Protein AF-0000000072276820 (afdb_homodimer)

Secondary structure (DSSP, 8-state):
-PEEEEEEE--SSTT--EEEEEEEEE-TT-SSEEEEEE-TTSS--HHHHHHHHHHHHHHHHHHTT-B-SEEEEES---HHHHT-EETTEE--SEETTTTEETTS-PPP-HHHHHHTGGG--S-HHHHHHHHHHHHHHHHHH--PPSSHHHHHHHHHHHHHTT-SEEEEEEEESEE-EEEEE-GGGTTTTHHHHHHHT-SEEEE-S--SS--HHHHHHHHHHHHHHHHTSPPTT--EEEEEEEEETT---HHHHHHHHHHHHHHHHHTTSB-SPPPPPPP---EEEEGGGEEEEEPSSSEEEEESS-TT-EE-TT-EEEEEE-TT--GGGSEEEEE-SSSEEEEEE-SS--EE-TT-EEEEEE-SS--TT--S--S--/-PEEEEEEE--SSTT--EEEEEEEEE-TT-SSEEEEEE-TTSS--HHHHHHHHHHHHHHHHHHTT-B-SEEEEES---HHHHT-EETTEE--SEETTTTEETTS-PPP-HHHHHHTGGG--S-HHHHHHHHHHHHHHHHHH--PPSSHHHHHHHHHHHHHTT-SEEEEEEEESEE-EEEEE-GGGTTTTHHHHHHHT-SEEEE-S--SS--HHHHHHHHHHHHHHHHTSPPTT--EEEEEEEEETT---HHHHHHHHHHHHHHHHHTTSB-SPPPPPPP---EEEEGGGEEEEEPSSSEEEEESS-TT-EE-TT-EEEEEE-TT--GGGSEEEEE-SSSEEEEEE-SS--EE-TT-EEEEEE-SS--TT--S--S--

Foldseek 3Di:
DKDKDWAWFDAPDPPGTDTFIKIKADDPPFPQEEEEEECLLVLQQLQLLLVVLLVVVRVVLRVVVFFRGMYMYRSGLAPQQNPDDDPRHRGRQARPVPLGGLFFQADACLVQLVVCLVVADDDLVVNLVNSLVSSLVVLVVDDFDDDRSSRSSSVSCNVPQSHLEYEYEGAAAAFAKEKEWAPVCPPVCVLLCQQLQHQEYEHHQDQDRQGPQNSNQVNQVSSCVVVVHGRPSGRTGMYIHNGHSVPNDNVSSNSNSVSVVLVCCVSPRGPDDHDDGDDHDHDYFHLLFKDQFWAQAWAFWDAPDHFFDWDAFFDFGTWGADCPDDDPVRIDTGTDHHTATWGDAHDPPGGDGGGDRGTMGGHHDGDPVCDDNSDDD/DKDKDWAWFDAPDPPGTDTFIKIKADDPPFPQEEEEEECLLVLQQLQLLLVVLLVVVRVVLRVVVFFRGMYMYRSGLAPQQNPDDDPRHRGRQARPVPLGGLFFQADACLVQLVVCLVVADDDLVVRLVVSLVSSLVVLVPDDFDDDRSRRSSSVSCNVPQSHLEYEYEGAAAAFAKEKEWAPLCPPVCVLLCQQLQHQEYEHHQDQDRQGPQNSNQVSQVSSCVVVVHGRPSGRTGMYIHNGHSVPNDNVSSNSNSVSVVLVCCVSPRGPDDHDDGHDHDHDYFHLLFKDQFWAQAWAFWDAPDHFFDWDAFFDFGTWGADCVDDDPVRIDTGTDHHTATWGDAHDPPGGDGGGDRGTMGGHHDGDPVCDDNSDDD

Solvent-accessible surface area (backbone atoms only — not comparable to full-atom values): 38306 Å² total; per-residue (Å²): 124,76,40,79,44,75,44,77,47,68,49,91,48,92,94,44,82,45,55,47,46,34,38,35,38,50,50,90,85,36,64,48,27,36,28,37,36,7,12,53,38,29,60,24,46,33,24,30,53,17,44,49,44,31,49,54,54,47,51,52,33,50,76,69,67,28,45,56,6,20,39,38,39,22,48,51,61,21,64,68,26,63,69,32,66,57,95,86,35,73,41,18,52,44,46,92,85,76,68,39,44,61,64,39,70,41,68,82,49,32,68,41,28,49,72,45,55,84,75,49,75,87,48,48,69,60,34,35,50,50,39,33,50,34,40,51,51,49,53,73,69,54,78,61,60,88,56,50,61,43,43,49,49,48,52,54,45,69,74,37,58,68,24,38,33,34,44,41,26,35,42,41,56,30,31,44,30,30,38,38,31,38,54,82,38,59,72,80,46,45,65,57,36,29,54,62,55,27,53,35,37,33,25,41,77,65,44,54,61,38,25,61,38,47,37,48,28,37,21,48,51,52,36,14,64,73,69,73,46,78,60,60,68,49,41,45,27,28,39,37,25,59,13,21,33,56,54,42,43,67,71,61,17,43,53,49,17,52,30,50,52,48,49,36,26,67,65,50,31,27,68,67,83,70,73,85,77,59,86,71,89,46,44,78,17,46,50,39,10,43,33,70,35,50,33,88,52,57,29,39,53,34,67,72,58,61,64,64,40,76,46,46,59,66,37,68,42,25,33,33,37,29,83,86,48,63,74,71,63,18,54,40,77,39,56,35,82,41,43,28,34,25,44,34,34,60,48,46,75,34,66,43,46,58,64,40,72,53,35,33,30,48,12,72,59,67,40,90,84,54,61,72,61,69,58,81,130,122,76,40,79,43,74,44,78,48,69,48,91,48,92,95,44,81,46,56,48,46,33,38,35,38,52,50,90,86,35,63,47,26,37,27,37,34,7,12,53,38,29,60,22,48,33,24,31,52,17,45,48,44,32,49,54,54,48,52,53,34,50,76,70,66,29,46,56,6,21,40,38,40,21,47,51,60,22,64,68,26,62,70,32,66,57,97,87,34,74,39,17,51,43,45,92,83,74,67,39,44,62,62,39,71,41,68,81,47,33,67,40,28,49,71,46,55,83,74,49,74,88,48,47,69,61,34,35,49,52,39,33,50,35,41,52,51,49,53,73,68,53,76,63,60,89,56,51,61,43,43,48,49,50,52,56,44,70,72,39,60,69,25,39,33,34,42,40,26,34,42,42,56,31,29,43,30,29,37,39,31,38,53,83,39,60,71,79,47,45,66,56,36,30,56,64,55,28,52,35,36,32,25,41,75,65,43,54,62,38,25,63,38,46,36,49,28,37,20,48,52,52,37,14,65,74,68,73,45,79,58,60,70,49,41,44,27,27,38,36,25,60,14,20,32,54,55,42,42,68,70,62,18,44,55,48,18,53,30,50,52,48,50,37,24,66,66,50,30,27,68,66,85,68,73,84,79,57,84,70,88,48,44,79,18,45,49,40,11,42,31,69,34,51,33,89,53,58,30,38,53,34,67,71,58,60,63,63,40,76,46,44,58,65,38,68,43,25,34,34,37,28,84,86,49,64,76,71,63,19,56,40,76,40,56,33,84,41,42,29,34,25,43,32,32,61,48,46,76,33,65,43,47,58,64,40,72,52,34,34,29,48,12,71,58,68,41,90,85,53,60,74,61,70,57,80,131

Nearest PDB structures (foldseek):
  8eip-assembly1_D  TM=9.581E-01  e=1.219E-45  Acinetobacter baylyi ADP1
  8ein-assembly2_D  TM=9.606E-01  e=4.636E-45  Acinetobacter baylyi ADP1
  3fmc-assembly1_A  TM=8.713E-01  e=4.740E-29  Shewanella amazonensis SB2B
  3lwu-assembly1_A  TM=8.513E-01  e=7.745E-28  Shewanella frigidimarina NCIMB 400
  2qj8-assembly1_B  TM=7.017E-01  e=6.084E-16  Mesorhizobium japonicum MAFF 303099

Organism: Rhodospirillum rubrum (strain ATCC 11170 / ATH 1.1.1 / DSM 467 / LMG 4362 / NCIMB 8255 / S1) (NCBI:txid269796)

Structure (mmCIF, N/CA/C/O backbone):
data_AF-0000000072276820-model_v1
#
loop_
_entity.id
_entity.type
_entity.pdbx_description
1 polymer 'Succinylglutamate desuccinylase/aspartoacylase'
#
loop_
_atom_site.group_PDB
_atom_site.id
_atom_site.type_symbol
_atom_site.label_atom_id
_atom_site.label_alt_id
_atom_site.label_comp_id
_atom_site.label_asym_id
_atom_site.label_entity_id
_atom_site.label_seq_id
_atom_site.pdbx_PDB_ins_code
_atom_site.Cartn_x
_atom_site.Cartn_y
_atom_site.Cartn_z
_atom_site.occupancy
_atom_site.B_iso_or_equiv
_atom_site.auth_seq_id
_atom_site.auth_comp_id
_atom_site.auth_asym_id
_atom_site.auth_atom_id
_atom_site.pdbx_PDB_model_num
ATOM 1 N N . MET A 1 1 ? 24.672 -28.188 -15.203 1 79.62 1 MET A N 1
ATOM 2 C CA . MET A 1 1 ? 24.766 -26.734 -15.023 1 79.62 1 MET A CA 1
ATOM 3 C C . MET A 1 1 ? 23.422 -26.062 -15.266 1 79.62 1 MET A C 1
ATOM 5 O O . MET A 1 1 ? 22.641 -26.5 -16.109 1 79.62 1 MET A O 1
ATOM 9 N N . VAL A 1 2 ? 23.141 -25.078 -14.477 1 88.62 2 VAL A N 1
ATOM 10 C CA . VAL A 1 2 ? 21.891 -24.328 -14.594 1 88.62 2 VAL A CA 1
ATOM 11 C C . VAL A 1 2 ? 21.844 -23.625 -15.953 1 88.62 2 VAL A C 1
ATOM 13 O O . VAL A 1 2 ? 22.844 -23.078 -16.406 1 88.62 2 VAL A O 1
ATOM 16 N N . GLU A 1 3 ? 20.812 -23.828 -16.703 1 93.44 3 GLU A N 1
ATOM 17 C CA . GLU A 1 3 ? 20.594 -23.141 -17.969 1 93.44 3 GLU A CA 1
ATOM 18 C C . GLU A 1 3 ? 19.812 -21.859 -17.781 1 93.44 3 GLU A C 1
ATOM 20 O O . GLU A 1 3 ? 18.781 -21.844 -17.094 1 93.44 3 GLU A O 1
ATOM 25 N N . ARG A 1 4 ? 20.344 -20.844 -18.391 1 92.12 4 ARG A N 1
ATOM 26 C CA . ARG A 1 4 ? 19.609 -19.594 -18.391 1 92.12 4 ARG A CA 1
ATOM 27 C C . ARG A 1 4 ? 18.719 -19.469 -19.609 1 92.12 4 ARG A C 1
ATOM 29 O O . ARG A 1 4 ? 19.141 -19.75 -20.734 1 92.12 4 ARG A O 1
ATOM 36 N N . ILE A 1 5 ? 17.5 -19.062 -19.344 1 93.38 5 ILE A N 1
ATOM 37 C CA . ILE A 1 5 ? 16.484 -18.891 -20.375 1 93.38 5 ILE A CA 1
ATOM 38 C C . ILE A 1 5 ? 16.266 -17.406 -20.641 1 93.38 5 ILE A C 1
ATOM 40 O O . ILE A 1 5 ? 16.219 -16.594 -19.703 1 93.38 5 ILE A O 1
ATOM 44 N N . SER A 1 6 ? 16.203 -16.969 -21.844 1 95.19 6 SER A N 1
ATOM 45 C CA . SER A 1 6 ? 15.812 -15.633 -22.281 1 95.19 6 SER A CA 1
ATOM 46 C C . SER A 1 6 ? 14.938 -15.695 -23.516 1 95.19 6 SER A C 1
ATOM 48 O O . SER A 1 6 ? 15.414 -16.047 -24.609 1 95.19 6 SER A O 1
ATOM 50 N N . LEU A 1 7 ? 13.711 -15.438 -23.359 1 95.81 7 LEU A N 1
ATOM 51 C CA . LEU A 1 7 ? 12.75 -15.5 -24.469 1 95.81 7 LEU A CA 1
ATOM 52 C C . LEU A 1 7 ? 12.297 -14.094 -24.875 1 95.81 7 LEU A C 1
ATOM 54 O O . LEU A 1 7 ? 11.648 -13.398 -24.078 1 95.81 7 LEU A O 1
ATOM 58 N N . PRO A 1 8 ? 12.602 -13.672 -26.031 1 94.12 8 PRO A N 1
ATOM 59 C CA . PRO A 1 8 ? 12.203 -12.328 -26.469 1 94.12 8 PRO A CA 1
ATOM 60 C C . PRO A 1 8 ? 10.688 -12.172 -26.578 1 94.12 8 PRO A C 1
ATOM 62 O O . PRO A 1 8 ? 9.992 -13.102 -26.984 1 94.12 8 PRO A O 1
ATOM 65 N N . LEU A 1 9 ? 10.188 -11.07 -26.188 1 93.5 9 LEU A N 1
ATOM 66 C CA . LEU A 1 9 ? 8.812 -10.633 -26.391 1 93.5 9 LEU A CA 1
ATOM 67 C C . LEU A 1 9 ? 8.758 -9.5 -27.422 1 93.5 9 LEU A C 1
ATOM 69 O O . LEU A 1 9 ? 9.758 -8.82 -27.656 1 93.5 9 LEU A O 1
ATOM 73 N N . PRO A 1 10 ? 7.559 -9.328 -28.031 1 88.75 10 PRO A N 1
ATOM 74 C CA . PRO A 1 10 ? 7.473 -8.18 -28.938 1 88.75 10 PRO A CA 1
ATOM 75 C C . PRO A 1 10 ? 7.664 -6.848 -28.219 1 88.75 10 PRO A C 1
ATOM 77 O O . PRO A 1 10 ? 7.207 -6.68 -27.094 1 88.75 10 PRO A O 1
ATOM 80 N N . GLY A 1 11 ? 8.461 -5.977 -28.844 1 80.5 11 GLY A N 1
ATOM 81 C CA . GLY A 1 11 ? 8.68 -4.656 -28.266 1 80.5 11 GLY A CA 1
ATOM 82 C C . GLY A 1 11 ? 7.52 -3.709 -28.484 1 80.5 11 GLY A C 1
ATOM 83 O O . GLY A 1 11 ? 6.863 -3.752 -29.531 1 80.5 11 GLY A O 1
ATOM 84 N N . PRO A 1 12 ? 7.184 -2.982 -27.516 1 76 12 PRO A N 1
ATOM 85 C CA . PRO A 1 12 ? 6.031 -2.092 -27.656 1 76 12 PRO A CA 1
ATOM 86 C C . PRO A 1 12 ? 6.312 -0.921 -28.594 1 76 12 PRO A C 1
ATOM 88 O O . PRO A 1 12 ? 5.406 -0.451 -29.297 1 76 12 PRO A O 1
ATOM 91 N N . THR A 1 13 ? 7.605 -0.4 -28.609 1 75.62 13 THR A N 1
ATOM 92 C CA . THR A 1 13 ? 7.973 0.779 -29.391 1 75.62 13 THR A CA 1
ATOM 93 C C . THR A 1 13 ? 9.414 0.671 -29.891 1 75.62 13 THR A C 1
ATOM 95 O O . THR A 1 13 ? 10.211 -0.094 -29.344 1 75.62 13 THR A O 1
ATOM 98 N N . PRO A 1 14 ? 9.727 1.343 -30.953 1 77.19 14 PRO A N 1
ATOM 99 C CA . PRO A 1 14 ? 11.117 1.339 -31.422 1 77.19 14 PRO A CA 1
ATOM 100 C C . PRO A 1 14 ? 12.109 1.678 -30.312 1 77.19 14 PRO A C 1
ATOM 102 O O . PRO A 1 14 ? 11.859 2.584 -29.5 1 77.19 14 PRO A O 1
ATOM 105 N N . GLY A 1 15 ? 13.117 0.866 -30.25 1 83.81 15 GLY A N 1
ATOM 106 C CA . GLY A 1 15 ? 14.133 1.117 -29.234 1 83.81 15 GLY A CA 1
ATOM 107 C C . GLY A 1 15 ? 13.844 0.436 -27.906 1 83.81 15 GLY A C 1
ATOM 108 O O . GLY A 1 15 ? 14.648 0.519 -26.984 1 83.81 15 GLY A O 1
ATOM 109 N N . THR A 1 16 ? 12.727 -0.25 -27.75 1 84.94 16 THR A N 1
ATOM 110 C CA . THR A 1 16 ? 12.367 -0.943 -26.516 1 84.94 16 THR A CA 1
ATOM 111 C C . THR A 1 16 ? 12.305 -2.451 -26.75 1 84.94 16 THR A C 1
ATOM 113 O O . THR A 1 16 ? 11.641 -2.918 -27.672 1 84.94 16 THR A O 1
ATOM 116 N N . SER A 1 17 ? 13.07 -3.158 -25.969 1 89.81 17 SER A N 1
ATOM 117 C CA . SER A 1 17 ? 13.031 -4.617 -26.031 1 89.81 17 SER A CA 1
ATOM 118 C C . SER A 1 17 ? 12.703 -5.207 -24.656 1 89.81 17 SER A C 1
ATOM 120 O O . SER A 1 17 ? 12.969 -4.586 -23.625 1 89.81 17 SER A O 1
ATOM 122 N N . ARG A 1 18 ? 11.984 -6.305 -24.688 1 91.69 18 ARG A N 1
ATOM 123 C CA . ARG A 1 18 ? 11.664 -7.059 -23.484 1 91.69 18 ARG A CA 1
ATOM 124 C C . ARG A 1 18 ? 11.914 -8.547 -23.688 1 91.69 18 ARG A C 1
ATOM 126 O O . ARG A 1 18 ? 11.797 -9.055 -24.812 1 91.69 18 ARG A O 1
ATOM 133 N N . ALA A 1 19 ? 12.32 -9.141 -22.656 1 94.5 19 ALA A N 1
ATOM 134 C CA . ALA A 1 19 ? 12.484 -10.594 -22.672 1 94.5 19 ALA A CA 1
ATOM 135 C C . ALA A 1 19 ? 12.023 -11.219 -21.359 1 94.5 19 ALA A C 1
ATOM 137 O O . ALA A 1 19 ? 12.062 -10.562 -20.312 1 94.5 19 ALA A O 1
ATOM 138 N N . LEU A 1 20 ? 11.547 -12.398 -21.469 1 96.12 20 LEU A N 1
ATOM 139 C CA . LEU A 1 20 ? 11.242 -13.219 -20.297 1 96.12 20 LEU A CA 1
ATOM 140 C C . LEU A 1 20 ? 12.453 -14.047 -19.891 1 96.12 20 LEU A C 1
ATOM 142 O O . LEU A 1 20 ? 12.961 -14.844 -20.672 1 96.12 20 LEU A O 1
ATOM 146 N N . GLY A 1 21 ? 12.922 -13.805 -18.688 1 95.31 21 GLY A N 1
ATOM 147 C CA . GLY A 1 21 ? 14.078 -14.523 -18.188 1 95.31 21 GLY A CA 1
ATOM 148 C C . GLY A 1 21 ? 13.711 -15.625 -17.203 1 95.31 21 GLY A C 1
ATOM 149 O O . GLY A 1 21 ? 12.742 -15.492 -16.453 1 95.31 21 GLY A O 1
ATOM 150 N N . GLY A 1 22 ? 14.508 -16.75 -17.219 1 96.62 22 GLY A N 1
ATOM 151 C CA . GLY A 1 22 ? 14.297 -17.859 -16.297 1 96.62 22 GLY A CA 1
ATOM 152 C C . GLY A 1 22 ? 15.523 -18.734 -16.141 1 96.62 22 GLY A C 1
ATOM 153 O O . GLY A 1 22 ? 16.594 -18.422 -16.656 1 96.62 22 GLY A O 1
ATOM 154 N N . LEU A 1 23 ? 15.383 -19.719 -15.273 1 97.25 23 LEU A N 1
ATOM 155 C CA . LEU A 1 23 ? 16.406 -20.703 -15 1 97.25 23 LEU A CA 1
ATOM 156 C C . LEU A 1 23 ? 15.867 -22.125 -15.188 1 97.25 23 LEU A C 1
ATOM 158 O O . LEU A 1 23 ? 14.727 -22.406 -14.812 1 97.25 23 LEU A O 1
ATOM 162 N N . ARG A 1 24 ? 16.625 -22.938 -15.828 1 97.81 24 ARG A N 1
ATOM 163 C CA . ARG A 1 24 ? 16.281 -24.344 -15.945 1 97.81 24 ARG A CA 1
ATOM 164 C C . ARG A 1 24 ? 17.312 -25.219 -15.219 1 97.81 24 ARG A C 1
ATOM 166 O O . ARG A 1 24 ? 18.516 -25.031 -15.383 1 97.81 24 ARG A O 1
ATOM 173 N N . TYR A 1 25 ? 16.859 -26.062 -14.414 1 98.06 25 TYR A N 1
ATOM 174 C CA . TYR A 1 25 ? 17.672 -27.062 -13.711 1 98.06 25 TYR A CA 1
ATOM 175 C C . TYR A 1 25 ? 17.344 -28.469 -14.203 1 98.06 25 TYR A C 1
ATOM 177 O O . TYR A 1 25 ? 16.172 -28.766 -14.5 1 98.06 25 TYR A O 1
ATOM 185 N N . GLY A 1 26 ? 18.312 -29.344 -14.258 1 96.94 26 GLY A N 1
ATOM 186 C CA . GLY A 1 26 ? 18.125 -30.703 -14.734 1 96.94 26 GLY A CA 1
ATOM 187 C C . GLY A 1 26 ? 18.203 -30.812 -16.25 1 96.94 26 GLY A C 1
ATOM 188 O O . GLY A 1 26 ? 18.562 -29.859 -16.922 1 96.94 26 GLY A O 1
ATOM 189 N N . ARG A 1 27 ? 17.922 -32 -16.719 1 94.25 27 ARG A N 1
ATOM 190 C CA . ARG A 1 27 ? 17.984 -32.25 -18.156 1 94.25 27 ARG A CA 1
ATOM 191 C C . ARG A 1 27 ? 16.672 -31.906 -18.844 1 94.25 27 ARG A C 1
ATOM 193 O O . ARG A 1 27 ? 15.602 -32.281 -18.344 1 94.25 27 ARG A O 1
ATOM 200 N N . ARG A 1 28 ? 16.781 -31.219 -19.906 1 94.06 28 ARG A N 1
ATOM 201 C CA . ARG A 1 28 ? 15.586 -30.906 -20.688 1 94.06 28 ARG A CA 1
ATOM 202 C C . ARG A 1 28 ? 14.82 -32.156 -21.062 1 94.06 28 ARG A C 1
ATOM 204 O O . ARG A 1 28 ? 15.406 -33.156 -21.531 1 94.06 28 ARG A O 1
ATOM 211 N N . GLY A 1 29 ? 13.594 -32.188 -20.703 1 93.12 29 GLY A N 1
ATOM 212 C CA . GLY A 1 29 ? 12.75 -33.312 -21.062 1 93.12 29 GLY A CA 1
ATOM 213 C C . GLY A 1 29 ? 12.641 -34.344 -19.953 1 93.12 29 GLY A C 1
ATOM 214 O O . GLY A 1 29 ? 11.781 -35.219 -20 1 93.12 29 GLY A O 1
ATOM 215 N N . ALA A 1 30 ? 13.461 -34.25 -18.984 1 95.69 30 ALA A N 1
ATOM 216 C CA . ALA A 1 30 ? 13.367 -35.188 -17.859 1 95.69 30 ALA A CA 1
ATOM 217 C C . ALA A 1 30 ? 12.039 -35.031 -17.125 1 95.69 30 ALA A C 1
ATOM 219 O O . ALA A 1 30 ? 11.43 -33.938 -17.156 1 95.69 30 ALA A O 1
ATOM 220 N N . ARG A 1 31 ? 11.633 -36.125 -16.469 1 95.94 31 ARG A N 1
ATOM 221 C CA . ARG A 1 31 ? 10.391 -36.156 -15.703 1 95.94 31 ARG A CA 1
ATOM 222 C C . ARG A 1 31 ? 10.656 -36.562 -14.258 1 95.94 31 ARG A C 1
ATOM 224 O O . ARG A 1 31 ? 11.578 -37.344 -13.992 1 95.94 31 ARG A O 1
ATOM 231 N N . PRO A 1 32 ? 9.891 -36 -13.352 1 97.31 32 PRO A N 1
ATOM 232 C CA . PRO A 1 32 ? 8.805 -35.031 -13.531 1 97.31 32 PRO A CA 1
ATOM 233 C C . PRO A 1 32 ? 9.305 -33.625 -13.836 1 97.31 32 PRO A C 1
ATOM 235 O O . PRO A 1 32 ? 10.508 -33.344 -13.719 1 97.31 32 PRO A O 1
ATOM 238 N N . LYS A 1 33 ? 8.438 -32.75 -14.305 1 98.31 33 LYS A N 1
ATOM 239 C CA . LYS A 1 33 ? 8.734 -31.344 -14.586 1 98.31 33 LYS A CA 1
ATOM 240 C C . LYS A 1 33 ? 7.961 -30.422 -13.648 1 98.31 33 LYS A C 1
ATOM 242 O O . LYS A 1 33 ? 6.754 -30.594 -13.461 1 98.31 33 LYS A O 1
ATOM 247 N N . ALA A 1 34 ? 8.695 -29.531 -13.047 1 98.81 34 ALA A N 1
ATOM 248 C CA . ALA A 1 34 ? 8.062 -28.484 -12.242 1 98.81 34 ALA A CA 1
ATOM 249 C C . ALA A 1 34 ? 8.328 -27.109 -12.844 1 98.81 34 ALA A C 1
ATOM 251 O O . ALA A 1 34 ? 9.422 -26.844 -13.344 1 98.81 34 ALA A O 1
ATOM 252 N N . TYR A 1 35 ? 7.32 -26.297 -12.844 1 98.81 35 TYR A N 1
ATOM 253 C CA . TYR A 1 35 ? 7.387 -24.891 -13.273 1 98.81 35 TYR A CA 1
ATOM 254 C C . TYR A 1 35 ? 6.973 -23.953 -12.148 1 98.81 35 TYR A C 1
ATOM 256 O O . TYR A 1 35 ? 5.871 -24.078 -11.602 1 98.81 35 TYR A O 1
ATOM 264 N N . LEU A 1 36 ? 7.859 -23.078 -11.711 1 98.94 36 LEU A N 1
ATOM 265 C CA . LEU A 1 36 ? 7.543 -22.062 -10.711 1 98.94 36 LEU A CA 1
ATOM 266 C C . LEU A 1 36 ? 7.781 -20.656 -11.25 1 98.94 36 LEU A C 1
ATOM 268 O O . LEU A 1 36 ? 8.82 -20.391 -11.852 1 98.94 36 LEU A O 1
ATOM 272 N N . GLN A 1 37 ? 6.828 -19.781 -11.062 1 98.88 37 GLN A N 1
ATOM 273 C CA . GLN A 1 37 ? 7.008 -18.391 -11.453 1 98.88 37 GLN A CA 1
ATOM 274 C C . GLN A 1 37 ? 6.574 -17.453 -10.336 1 98.88 37 GLN A C 1
ATOM 276 O O . GLN A 1 37 ? 5.914 -17.859 -9.383 1 98.88 37 GLN A O 1
ATOM 281 N N . ALA A 1 38 ? 7.02 -16.203 -10.43 1 98.62 38 ALA A N 1
ATOM 282 C CA . ALA A 1 38 ? 6.617 -15.141 -9.508 1 98.62 38 ALA A CA 1
ATOM 283 C C . ALA A 1 38 ? 6.375 -13.828 -10.25 1 98.62 38 ALA A C 1
ATOM 285 O O . ALA A 1 38 ? 6.789 -13.68 -11.406 1 98.62 38 ALA A O 1
ATOM 286 N N . ALA A 1 39 ? 5.637 -12.922 -9.609 1 97.88 39 ALA A N 1
ATOM 287 C CA . ALA A 1 39 ? 5.434 -11.547 -10.047 1 97.88 39 ALA A CA 1
ATOM 288 C C . ALA A 1 39 ? 4.656 -11.5 -11.367 1 97.88 39 ALA A C 1
ATOM 290 O O . ALA A 1 39 ? 4.945 -10.672 -12.234 1 97.88 39 ALA A O 1
ATOM 291 N N . LEU A 1 40 ? 3.707 -12.438 -11.492 1 98.5 40 LEU A N 1
ATOM 292 C CA . LEU A 1 40 ? 2.824 -12.344 -12.648 1 98.5 40 LEU A CA 1
ATOM 293 C C . LEU A 1 40 ? 2.057 -11.023 -12.641 1 98.5 40 LEU A C 1
ATOM 295 O O . LEU A 1 40 ? 1.813 -10.438 -13.695 1 98.5 40 LEU A O 1
ATOM 299 N N . HIS A 1 41 ? 1.697 -10.547 -11.492 1 97.12 41 HIS A N 1
ATOM 300 C CA . HIS A 1 41 ? 1.107 -9.219 -11.344 1 97.12 41 HIS A CA 1
ATOM 301 C C . HIS A 1 41 ? 2.182 -8.156 -11.125 1 97.12 41 HIS A C 1
ATOM 303 O O . HIS A 1 41 ? 1.878 -7.039 -10.711 1 97.12 41 HIS A O 1
ATOM 309 N N . ALA A 1 42 ? 3.4 -8.414 -11.352 1 94.38 42 ALA A N 1
ATOM 310 C CA . ALA A 1 42 ? 4.574 -7.551 -11.438 1 94.38 42 ALA A CA 1
ATOM 311 C C . ALA A 1 42 ? 4.984 -7.031 -10.062 1 94.38 42 ALA A C 1
ATOM 313 O O . ALA A 1 42 ? 6.117 -7.238 -9.625 1 94.38 42 ALA A O 1
ATOM 314 N N . ASP A 1 43 ? 4.066 -6.406 -9.336 1 93.12 43 ASP A N 1
ATOM 315 C CA . ASP A 1 43 ? 4.453 -5.754 -8.086 1 93.12 43 ASP A CA 1
ATOM 316 C C . ASP A 1 43 ? 4.051 -6.602 -6.879 1 93.12 43 ASP A C 1
ATOM 318 O O . ASP A 1 43 ? 3.877 -6.078 -5.777 1 93.12 43 ASP A O 1
ATOM 322 N N . GLU A 1 44 ? 3.9 -7.898 -6.992 1 95.75 44 GLU A N 1
ATOM 323 C CA . GLU A 1 44 ? 3.777 -8.883 -5.922 1 95.75 44 GLU A CA 1
ATOM 324 C C . GLU A 1 44 ? 5.098 -9.617 -5.695 1 95.75 44 GLU A C 1
ATOM 326 O O . GLU A 1 44 ? 5.355 -10.648 -6.316 1 95.75 44 GLU A O 1
ATOM 331 N N . LEU A 1 45 ? 5.863 -9.117 -4.734 1 97.19 45 LEU A N 1
ATOM 332 C CA . LEU A 1 45 ? 7.301 -9.336 -4.844 1 97.19 45 LEU A CA 1
ATOM 333 C C . LEU A 1 45 ? 7.766 -10.375 -3.826 1 97.19 45 LEU A C 1
ATOM 335 O O . LEU A 1 45 ? 8.906 -10.844 -3.891 1 97.19 45 LEU A O 1
ATOM 339 N N . PRO A 1 46 ? 6.938 -10.812 -2.811 1 98.19 46 PRO A N 1
ATOM 340 C CA . PRO A 1 46 ? 7.418 -11.875 -1.922 1 98.19 46 PRO A CA 1
ATOM 341 C C . PRO A 1 46 ? 7.875 -13.117 -2.682 1 98.19 46 PRO A C 1
ATOM 343 O O . PRO A 1 46 ? 8.906 -13.703 -2.344 1 98.19 46 PRO A O 1
ATOM 346 N N . GLY A 1 47 ? 7.168 -13.453 -3.703 1 98.69 47 GLY A N 1
ATOM 347 C CA . GLY A 1 47 ? 7.512 -14.633 -4.48 1 98.69 47 GLY A CA 1
ATOM 348 C C . GLY A 1 47 ? 8.852 -14.516 -5.18 1 98.69 47 GLY A C 1
ATOM 349 O O . GLY A 1 47 ? 9.547 -15.523 -5.371 1 98.69 47 GLY A O 1
ATOM 350 N N . VAL A 1 48 ? 9.242 -13.312 -5.57 1 98.38 48 VAL A N 1
ATOM 351 C CA . VAL A 1 48 ? 10.516 -13.078 -6.238 1 98.38 48 VAL A CA 1
ATOM 352 C C . VAL A 1 48 ? 11.664 -13.414 -5.289 1 98.38 48 VAL A C 1
ATOM 354 O O . VAL A 1 48 ? 12.633 -14.078 -5.68 1 98.38 48 VAL A O 1
ATOM 357 N N . VAL A 1 49 ? 11.531 -12.984 -4.016 1 98.5 49 VAL A N 1
ATOM 358 C CA . VAL A 1 49 ? 12.57 -13.242 -3.023 1 98.5 49 VAL A CA 1
ATOM 359 C C . VAL A 1 49 ? 12.609 -14.734 -2.693 1 98.5 49 VAL A C 1
ATOM 361 O O . VAL A 1 49 ? 13.68 -15.312 -2.506 1 98.5 49 VAL A O 1
ATOM 364 N N . VAL A 1 50 ? 11.461 -15.383 -2.674 1 98.81 50 VAL A N 1
ATOM 365 C CA . VAL A 1 50 ? 11.383 -16.812 -2.422 1 98.81 50 VAL A CA 1
ATOM 366 C C . VAL A 1 50 ? 12.109 -17.578 -3.527 1 98.81 50 VAL A C 1
ATOM 368 O O . VAL A 1 50 ? 12.914 -18.469 -3.248 1 98.81 50 VAL A O 1
ATOM 371 N N . LEU A 1 51 ? 11.859 -17.25 -4.785 1 98.69 51 LEU A N 1
ATOM 372 C CA . LEU A 1 51 ? 12.477 -17.969 -5.898 1 98.69 51 LEU A CA 1
ATOM 373 C C . LEU A 1 51 ? 13.977 -17.703 -5.941 1 98.69 51 LEU A C 1
ATOM 375 O O . LEU A 1 51 ? 14.742 -18.562 -6.395 1 98.69 51 LEU A O 1
ATOM 379 N N . ASP A 1 52 ? 14.414 -16.5 -5.5 1 97.69 52 ASP A N 1
ATOM 380 C CA . ASP A 1 52 ? 15.844 -16.266 -5.379 1 97.69 52 ASP A CA 1
ATOM 381 C C . ASP A 1 52 ? 16.5 -17.25 -4.406 1 97.69 52 ASP A C 1
ATOM 383 O O . ASP A 1 52 ? 17.547 -17.812 -4.699 1 97.69 52 ASP A O 1
ATOM 387 N N . HIS A 1 53 ? 15.867 -17.391 -3.221 1 98.38 53 HIS A N 1
ATOM 388 C CA . HIS A 1 53 ? 16.359 -18.344 -2.234 1 98.38 53 HIS A CA 1
ATOM 389 C C . HIS A 1 53 ? 16.281 -19.766 -2.758 1 98.38 53 HIS A C 1
ATOM 391 O O . HIS A 1 53 ? 17.172 -20.578 -2.52 1 98.38 53 HIS A O 1
ATOM 397 N N . LEU A 1 54 ? 15.188 -20.109 -3.441 1 98.62 54 LEU A N 1
ATOM 398 C CA . LEU A 1 54 ? 15.039 -21.453 -3.996 1 98.62 54 LEU A CA 1
ATOM 399 C C . LEU A 1 54 ? 16.125 -21.734 -5.035 1 98.62 54 LEU A C 1
ATOM 401 O O . LEU A 1 54 ? 16.672 -22.828 -5.086 1 98.62 54 LEU A O 1
ATOM 405 N N . ALA A 1 55 ? 16.422 -20.75 -5.895 1 97.69 55 ALA A N 1
ATOM 406 C CA . ALA A 1 55 ? 17.469 -20.906 -6.898 1 97.69 55 ALA A CA 1
ATOM 407 C C . ALA A 1 55 ? 18.797 -21.297 -6.254 1 97.69 55 ALA A C 1
ATOM 409 O O . ALA A 1 55 ? 19.531 -22.141 -6.777 1 97.69 55 ALA A O 1
ATOM 410 N N . ARG A 1 56 ? 19.141 -20.719 -5.129 1 95.88 56 ARG A N 1
ATOM 411 C CA . ARG A 1 56 ? 20.375 -21.047 -4.426 1 95.88 56 ARG A CA 1
ATOM 412 C C . ARG A 1 56 ? 20.375 -22.5 -3.955 1 95.88 56 ARG A C 1
ATOM 414 O O . ARG A 1 56 ? 21.391 -23.188 -4.035 1 95.88 56 ARG A O 1
ATOM 421 N N . LEU A 1 57 ? 19.219 -22.891 -3.455 1 98 57 LEU A N 1
ATOM 422 C CA . LEU A 1 57 ? 19.094 -24.281 -3.021 1 98 57 LEU A CA 1
ATOM 423 C C . LEU A 1 57 ? 19.219 -25.234 -4.203 1 98 57 LEU A C 1
ATOM 425 O O . LEU A 1 57 ? 19.875 -26.281 -4.098 1 98 57 LEU A O 1
ATOM 429 N N . LEU A 1 58 ? 18.641 -24.875 -5.293 1 98.25 58 LEU A N 1
ATOM 430 C CA . LEU A 1 58 ? 18.688 -25.719 -6.488 1 98.25 58 LEU A CA 1
ATOM 431 C C . LEU A 1 58 ? 20.094 -25.719 -7.09 1 98.25 58 LEU A C 1
ATOM 433 O O . LEU A 1 58 ? 20.531 -26.734 -7.641 1 98.25 58 LEU A O 1
ATOM 437 N N . ASP A 1 59 ? 20.781 -24.531 -7.039 1 96.88 59 ASP A N 1
ATOM 438 C CA . ASP A 1 59 ? 22.172 -24.484 -7.473 1 96.88 59 ASP A CA 1
ATOM 439 C C . ASP A 1 59 ? 23.016 -25.516 -6.73 1 96.88 59 ASP A C 1
ATOM 441 O O . ASP A 1 59 ? 23.812 -26.234 -7.34 1 96.88 59 ASP A O 1
ATOM 445 N N . ARG A 1 60 ? 22.828 -25.594 -5.457 1 97 60 ARG A N 1
ATOM 446 C CA . ARG A 1 60 ? 23.547 -26.562 -4.637 1 97 60 ARG A CA 1
ATOM 447 C C . ARG A 1 60 ? 23.172 -27.984 -5.004 1 97 60 ARG A C 1
ATOM 449 O O . ARG A 1 60 ? 24.047 -28.859 -5.141 1 97 60 ARG A O 1
ATOM 456 N N . ALA A 1 61 ? 21.906 -28.266 -5.156 1 97.5 61 ALA A N 1
ATOM 457 C CA . ALA A 1 61 ? 21.438 -29.609 -5.527 1 97.5 61 ALA A CA 1
ATOM 458 C C . ALA A 1 61 ? 22 -30.016 -6.891 1 97.5 61 ALA A C 1
ATOM 460 O O . ALA A 1 61 ? 22.359 -31.188 -7.086 1 97.5 61 ALA A O 1
ATOM 461 N N . GLU A 1 62 ? 21.938 -29.078 -7.797 1 96.62 62 GLU A N 1
ATOM 462 C CA . GLU A 1 62 ? 22.484 -29.328 -9.133 1 96.62 62 GLU A CA 1
ATOM 463 C C . GLU A 1 62 ? 23.969 -29.672 -9.062 1 96.62 62 GLU A C 1
ATOM 465 O O . GLU A 1 62 ? 24.422 -30.625 -9.711 1 96.62 62 GLU A O 1
ATOM 470 N N . ALA A 1 63 ? 24.75 -28.922 -8.281 1 96.12 63 ALA A N 1
ATOM 471 C CA . ALA A 1 63 ? 26.172 -29.156 -8.109 1 96.12 63 ALA A CA 1
ATOM 472 C C . ALA A 1 63 ? 26.438 -30.531 -7.504 1 96.12 63 ALA A C 1
ATOM 474 O O . ALA A 1 63 ? 27.453 -31.156 -7.805 1 96.12 63 ALA A O 1
ATOM 475 N N . GLU A 1 64 ? 25.516 -31.047 -6.77 1 96.81 64 GLU A N 1
ATOM 476 C CA . GLU A 1 64 ? 25.641 -32.344 -6.098 1 96.81 64 GLU A CA 1
ATOM 477 C C . GLU A 1 64 ? 25.047 -33.469 -6.945 1 96.81 64 GLU A C 1
ATOM 479 O O . GLU A 1 64 ? 25.047 -34.625 -6.527 1 96.81 64 GLU A O 1
ATOM 484 N N . GLY A 1 65 ? 24.484 -33.094 -8.047 1 96.06 65 GLY A N 1
ATOM 485 C CA . GLY A 1 65 ? 23.906 -34.094 -8.93 1 96.06 65 GLY A CA 1
ATOM 486 C C . GLY A 1 65 ? 22.578 -34.625 -8.43 1 96.06 65 GLY A C 1
ATOM 487 O O . GLY A 1 65 ? 22.219 -35.781 -8.727 1 96.06 65 GLY A O 1
ATOM 488 N N . ARG A 1 66 ? 21.844 -33.812 -7.691 1 97.56 66 ARG A N 1
ATOM 489 C CA . ARG A 1 66 ? 20.672 -34.344 -7.016 1 97.56 66 ARG A CA 1
ATOM 490 C C . ARG A 1 66 ? 19.391 -34 -7.777 1 97.56 66 ARG A C 1
ATOM 492 O O . ARG A 1 66 ? 18.297 -34.438 -7.426 1 97.56 66 ARG A O 1
ATOM 499 N N . ILE A 1 67 ? 19.484 -33.156 -8.82 1 98.25 67 ILE A N 1
ATOM 500 C CA . ILE A 1 67 ? 18.297 -32.844 -9.609 1 98.25 67 ILE A CA 1
ATOM 501 C C . ILE A 1 67 ? 17.969 -34.031 -10.523 1 98.25 67 ILE A C 1
ATOM 503 O O . ILE A 1 67 ? 18.766 -34.406 -11.383 1 98.25 67 ILE A O 1
ATOM 507 N N . THR A 1 68 ? 16.781 -34.562 -10.422 1 97.19 68 THR A N 1
ATOM 508 C CA . THR A 1 68 ? 16.422 -35.781 -11.141 1 97.19 68 THR A CA 1
ATOM 509 C C . THR A 1 68 ? 15.359 -35.5 -12.188 1 97.19 68 THR A C 1
ATOM 511 O O . THR A 1 68 ? 15.117 -36.312 -13.086 1 97.19 68 THR A O 1
ATOM 514 N N . GLY A 1 69 ? 14.695 -34.406 -12.109 1 97.5 69 GLY A N 1
ATOM 515 C CA . GLY A 1 69 ? 13.703 -33.969 -13.078 1 97.5 69 GLY A CA 1
ATOM 516 C C . GLY A 1 69 ? 14.086 -32.688 -13.789 1 97.5 69 GLY A C 1
ATOM 517 O O . GLY A 1 69 ? 15.266 -32.406 -13.977 1 97.5 69 GLY A O 1
ATOM 518 N N . GLU A 1 70 ? 13.094 -32 -14.336 1 98.19 70 GLU A N 1
ATOM 519 C CA . GLU A 1 70 ? 13.266 -30.688 -14.945 1 98.19 70 GLU A CA 1
ATOM 520 C C . GLU A 1 70 ? 12.531 -29.609 -14.156 1 98.19 70 GLU A C 1
ATOM 522 O O . GLU A 1 70 ? 11.336 -29.734 -13.891 1 98.19 70 GLU A O 1
ATOM 527 N N . ILE A 1 71 ? 13.281 -28.641 -13.703 1 98.75 71 ILE A N 1
ATOM 528 C CA . ILE A 1 71 ? 12.703 -27.547 -12.922 1 98.75 71 ILE A CA 1
ATOM 529 C C . ILE A 1 71 ? 12.938 -26.219 -13.641 1 98.75 71 ILE A C 1
ATOM 531 O O . ILE A 1 71 ? 14.078 -25.859 -13.953 1 98.75 71 ILE A O 1
ATOM 535 N N . ILE A 1 72 ? 11.891 -25.453 -13.945 1 98.75 72 ILE A N 1
ATOM 536 C CA . ILE A 1 72 ? 11.984 -24.125 -14.547 1 98.75 72 ILE A CA 1
ATOM 537 C C . ILE A 1 72 ? 11.539 -23.078 -13.539 1 98.75 72 ILE A C 1
ATOM 539 O O . ILE A 1 72 ? 10.445 -23.172 -12.969 1 98.75 72 ILE A O 1
ATOM 543 N N . LEU A 1 73 ? 12.406 -22.109 -13.273 1 98.62 73 LEU A N 1
ATOM 544 C CA . LEU A 1 73 ? 12.086 -20.953 -12.461 1 98.62 73 LEU A CA 1
ATOM 545 C C . LEU A 1 73 ? 11.984 -19.688 -13.328 1 98.62 73 LEU A C 1
ATOM 547 O O . LEU A 1 73 ? 12.883 -19.406 -14.109 1 98.62 73 LEU A O 1
ATOM 551 N N . VAL A 1 74 ? 10.898 -18.984 -13.234 1 98.62 74 VAL A N 1
ATOM 552 C CA . VAL A 1 74 ? 10.727 -17.672 -13.844 1 98.62 74 VAL A CA 1
ATOM 553 C C . VAL A 1 74 ? 10.453 -16.641 -12.758 1 98.62 74 VAL A C 1
ATOM 555 O O . VAL A 1 74 ? 9.297 -16.375 -12.422 1 98.62 74 VAL A O 1
ATOM 558 N N . PRO A 1 75 ? 11.539 -16.016 -12.25 1 97.81 75 PRO A N 1
ATOM 559 C CA . PRO A 1 75 ? 11.391 -15.195 -11.047 1 97.81 75 PRO A CA 1
ATOM 560 C C . PRO A 1 75 ? 10.664 -13.875 -11.328 1 97.81 75 PRO A C 1
ATOM 562 O O . PRO A 1 75 ? 10.148 -13.242 -10.398 1 97.81 75 PRO A O 1
ATOM 565 N N . LEU A 1 76 ? 10.68 -13.352 -12.539 1 97.5 76 LEU A N 1
ATOM 566 C CA . LEU A 1 76 ? 9.953 -12.172 -13 1 97.5 76 LEU A CA 1
ATOM 567 C C . LEU A 1 76 ? 9.117 -12.5 -14.234 1 97.5 76 LEU A C 1
ATOM 569 O O . LEU A 1 76 ? 9.57 -12.297 -15.367 1 97.5 76 LEU A O 1
ATOM 573 N N . ALA A 1 77 ? 7.879 -12.836 -14.023 1 98.5 77 ALA A N 1
ATOM 574 C CA . ALA A 1 77 ? 7.074 -13.438 -15.078 1 98.5 77 ALA A CA 1
ATOM 575 C C . ALA A 1 77 ? 6.395 -12.359 -15.93 1 98.5 77 ALA A C 1
ATOM 577 O O . ALA A 1 77 ? 5.75 -12.672 -16.938 1 98.5 77 ALA A O 1
ATOM 578 N N . ASN A 1 78 ? 6.523 -11.07 -15.586 1 97.81 78 ASN A N 1
ATOM 579 C CA . ASN A 1 78 ? 5.77 -10.023 -16.25 1 97.81 78 ASN A CA 1
ATOM 580 C C . ASN A 1 78 ? 6.629 -8.781 -16.484 1 97.81 78 ASN A C 1
ATOM 582 O O . ASN A 1 78 ? 6.418 -7.746 -15.852 1 97.81 78 ASN A O 1
ATOM 586 N N . PRO A 1 79 ? 7.5 -8.844 -17.469 1 95.06 79 PRO A N 1
ATOM 587 C CA . PRO A 1 79 ? 8.344 -7.684 -17.766 1 95.06 79 PRO A CA 1
ATOM 588 C C . PRO A 1 79 ? 7.539 -6.465 -18.219 1 95.06 79 PRO A C 1
ATOM 590 O O . PRO A 1 79 ? 8.016 -5.332 -18.109 1 95.06 79 PRO A O 1
ATOM 593 N N . ILE A 1 80 ? 6.332 -6.633 -18.75 1 94.69 80 ILE A N 1
ATOM 594 C CA . ILE A 1 80 ? 5.484 -5.523 -19.172 1 94.69 80 ILE A CA 1
ATOM 595 C C . ILE A 1 80 ? 5.023 -4.738 -17.953 1 94.69 80 ILE A C 1
ATOM 597 O O . ILE A 1 80 ? 5.238 -3.527 -17.859 1 94.69 80 ILE A O 1
ATOM 601 N N . GLY A 1 81 ? 4.422 -5.496 -17.016 1 95.25 81 GLY A N 1
ATOM 602 C CA . GLY A 1 81 ? 3.936 -4.863 -15.805 1 95.25 81 GLY A CA 1
ATOM 603 C C . GLY A 1 81 ? 5.039 -4.223 -14.984 1 95.25 81 GLY A C 1
ATOM 604 O O . GLY A 1 81 ? 4.82 -3.203 -14.328 1 95.25 81 GLY A O 1
ATOM 605 N N . LEU A 1 82 ? 6.25 -4.816 -15.031 1 93.44 82 LEU A N 1
ATOM 606 C CA . LEU A 1 82 ? 7.391 -4.297 -14.289 1 93.44 82 LEU A CA 1
ATOM 607 C C . LEU A 1 82 ? 7.766 -2.9 -14.773 1 93.44 82 LEU A C 1
ATOM 609 O O . LEU A 1 82 ? 8.352 -2.113 -14.031 1 93.44 82 LEU A O 1
ATOM 613 N N . GLY A 1 83 ? 7.387 -2.627 -15.953 1 91.5 83 GLY A N 1
ATOM 614 C CA . GLY A 1 83 ? 7.734 -1.346 -16.547 1 91.5 83 GLY A CA 1
ATOM 615 C C . GLY A 1 83 ? 6.668 -0.287 -16.359 1 91.5 83 GLY A C 1
ATOM 616 O O . GLY A 1 83 ? 6.855 0.871 -16.734 1 91.5 83 GLY A O 1
ATOM 617 N N . GLN A 1 84 ? 5.566 -0.643 -15.75 1 91.38 84 GLN A N 1
ATOM 618 C CA . GLN A 1 84 ? 4.441 0.276 -15.625 1 91.38 84 GLN A CA 1
ATOM 619 C C . GLN A 1 84 ? 4.492 1.031 -14.297 1 91.38 84 GLN A C 1
ATOM 621 O O . GLN A 1 84 ? 4.691 0.428 -13.242 1 91.38 84 GLN A O 1
ATOM 626 N N . ARG A 1 85 ? 4.348 2.396 -14.398 1 89.56 85 ARG A N 1
ATOM 627 C CA . ARG A 1 85 ? 4.277 3.256 -13.219 1 89.56 85 ARG A CA 1
ATOM 628 C C . ARG A 1 85 ? 3.199 4.32 -13.383 1 89.56 85 ARG A C 1
ATOM 630 O O . ARG A 1 85 ? 2.992 4.84 -14.477 1 89.56 85 ARG A O 1
ATOM 637 N N . ILE A 1 86 ? 2.5 4.598 -12.32 1 83.94 86 ILE A N 1
ATOM 638 C CA . ILE A 1 86 ? 1.554 5.707 -12.234 1 83.94 86 ILE A CA 1
ATOM 639 C C . ILE A 1 86 ? 1.86 6.551 -11 1 83.94 86 ILE A C 1
ATOM 641 O O . ILE A 1 86 ? 1.866 6.043 -9.875 1 83.94 86 ILE A O 1
ATOM 645 N N . GLY A 1 87 ? 2.117 7.832 -11.172 1 77.75 87 GLY A N 1
ATOM 646 C CA . GLY A 1 87 ? 2.42 8.719 -10.062 1 77.75 87 GLY A CA 1
ATOM 647 C C . GLY A 1 87 ? 3.645 8.289 -9.273 1 77.75 87 GLY A C 1
ATOM 648 O O . GLY A 1 87 ? 3.67 8.398 -8.047 1 77.75 87 GLY A O 1
ATOM 649 N N . GLY A 1 88 ? 4.539 7.582 -9.891 1 78.88 88 GLY A N 1
ATOM 650 C CA . GLY A 1 88 ? 5.762 7.156 -9.234 1 78.88 88 GLY A CA 1
ATOM 651 C C . GLY A 1 88 ? 5.645 5.789 -8.586 1 78.88 88 GLY A C 1
ATOM 652 O O . GLY A 1 88 ? 6.617 5.273 -8.031 1 78.88 88 GLY A O 1
ATOM 653 N N . MET A 1 89 ? 4.465 5.223 -8.672 1 85 89 MET A N 1
ATOM 654 C CA . MET A 1 89 ? 4.242 3.932 -8.031 1 85 89 MET A CA 1
ATOM 655 C C . MET A 1 89 ? 4.141 2.818 -9.07 1 85 89 MET A C 1
ATOM 657 O O . MET A 1 89 ? 3.553 3.01 -10.133 1 85 89 MET A O 1
ATOM 661 N N . ALA A 1 90 ? 4.719 1.661 -8.727 1 90.69 90 ALA A N 1
ATOM 662 C CA . ALA A 1 90 ? 4.582 0.497 -9.594 1 90.69 90 ALA A CA 1
ATOM 663 C C . ALA A 1 90 ? 3.119 0.093 -9.75 1 90.69 90 ALA A C 1
ATOM 665 O O . ALA A 1 90 ? 2.352 0.141 -8.789 1 90.69 90 ALA A O 1
ATOM 666 N N . PHE A 1 91 ? 2.717 -0.236 -10.938 1 91.19 91 PHE A N 1
ATOM 667 C CA . PHE A 1 91 ? 1.377 -0.698 -11.289 1 91.19 91 PHE A CA 1
ATOM 668 C C . PHE A 1 91 ? 1.443 -1.975 -12.117 1 91.19 91 PHE A C 1
ATOM 670 O O . PHE A 1 91 ? 1.771 -1.934 -13.305 1 91.19 91 PHE A O 1
ATOM 677 N N . GLY A 1 92 ? 1.099 -3.17 -11.445 1 92.56 92 GLY A N 1
ATOM 678 C CA . GLY A 1 92 ? 1.463 -4.402 -12.125 1 92.56 92 GLY A CA 1
ATOM 679 C C . GLY A 1 92 ? 0.275 -5.305 -12.398 1 92.56 92 GLY A C 1
ATOM 680 O O . GLY A 1 92 ? 0.354 -6.207 -13.234 1 92.56 92 GLY A O 1
ATOM 681 N N . ARG A 1 93 ? -0.937 -5.141 -11.836 1 92.44 93 ARG A N 1
ATOM 682 C CA . ARG A 1 93 ? -2.043 -6.09 -11.938 1 92.44 93 ARG A CA 1
ATOM 683 C C . ARG A 1 93 ? -2.662 -6.066 -13.328 1 92.44 93 ARG A C 1
ATOM 685 O O . ARG A 1 93 ? -3.016 -7.113 -13.875 1 92.44 93 ARG A O 1
ATOM 692 N N . PHE A 1 94 ? -2.74 -4.852 -13.898 1 93.31 94 PHE A N 1
ATOM 693 C CA . PHE A 1 94 ? -3.385 -4.668 -15.188 1 93.31 94 PHE A CA 1
ATOM 694 C C . PHE A 1 94 ? -2.424 -4.031 -16.188 1 93.31 94 PHE A C 1
ATOM 696 O O . PHE A 1 94 ? -1.608 -3.184 -15.82 1 93.31 94 PHE A O 1
ATOM 703 N N . ASP A 1 95 ? -2.6 -4.398 -17.406 1 93.12 95 ASP A N 1
ATOM 704 C CA . ASP A 1 95 ? -1.95 -3.67 -18.484 1 93.12 95 ASP A CA 1
ATOM 705 C C . ASP A 1 95 ? -2.572 -2.287 -18.672 1 93.12 95 ASP A C 1
ATOM 707 O O . ASP A 1 95 ? -3.795 -2.158 -18.75 1 93.12 95 ASP A O 1
ATOM 711 N N . LEU A 1 96 ? -1.733 -1.307 -18.672 1 89.56 96 LEU A N 1
ATOM 712 C CA . LEU A 1 96 ? -2.225 0.061 -18.797 1 89.56 96 LEU A CA 1
ATOM 713 C C . LEU A 1 96 ? -2.674 0.345 -20.234 1 89.56 96 LEU A C 1
ATOM 715 O O . LEU A 1 96 ? -3.346 1.346 -20.484 1 89.56 96 LEU A O 1
ATOM 719 N N . ASP A 1 97 ? -2.416 -0.578 -21.172 1 85.19 97 ASP A N 1
ATOM 720 C CA . ASP A 1 97 ? -2.725 -0.371 -22.578 1 85.19 97 ASP A CA 1
ATOM 721 C C . ASP A 1 97 ? -3.842 -1.305 -23.031 1 85.19 97 ASP A C 1
ATOM 723 O O . ASP A 1 97 ? -3.818 -1.799 -24.172 1 85.19 97 ASP A O 1
ATOM 727 N N . GLY A 1 98 ? -4.727 -1.724 -22.078 1 82.06 98 GLY A N 1
ATOM 728 C CA . GLY A 1 98 ? -5.973 -2.371 -22.469 1 82.06 98 GLY A CA 1
ATOM 729 C C . GLY A 1 98 ? -5.867 -3.885 -22.5 1 82.06 98 GLY A C 1
ATOM 730 O O . GLY A 1 98 ? -6.812 -4.566 -22.906 1 82.06 98 GLY A O 1
ATOM 731 N N . GLY A 1 99 ? -4.77 -4.488 -22.125 1 86.5 99 GLY A N 1
ATOM 732 C CA . GLY A 1 99 ? -4.598 -5.93 -22.172 1 86.5 99 GLY A CA 1
ATOM 733 C C . GLY A 1 99 ? -5.266 -6.648 -21.016 1 86.5 99 GLY A C 1
ATOM 734 O O . GLY A 1 99 ? -5.336 -7.879 -21 1 86.5 99 GLY A O 1
ATOM 735 N N . GLY A 1 100 ? -5.734 -5.836 -20.031 1 90.81 100 GLY A N 1
ATOM 736 C CA . GLY A 1 100 ? -6.465 -6.414 -18.922 1 90.81 100 GLY A CA 1
ATOM 737 C C . GLY A 1 100 ? -5.559 -6.953 -17.828 1 90.81 100 GLY A C 1
ATOM 738 O O . GLY A 1 100 ? -4.395 -6.559 -17.734 1 90.81 100 GLY A O 1
ATOM 739 N N . ASN A 1 101 ? -6.16 -7.797 -16.969 1 94.69 101 ASN A N 1
ATOM 740 C CA . ASN A 1 101 ? -5.453 -8.43 -15.852 1 94.69 101 ASN A CA 1
ATOM 741 C C . ASN A 1 101 ? -4.441 -9.461 -16.344 1 94.69 101 ASN A C 1
ATOM 743 O O . ASN A 1 101 ? -4.781 -10.344 -17.125 1 94.69 101 ASN A O 1
ATOM 747 N N . PHE A 1 102 ? -3.223 -9.453 -15.875 1 97.56 102 PHE A N 1
ATOM 748 C CA . PHE A 1 102 ? -2.146 -10.289 -16.391 1 97.56 102 PHE A CA 1
ATOM 749 C C . PHE A 1 102 ? -2.359 -11.742 -16.016 1 97.56 102 PHE A C 1
ATOM 751 O O . PHE A 1 102 ? -1.736 -12.641 -16.578 1 97.56 102 PHE A O 1
ATOM 758 N N . ASN A 1 103 ? -3.234 -12.008 -15.008 1 97.94 103 ASN A N 1
ATOM 759 C CA . ASN A 1 103 ? -3.529 -13.375 -14.609 1 97.94 103 ASN A CA 1
ATOM 760 C C . ASN A 1 103 ? -4.906 -13.82 -15.094 1 97.94 103 ASN A C 1
ATOM 762 O O . ASN A 1 103 ? -5.633 -14.508 -14.375 1 97.94 103 ASN A O 1
ATOM 766 N N . ARG A 1 104 ? -5.289 -13.352 -16.297 1 96.62 104 ARG A N 1
ATOM 767 C CA . ARG A 1 104 ? -6.547 -13.75 -16.922 1 96.62 104 ARG A CA 1
ATOM 768 C C . ARG A 1 104 ? -6.363 -13.992 -18.422 1 96.62 104 ARG A C 1
ATOM 770 O O . ARG A 1 104 ? -5.344 -13.602 -19 1 96.62 104 ARG A O 1
ATOM 777 N N . HIS A 1 105 ? -7.332 -14.734 -19 1 94.38 105 HIS A N 1
ATOM 778 C CA . HIS A 1 105 ? -7.531 -14.867 -20.438 1 94.38 105 HIS A CA 1
ATOM 779 C C . HIS A 1 105 ? -6.402 -15.664 -21.078 1 94.38 105 HIS A C 1
ATOM 781 O O . HIS A 1 105 ? -5.941 -15.328 -22.172 1 94.38 105 HIS A O 1
ATOM 787 N N . TYR A 1 106 ? -5.926 -16.594 -20.359 1 97.25 106 TYR A N 1
ATOM 788 C CA . TYR A 1 106 ? -4.969 -17.531 -20.953 1 97.25 106 TYR A CA 1
ATOM 789 C C . TYR A 1 106 ? -5.66 -18.469 -21.938 1 97.25 106 TYR A C 1
ATOM 791 O O . TYR A 1 106 ? -6.883 -18.609 -21.906 1 97.25 106 TYR A O 1
ATOM 799 N N . GLY A 1 107 ? -4.895 -19.062 -22.766 1 95.94 107 GLY A N 1
ATOM 800 C CA . GLY A 1 107 ? -5.418 -19.953 -23.797 1 95.94 107 GLY A CA 1
ATOM 801 C C . GLY A 1 107 ? -6.074 -21.188 -23.219 1 95.94 107 GLY A C 1
ATOM 802 O O . GLY A 1 107 ? -5.609 -21.734 -22.203 1 95.94 107 GLY A O 1
ATOM 803 N N . ASP A 1 108 ? -7.09 -21.625 -23.891 1 96.44 108 ASP A N 1
ATOM 804 C CA . ASP A 1 108 ? -7.785 -22.844 -23.516 1 96.44 108 ASP A CA 1
ATOM 805 C C . ASP A 1 108 ? -7.316 -24.031 -24.375 1 96.44 108 ASP A C 1
ATOM 807 O O . ASP A 1 108 ? -7.555 -24.062 -25.578 1 96.44 108 ASP A O 1
ATOM 811 N N . TYR A 1 109 ? -6.777 -25 -23.734 1 97.62 109 TYR A N 1
ATOM 812 C CA . TYR A 1 109 ? -6.258 -26.141 -24.484 1 97.62 109 TYR A CA 1
ATOM 813 C C . TYR A 1 109 ? -7.004 -27.422 -24.125 1 97.62 109 TYR A C 1
ATOM 815 O O . TYR A 1 109 ? -6.539 -28.516 -24.422 1 97.62 109 TYR A O 1
ATOM 823 N N . ALA A 1 110 ? -8.141 -27.266 -23.469 1 97.19 110 ALA A N 1
ATOM 824 C CA . ALA A 1 110 ? -8.984 -28.406 -23.156 1 97.19 110 ALA A CA 1
ATOM 825 C C . ALA A 1 110 ? -9.344 -29.203 -24.406 1 97.19 110 ALA A C 1
ATOM 827 O O . ALA A 1 110 ? -9.32 -30.438 -24.391 1 97.19 110 ALA A O 1
ATOM 828 N N . PRO A 1 111 ? -9.641 -28.531 -25.547 1 97.06 111 PRO A N 1
ATOM 829 C CA . PRO A 1 111 ? -9.961 -29.297 -26.75 1 97.06 111 PRO A CA 1
ATOM 830 C C . PRO A 1 111 ? -8.82 -30.219 -27.188 1 97.06 111 PRO A C 1
ATOM 832 O O . PRO A 1 111 ? -9.078 -31.312 -27.688 1 97.06 111 PRO A O 1
ATOM 835 N N . ALA A 1 112 ? -7.59 -29.812 -26.984 1 97.75 112 ALA A N 1
ATOM 836 C CA . ALA A 1 112 ? -6.449 -30.641 -27.359 1 97.75 112 ALA A CA 1
ATOM 837 C C . ALA A 1 112 ? -6.371 -31.906 -26.5 1 97.75 112 ALA A C 1
ATOM 839 O O . ALA A 1 112 ? -6.059 -33 -27 1 97.75 112 ALA A O 1
ATOM 840 N N . ALA A 1 113 ? -6.594 -31.781 -25.25 1 97.5 113 ALA A N 1
ATOM 841 C CA . ALA A 1 113 ? -6.617 -32.938 -24.359 1 97.5 113 ALA A CA 1
ATOM 842 C C . ALA A 1 113 ? -7.75 -33.875 -24.719 1 97.5 113 ALA A C 1
ATOM 844 O O . ALA A 1 113 ? -7.562 -35.094 -24.734 1 97.5 113 ALA A O 1
ATOM 845 N N . LEU A 1 114 ? -8.93 -33.344 -25.016 1 97.5 114 LEU A N 1
ATOM 846 C CA . LEU A 1 114 ? -10.109 -34.125 -25.328 1 97.5 114 LEU A CA 1
ATOM 847 C C . LEU A 1 114 ? -9.922 -34.875 -26.641 1 97.5 114 LEU A C 1
ATOM 849 O O . LEU A 1 114 ? -10.461 -35.969 -26.828 1 97.5 114 LEU A O 1
ATOM 853 N N . ALA A 1 115 ? -9.148 -34.344 -27.516 1 97 115 ALA A N 1
ATOM 854 C CA . ALA A 1 115 ? -8.93 -34.938 -28.828 1 97 115 ALA A CA 1
ATOM 855 C C . ALA A 1 115 ? -8.203 -36.25 -28.719 1 97 115 ALA A C 1
ATOM 857 O O . ALA A 1 115 ? -8.297 -37.094 -29.625 1 97 115 ALA A O 1
ATOM 858 N N . VAL A 1 116 ? -7.512 -36.5 -27.625 1 96.81 116 VAL A N 1
ATOM 859 C CA . VAL A 1 116 ? -6.746 -37.75 -27.516 1 96.81 116 VAL A CA 1
ATOM 860 C C . VAL A 1 116 ? -7.391 -38.656 -26.469 1 96.81 116 VAL A C 1
ATOM 862 O O . VAL A 1 116 ? -6.789 -39.656 -26.047 1 96.81 116 VAL A O 1
ATOM 865 N N . ALA A 1 117 ? -8.539 -38.344 -26.031 1 95.44 117 ALA A N 1
ATOM 866 C CA . ALA A 1 117 ? -9.203 -39.094 -24.953 1 95.44 117 ALA A CA 1
ATOM 867 C C . ALA A 1 117 ? -9.367 -40.562 -25.328 1 95.44 117 ALA A C 1
ATOM 869 O O . ALA A 1 117 ? -9.195 -41.438 -24.469 1 95.44 117 ALA A O 1
ATOM 870 N N . GLU A 1 118 ? -9.602 -40.844 -26.578 1 93.06 118 GLU A N 1
ATOM 871 C CA . GLU A 1 118 ? -9.883 -42.219 -27.031 1 93.06 118 GLU A CA 1
ATOM 872 C C . GLU A 1 118 ? -8.594 -43 -27.203 1 93.06 118 GLU A C 1
ATOM 874 O O . GLU A 1 118 ? -8.617 -44.219 -27.266 1 93.06 118 GLU A O 1
ATOM 879 N N . ASP A 1 119 ? -7.52 -42.25 -27.297 1 92.25 119 ASP A N 1
ATOM 880 C CA . ASP A 1 119 ? -6.227 -42.906 -27.5 1 92.25 119 ASP A CA 1
ATOM 881 C C . ASP A 1 119 ? -5.648 -43.375 -26.156 1 92.25 119 ASP A C 1
ATOM 883 O O . ASP A 1 119 ? -4.656 -44.125 -26.141 1 92.25 119 ASP A O 1
ATOM 887 N N . LEU A 1 120 ? -6.285 -43 -25.062 1 93.19 120 LEU A N 1
ATOM 888 C CA . LEU A 1 120 ? -5.711 -43.281 -23.75 1 93.19 120 LEU A CA 1
ATOM 889 C C . LEU A 1 120 ? -6.008 -44.719 -23.344 1 93.19 120 LEU A C 1
ATOM 891 O O . LEU A 1 120 ? -7.098 -45.25 -23.594 1 93.19 120 LEU A O 1
ATOM 895 N N . GLY A 1 121 ? -5.008 -45.281 -22.844 1 90 121 GLY A N 1
ATOM 896 C CA . GLY A 1 121 ? -5.102 -46.719 -22.5 1 90 121 GLY A CA 1
ATOM 897 C C . GLY A 1 121 ? -5.113 -46.938 -21 1 90 121 GLY A C 1
ATOM 898 O O . GLY A 1 121 ? -5.879 -46.312 -20.266 1 90 121 GLY A O 1
ATOM 899 N N . ALA A 1 122 ? -4.23 -48 -20.578 1 89.19 122 ALA A N 1
ATOM 900 C CA . ALA A 1 122 ? -4.262 -48.406 -19.172 1 89.19 122 ALA A CA 1
ATOM 901 C C . ALA A 1 122 ? -2.988 -48 -18.438 1 89.19 122 ALA A C 1
ATOM 903 O O . ALA A 1 122 ? -2.904 -48.094 -17.219 1 89.19 122 ALA A O 1
ATOM 904 N N . ASP A 1 123 ? -2.041 -47.438 -19.172 1 93 123 ASP A N 1
ATOM 905 C CA . ASP A 1 123 ? -0.787 -47 -18.547 1 93 123 ASP A CA 1
ATOM 906 C C . ASP A 1 123 ? -0.814 -45.531 -18.203 1 93 123 ASP A C 1
ATOM 908 O O . ASP A 1 123 ? -0.679 -44.656 -19.078 1 93 123 ASP A O 1
ATOM 912 N N . PRO A 1 124 ? -0.88 -45.281 -16.938 1 89.69 124 PRO A N 1
ATOM 913 C CA . PRO A 1 124 ? -1.021 -43.875 -16.531 1 89.69 124 PRO A CA 1
ATOM 914 C C . PRO A 1 124 ? 0.124 -43 -17.031 1 89.69 124 PRO A C 1
ATOM 916 O O . PRO A 1 124 ? -0.103 -41.844 -17.438 1 89.69 124 PRO A O 1
ATOM 919 N N . GLY A 1 125 ? 1.282 -43.469 -16.922 1 91.25 125 GLY A N 1
ATOM 920 C CA . GLY A 1 125 ? 2.43 -42.719 -17.391 1 91.25 125 GLY A CA 1
ATOM 921 C C . GLY A 1 125 ? 2.373 -42.406 -18.875 1 91.25 125 GLY A C 1
ATOM 922 O O . GLY A 1 125 ? 2.613 -41.25 -19.281 1 91.25 125 GLY A O 1
ATOM 923 N N . ALA A 1 126 ? 2.072 -43.438 -19.672 1 94.38 126 ALA A N 1
ATOM 924 C CA . ALA A 1 126 ? 1.974 -43.25 -21.125 1 94.38 126 ALA A CA 1
ATOM 925 C C . ALA A 1 126 ? 0.805 -42.344 -21.484 1 94.38 126 ALA A C 1
ATOM 927 O O . ALA A 1 126 ? 0.9 -41.531 -22.422 1 94.38 126 ALA A O 1
ATOM 928 N N . ASP A 1 127 ? -0.241 -42.5 -20.781 1 96 127 ASP A N 1
ATOM 929 C CA . ASP A 1 127 ? -1.428 -41.688 -21.031 1 96 127 ASP A CA 1
ATOM 930 C C . ASP A 1 127 ? -1.159 -40.219 -20.75 1 96 127 ASP A C 1
ATOM 932 O O . ASP A 1 127 ? -1.493 -39.375 -21.562 1 96 127 ASP A O 1
ATOM 936 N N . ALA A 1 128 ? -0.543 -39.969 -19.641 1 96.12 128 ALA A N 1
ATOM 937 C CA . ALA A 1 128 ? -0.201 -38.594 -19.297 1 96.12 128 ALA A CA 1
ATOM 938 C C . ALA A 1 128 ? 0.751 -38 -20.328 1 96.12 128 ALA A C 1
ATOM 940 O O . ALA A 1 128 ? 0.608 -36.844 -20.719 1 96.12 128 ALA A O 1
ATOM 941 N N . ALA A 1 129 ? 1.68 -38.781 -20.766 1 96.38 129 ALA A N 1
ATOM 942 C CA . ALA A 1 129 ? 2.635 -38.344 -21.781 1 96.38 129 ALA A CA 1
ATOM 943 C C . ALA A 1 129 ? 1.93 -37.969 -23.078 1 96.38 129 ALA A C 1
ATOM 945 O O . ALA A 1 129 ? 2.275 -37 -23.734 1 96.38 129 ALA A O 1
ATOM 946 N N . ARG A 1 130 ? 0.982 -38.812 -23.422 1 97.12 130 ARG A N 1
ATOM 947 C CA . ARG A 1 130 ? 0.22 -38.562 -24.641 1 97.12 130 ARG A CA 1
ATOM 948 C C . ARG A 1 130 ? -0.562 -37.281 -24.562 1 97.12 130 ARG A C 1
ATOM 950 O O . ARG A 1 130 ? -0.617 -36.5 -25.531 1 97.12 130 ARG A O 1
ATOM 957 N N . VAL A 1 131 ? -1.181 -36.969 -23.438 1 97.88 131 VAL A N 1
ATOM 958 C CA . VAL A 1 131 ? -1.925 -35.75 -23.234 1 97.88 131 VAL A CA 1
ATOM 959 C C . VAL A 1 131 ? -0.978 -34.562 -23.312 1 97.88 131 VAL A C 1
ATOM 961 O O . VAL A 1 131 ? -1.265 -33.562 -24.016 1 97.88 131 VAL A O 1
ATOM 964 N N . ARG A 1 132 ? 0.173 -34.625 -22.703 1 98 132 ARG A N 1
ATOM 965 C CA . ARG A 1 132 ? 1.143 -33.531 -22.703 1 98 132 ARG A CA 1
ATOM 966 C C . ARG A 1 132 ? 1.654 -33.25 -24.109 1 98 132 ARG A C 1
ATOM 968 O O . ARG A 1 132 ? 1.879 -32.094 -24.469 1 98 132 ARG A O 1
ATOM 975 N N . GLU A 1 133 ? 1.838 -34.312 -24.844 1 97.25 133 GLU A N 1
ATOM 976 C CA . GLU A 1 133 ? 2.242 -34.156 -26.234 1 97.25 133 GLU A CA 1
ATOM 977 C C . GLU A 1 133 ? 1.176 -33.406 -27.031 1 97.25 133 GLU A C 1
ATOM 979 O O . GLU A 1 133 ? 1.495 -32.531 -27.844 1 97.25 133 GLU A O 1
ATOM 984 N N . ALA A 1 134 ? -0.044 -33.75 -26.797 1 98 134 ALA A N 1
ATOM 985 C CA . ALA A 1 134 ? -1.151 -33.094 -27.484 1 98 134 ALA A CA 1
ATOM 986 C C . ALA A 1 134 ? -1.229 -31.625 -27.109 1 98 134 ALA A C 1
ATOM 988 O O . ALA A 1 134 ? -1.453 -30.766 -27.969 1 98 134 ALA A O 1
ATOM 989 N N . LEU A 1 135 ? -1.047 -31.344 -25.828 1 98.38 135 LEU A N 1
ATOM 990 C CA . LEU A 1 135 ? -1.078 -29.969 -25.359 1 98.38 135 LEU A CA 1
ATOM 991 C C . LEU A 1 135 ? 0.058 -29.156 -25.969 1 98.38 135 LEU A C 1
ATOM 993 O O . LEU A 1 135 ? -0.161 -28.047 -26.469 1 98.38 135 LEU A O 1
ATOM 997 N N . SER A 1 136 ? 1.229 -29.719 -25.969 1 97.69 136 SER A N 1
ATOM 998 C CA . SER A 1 136 ? 2.4 -29.047 -26.516 1 97.69 136 SER A CA 1
ATOM 999 C C . SER A 1 136 ? 2.242 -28.797 -28.016 1 97.69 136 SER A C 1
ATOM 1001 O O . SER A 1 136 ? 2.609 -27.719 -28.5 1 97.69 136 SER A O 1
ATOM 1003 N N . ALA A 1 137 ? 1.715 -29.75 -28.688 1 97.5 137 ALA A N 1
ATOM 1004 C CA . ALA A 1 137 ? 1.499 -29.594 -30.125 1 97.5 137 ALA A CA 1
ATOM 1005 C C . ALA A 1 137 ? 0.478 -28.5 -30.422 1 97.5 137 ALA A C 1
ATOM 1007 O O . ALA A 1 137 ? 0.667 -27.703 -31.328 1 97.5 137 ALA A O 1
ATOM 1008 N N . ALA A 1 138 ? -0.581 -28.531 -29.672 1 98 138 ALA A N 1
ATOM 1009 C CA . ALA A 1 138 ? -1.604 -27.516 -29.859 1 98 138 ALA A CA 1
ATOM 1010 C C . ALA A 1 138 ? -1.037 -26.125 -29.578 1 98 138 ALA A C 1
ATOM 1012 O O . ALA A 1 138 ? -1.328 -25.172 -30.312 1 98 138 ALA A O 1
ATOM 1013 N N . TRP A 1 139 ? -0.306 -25.984 -28.531 1 97.88 139 TRP A N 1
ATOM 1014 C CA . TRP A 1 139 ? 0.334 -24.719 -28.188 1 97.88 139 TRP A CA 1
ATOM 1015 C C . TRP A 1 139 ? 1.256 -24.25 -29.312 1 97.88 139 TRP A C 1
ATOM 1017 O O . TRP A 1 139 ? 1.208 -23.094 -29.719 1 97.88 139 TRP A O 1
ATOM 1027 N N . ALA A 1 140 ? 2.084 -25.156 -29.797 1 97.31 140 ALA A N 1
ATOM 1028 C CA . ALA A 1 140 ? 3.037 -24.828 -30.859 1 97.31 140 ALA A CA 1
ATOM 1029 C C . ALA A 1 140 ? 2.32 -24.375 -32.125 1 97.31 140 ALA A C 1
ATOM 1031 O O . ALA A 1 140 ? 2.838 -23.531 -32.875 1 97.31 140 ALA A O 1
ATOM 1032 N N . GLY A 1 141 ? 1.163 -24.844 -32.219 1 96.88 141 GLY A N 1
ATOM 1033 C CA . GLY A 1 141 ? 0.394 -24.5 -33.406 1 96.88 141 GLY A CA 1
ATOM 1034 C C . GLY A 1 141 ? -0.442 -23.234 -33.25 1 96.88 141 GLY A C 1
ATOM 1035 O O . GLY A 1 141 ? -1.003 -22.719 -34.219 1 96.88 141 GLY A O 1
ATOM 1036 N N . THR A 1 142 ? -0.493 -22.75 -32.062 1 95.62 142 THR A N 1
ATOM 1037 C CA . THR A 1 142 ? -1.313 -21.578 -31.781 1 95.62 142 THR A CA 1
ATOM 1038 C C . THR A 1 142 ? -0.512 -20.297 -31.969 1 95.62 142 THR A C 1
ATOM 1040 O O . THR A 1 142 ? 0.581 -20.141 -31.422 1 95.62 142 THR A O 1
ATOM 1043 N N . LYS A 1 143 ? -1.001 -19.297 -32.875 1 88.56 143 LYS A N 1
ATOM 1044 C CA . LYS A 1 143 ? -0.456 -17.953 -32.969 1 88.56 143 LYS A CA 1
ATOM 1045 C C . LYS A 1 143 ? -1.215 -16.984 -32.062 1 88.56 143 LYS A C 1
ATOM 1047 O O . LYS A 1 143 ? -2.402 -16.734 -32.281 1 88.56 143 LYS A O 1
ATOM 1052 N N . PRO A 1 144 ? -0.554 -16.594 -31.047 1 89.88 144 PRO A N 1
ATOM 1053 C CA . PRO A 1 144 ? -1.289 -15.648 -30.203 1 89.88 144 PRO A CA 1
ATOM 1054 C C . PRO A 1 144 ? -1.695 -14.383 -30.953 1 89.88 144 PRO A C 1
ATOM 1056 O O . PRO A 1 144 ? -1.054 -14.016 -31.938 1 89.88 144 PRO A O 1
ATOM 1059 N N . PRO A 1 145 ? -2.785 -13.727 -30.484 1 86.81 145 PRO A N 1
ATOM 1060 C CA . PRO A 1 145 ? -3.1 -12.414 -31.062 1 86.81 145 PRO A CA 1
ATOM 1061 C C . PRO A 1 145 ? -1.941 -11.422 -30.938 1 86.81 145 PRO A C 1
ATOM 1063 O O . PRO A 1 145 ? -1.058 -11.602 -30.094 1 86.81 145 PRO A O 1
ATOM 1066 N N . PRO A 1 146 ? -1.953 -10.43 -31.859 1 86.44 146 PRO A N 1
ATOM 1067 C CA . PRO A 1 146 ? -0.876 -9.438 -31.75 1 86.44 146 PRO A CA 1
ATOM 1068 C C . PRO A 1 146 ? -0.887 -8.688 -30.422 1 86.44 146 PRO A C 1
ATOM 1070 O O . PRO A 1 146 ? -1.949 -8.492 -29.828 1 86.44 146 PRO A O 1
ATOM 1073 N N . GLY A 1 147 ? 0.327 -8.32 -30 1 89.06 147 GLY A N 1
ATOM 1074 C CA . GLY A 1 147 ? 0.462 -7.531 -28.781 1 89.06 147 GLY A CA 1
ATOM 1075 C C . GLY A 1 147 ? 1.37 -8.172 -27.75 1 89.06 147 GLY A C 1
ATOM 1076 O O . GLY A 1 147 ? 1.542 -9.391 -27.734 1 89.06 147 GLY A O 1
ATOM 1077 N N . GLU A 1 148 ? 1.817 -7.359 -26.859 1 92 148 GLU A N 1
ATOM 1078 C CA . GLU A 1 148 ? 2.801 -7.812 -25.875 1 92 148 GLU A CA 1
ATOM 1079 C C . GLU A 1 148 ? 2.16 -8.719 -24.828 1 92 148 GLU A C 1
ATOM 1081 O O . GLU A 1 148 ? 2.738 -9.742 -24.453 1 92 148 GLU A O 1
ATOM 1086 N N . VAL A 1 149 ? 0.942 -8.398 -24.422 1 94.81 149 VAL A N 1
ATOM 1087 C CA . VAL A 1 149 ? 0.304 -9.141 -23.344 1 94.81 149 VAL A CA 1
ATOM 1088 C C . VAL A 1 149 ? -0.055 -10.547 -23.828 1 94.81 149 VAL A C 1
ATOM 1090 O O . VAL A 1 149 ? 0.199 -11.531 -23.125 1 94.81 149 VAL A O 1
ATOM 1093 N N . ALA A 1 150 ? -0.616 -10.625 -25.016 1 94.75 150 ALA A N 1
ATOM 1094 C CA . ALA A 1 150 ? -0.954 -11.922 -25.578 1 94.75 150 ALA A CA 1
ATOM 1095 C C . ALA A 1 150 ? 0.296 -12.781 -25.781 1 94.75 150 ALA A C 1
ATOM 1097 O O . ALA A 1 150 ? 0.276 -13.984 -25.516 1 94.75 150 ALA A O 1
ATOM 1098 N N . ALA A 1 151 ? 1.344 -12.141 -26.25 1 96 151 ALA A N 1
ATOM 1099 C CA . ALA A 1 151 ? 2.604 -12.852 -26.438 1 96 151 ALA A CA 1
ATOM 1100 C C . ALA A 1 151 ? 3.158 -13.359 -25.109 1 96 151 ALA A C 1
ATOM 1102 O O . ALA A 1 151 ? 3.666 -14.484 -25.031 1 96 151 ALA A O 1
ATOM 1103 N N . LEU A 1 152 ? 3.092 -12.539 -24.125 1 97.31 152 LEU A N 1
ATOM 1104 C CA . LEU A 1 152 ? 3.555 -12.93 -22.797 1 97.31 152 LEU A CA 1
ATOM 1105 C C . LEU A 1 152 ? 2.771 -14.141 -22.281 1 97.31 152 LEU A C 1
ATOM 1107 O O . LEU A 1 152 ? 3.363 -15.125 -21.828 1 97.31 152 LEU A O 1
ATOM 1111 N N . ARG A 1 153 ? 1.438 -14.125 -22.375 1 98.12 153 ARG A N 1
ATOM 1112 C CA . ARG A 1 153 ? 0.585 -15.219 -21.938 1 98.12 153 ARG A CA 1
ATOM 1113 C C . ARG A 1 153 ? 0.946 -16.516 -22.656 1 98.12 153 ARG A C 1
ATOM 1115 O O . ARG A 1 153 ? 1.078 -17.562 -22.016 1 98.12 153 ARG A O 1
ATOM 1122 N N . HIS A 1 154 ? 1.101 -16.344 -23.922 1 97.81 154 HIS A N 1
ATOM 1123 C CA . HIS A 1 154 ? 1.439 -17.5 -24.734 1 97.81 154 HIS A CA 1
ATOM 1124 C C . HIS A 1 154 ? 2.787 -18.078 -24.328 1 97.81 154 HIS A C 1
ATOM 1126 O O . HIS A 1 154 ? 2.928 -19.297 -24.203 1 97.81 154 HIS A O 1
ATOM 1132 N N . THR A 1 155 ? 3.715 -17.219 -24.125 1 97.94 155 THR A N 1
ATOM 1133 C CA . THR A 1 155 ? 5.066 -17.656 -23.781 1 97.94 155 THR A CA 1
ATOM 1134 C C . THR A 1 155 ? 5.086 -18.344 -22.422 1 97.94 155 THR A C 1
ATOM 1136 O O . THR A 1 155 ? 5.691 -19.406 -22.266 1 97.94 155 THR A O 1
ATOM 1139 N N . LEU A 1 156 ? 4.426 -17.797 -21.453 1 98.56 156 LEU A N 1
ATOM 1140 C CA . LEU A 1 156 ? 4.367 -18.391 -20.125 1 98.56 156 LEU A CA 1
ATOM 1141 C C . LEU A 1 156 ? 3.713 -19.766 -20.172 1 98.56 156 LEU A C 1
ATOM 1143 O O . LEU A 1 156 ? 4.227 -20.719 -19.578 1 98.56 156 LEU A O 1
ATOM 1147 N N . GLN A 1 157 ? 2.641 -19.922 -20.891 1 97.88 157 GLN A N 1
ATOM 1148 C CA . GLN A 1 157 ? 1.966 -21.219 -21.016 1 97.88 157 GLN A CA 1
ATOM 1149 C C . GLN A 1 157 ? 2.869 -22.234 -21.688 1 97.88 157 GLN A C 1
ATOM 1151 O O . GLN A 1 157 ? 2.869 -23.422 -21.312 1 97.88 157 GLN A O 1
ATOM 1156 N N . GLY A 1 158 ? 3.58 -21.781 -22.656 1 97.19 158 GLY A N 1
ATOM 1157 C CA . GLY A 1 158 ? 4.48 -22.688 -23.359 1 97.19 158 GLY A CA 1
ATOM 1158 C C . GLY A 1 158 ? 5.508 -23.328 -22.438 1 97.19 158 GLY A C 1
ATOM 1159 O O . GLY A 1 158 ? 5.902 -24.469 -22.656 1 97.19 158 GLY A O 1
ATOM 1160 N N . LEU A 1 159 ? 5.906 -22.562 -21.438 1 97.75 159 LEU A N 1
ATOM 1161 C CA . LEU A 1 159 ? 6.902 -23.062 -20.5 1 97.75 159 LEU A CA 1
ATOM 1162 C C . LEU A 1 159 ? 6.277 -24.031 -19.5 1 97.75 159 LEU A C 1
ATOM 1164 O O . LEU A 1 159 ? 6.973 -24.875 -18.938 1 97.75 159 LEU A O 1
ATOM 1168 N N . ALA A 1 160 ? 4.93 -24 -19.359 1 98.5 160 ALA A N 1
ATOM 1169 C CA . ALA A 1 160 ? 4.363 -24.641 -18.172 1 98.5 160 ALA A CA 1
ATOM 1170 C C . ALA A 1 160 ? 3.357 -25.719 -18.562 1 98.5 160 ALA A C 1
ATOM 1172 O O . ALA A 1 160 ? 3.002 -26.562 -17.734 1 98.5 160 ALA A O 1
ATOM 1173 N N . LEU A 1 161 ? 2.859 -25.781 -19.75 1 97.62 161 LEU A N 1
ATOM 1174 C CA . LEU A 1 161 ? 1.72 -26.594 -20.156 1 97.62 161 LEU A CA 1
ATOM 1175 C C . LEU A 1 161 ? 2.014 -28.078 -19.953 1 97.62 161 LEU A C 1
ATOM 1177 O O . LEU A 1 161 ? 1.102 -28.859 -19.703 1 97.62 161 LEU A O 1
ATOM 1181 N N . ASP A 1 162 ? 3.205 -28.469 -20.094 1 97.56 162 ASP A N 1
ATOM 1182 C CA . ASP A 1 162 ? 3.557 -29.891 -19.984 1 97.56 162 ASP A CA 1
ATOM 1183 C C . ASP A 1 162 ? 4.059 -30.219 -18.578 1 97.56 162 ASP A C 1
ATOM 1185 O O . ASP A 1 162 ? 4.598 -31.312 -18.359 1 97.56 162 ASP A O 1
ATOM 1189 N N . ALA A 1 163 ? 3.971 -29.297 -17.641 1 98.38 163 ALA A N 1
ATOM 1190 C CA . ALA A 1 163 ? 4.496 -29.5 -16.297 1 98.38 163 ALA A CA 1
ATOM 1191 C C . ALA A 1 163 ? 3.631 -30.484 -15.5 1 98.38 163 ALA A C 1
ATOM 1193 O O . ALA A 1 163 ? 2.426 -30.578 -15.742 1 98.38 163 ALA A O 1
ATOM 1194 N N . ASP A 1 164 ? 4.258 -31.219 -14.586 1 98 164 ASP A N 1
ATOM 1195 C CA . ASP A 1 164 ? 3.553 -32.031 -13.602 1 98 164 ASP A CA 1
ATOM 1196 C C . ASP A 1 164 ? 3.086 -31.188 -12.422 1 98 164 ASP A C 1
ATOM 1198 O O . ASP A 1 164 ? 2.023 -31.438 -11.852 1 98 164 ASP A O 1
ATOM 1202 N N . LEU A 1 165 ? 3.883 -30.203 -12.055 1 98.5 165 LEU A N 1
ATOM 1203 C CA . LEU A 1 165 ? 3.629 -29.266 -10.969 1 98.5 165 LEU A CA 1
ATOM 1204 C C . LEU A 1 165 ? 3.879 -27.828 -11.43 1 98.5 165 LEU A C 1
ATOM 1206 O O . LEU A 1 165 ? 4.926 -27.531 -12.008 1 98.5 165 LEU A O 1
ATOM 1210 N N . ALA A 1 166 ? 2.928 -27 -11.305 1 98.81 166 ALA A N 1
ATOM 1211 C CA . ALA A 1 166 ? 3.074 -25.578 -11.602 1 98.81 166 ALA A CA 1
ATOM 1212 C C . ALA A 1 166 ? 2.629 -24.719 -10.422 1 98.81 166 ALA A C 1
ATOM 1214 O O . ALA A 1 166 ? 1.489 -24.828 -9.961 1 98.81 166 ALA A O 1
ATOM 1215 N N . LEU A 1 167 ? 3.523 -23.938 -9.875 1 98.88 167 LEU A N 1
ATOM 1216 C CA . LEU A 1 167 ? 3.223 -23.031 -8.773 1 98.88 167 LEU A CA 1
ATOM 1217 C C . LEU A 1 167 ? 3.414 -21.578 -9.195 1 98.88 167 LEU A C 1
ATOM 1219 O O . LEU A 1 167 ? 4.516 -21.172 -9.586 1 98.88 167 LEU A O 1
ATOM 1223 N N . ASP A 1 168 ? 2.383 -20.828 -9.234 1 98.88 168 ASP A N 1
ATOM 1224 C CA . ASP A 1 168 ? 2.4 -19.391 -9.484 1 98.88 168 ASP A CA 1
ATOM 1225 C C . ASP A 1 168 ? 2.385 -18.609 -8.18 1 98.88 168 ASP A C 1
ATOM 1227 O O . ASP A 1 168 ? 1.353 -18.531 -7.508 1 98.88 168 ASP A O 1
ATOM 1231 N N . LEU A 1 169 ? 3.527 -18.016 -7.832 1 98.88 169 LEU A N 1
ATOM 1232 C CA . LEU A 1 169 ? 3.682 -17.359 -6.539 1 98.88 169 LEU A CA 1
ATOM 1233 C C . LEU A 1 169 ? 3.18 -15.922 -6.594 1 98.88 169 LEU A C 1
ATOM 1235 O O . LEU A 1 169 ? 3.721 -15.102 -7.34 1 98.88 169 LEU A O 1
ATOM 1239 N N . HIS A 1 170 ? 2.143 -15.68 -5.852 1 98.44 170 HIS A N 1
ATOM 1240 C CA . HIS A 1 170 ? 1.492 -14.383 -5.684 1 98.44 170 HIS A CA 1
ATOM 1241 C C . HIS A 1 170 ? 1.574 -13.914 -4.238 1 98.44 170 HIS A C 1
ATOM 1243 O O . HIS A 1 170 ? 2.324 -14.477 -3.438 1 98.44 170 HIS A O 1
ATOM 1249 N N . CYS A 1 171 ? 1.033 -12.82 -4.004 1 97.44 171 CYS A N 1
ATOM 1250 C CA . CYS A 1 171 ? 0.651 -12.344 -2.682 1 97.44 171 CYS A CA 1
ATOM 1251 C C . CYS A 1 171 ? -0.662 -11.57 -2.736 1 97.44 171 CYS A C 1
ATOM 1253 O O . CYS A 1 171 ? -1.176 -11.289 -3.82 1 97.44 171 CYS A O 1
ATOM 1255 N N . ASP A 1 172 ? -1.274 -11.414 -1.595 1 96.69 172 ASP A N 1
ATOM 1256 C CA . ASP A 1 172 ? -2.441 -10.555 -1.433 1 96.69 172 ASP A CA 1
ATOM 1257 C C . ASP A 1 172 ? -2.068 -9.25 -0.73 1 96.69 172 ASP A C 1
ATOM 1259 O O . ASP A 1 172 ? -0.888 -8.906 -0.629 1 96.69 172 ASP A O 1
ATOM 1263 N N . LEU A 1 173 ? -3.023 -8.391 -0.375 1 95.31 173 LEU A N 1
ATOM 1264 C CA . LEU A 1 173 ? -2.75 -7.098 0.254 1 95.31 173 LEU A CA 1
ATOM 1265 C C . LEU A 1 173 ? -2.332 -7.281 1.71 1 95.31 173 LEU A C 1
ATOM 1267 O O . LEU A 1 173 ? -1.169 -7.066 2.059 1 95.31 173 LEU A O 1
ATOM 1271 N N . ASP A 1 174 ? -3.129 -7.59 2.613 1 96.88 174 ASP A N 1
ATOM 1272 C CA . ASP A 1 174 ? -2.949 -8.094 3.969 1 96.88 174 ASP A CA 1
ATOM 1273 C C . ASP A 1 174 ? -3.613 -9.461 4.137 1 96.88 174 ASP A C 1
ATOM 1275 O O . ASP A 1 174 ? -4.84 -9.578 4.062 1 96.88 174 ASP A O 1
ATOM 1279 N N . ALA A 1 175 ? -2.717 -10.57 4.359 1 98.44 175 ALA A N 1
ATOM 1280 C CA . ALA A 1 175 ? -3.303 -11.906 4.273 1 98.44 175 ALA A CA 1
ATOM 1281 C C . ALA A 1 175 ? -2.42 -12.938 4.969 1 98.44 175 ALA A C 1
ATOM 1283 O O . ALA A 1 175 ? -1.239 -12.688 5.219 1 98.44 175 ALA A O 1
ATOM 1284 N N . VAL A 1 176 ? -3.031 -14.031 5.273 1 98.25 176 VAL A N 1
ATOM 1285 C CA . VAL A 1 176 ? -2.305 -15.242 5.641 1 98.25 176 VAL A CA 1
ATOM 1286 C C . VAL A 1 176 ? -1.939 -16.031 4.383 1 98.25 176 VAL A C 1
ATOM 1288 O O . VAL A 1 176 ? -2.453 -15.75 3.299 1 98.25 176 VAL A O 1
ATOM 1291 N N . VAL A 1 177 ? -1.037 -16.984 4.523 1 98.62 177 VAL A N 1
ATOM 1292 C CA . VAL A 1 177 ? -0.752 -17.859 3.391 1 98.62 177 VAL A CA 1
ATOM 1293 C C . VAL A 1 177 ? -2.02 -18.609 2.986 1 98.62 177 VAL A C 1
ATOM 1295 O O . VAL A 1 177 ? -2.723 -19.156 3.838 1 98.62 177 VAL A O 1
ATOM 1298 N N . HIS A 1 178 ? -2.377 -18.609 1.692 1 98.56 178 HIS A N 1
ATOM 1299 C CA . HIS A 1 178 ? -3.502 -19.391 1.182 1 98.56 178 HIS A CA 1
ATOM 1300 C C . HIS A 1 178 ? -3.266 -19.812 -0.263 1 98.56 178 HIS A C 1
ATOM 1302 O O . HIS A 1 178 ? -2.387 -19.281 -0.938 1 98.56 178 HIS A O 1
ATOM 1308 N N . LEU A 1 179 ? -4.008 -20.828 -0.692 1 98.5 179 LEU A N 1
ATOM 1309 C CA . LEU A 1 179 ? -3.818 -21.438 -2.004 1 98.5 179 LEU A CA 1
ATOM 1310 C C . LEU A 1 179 ? -5.121 -21.438 -2.799 1 98.5 179 LEU A C 1
ATOM 1312 O O . LEU A 1 179 ? -6.203 -21.578 -2.225 1 98.5 179 LEU A O 1
ATOM 1316 N N . TYR A 1 180 ? -4.965 -21.25 -4.098 1 97.81 180 TYR A N 1
ATOM 1317 C CA . TYR A 1 180 ? -6.031 -21.562 -5.051 1 97.81 180 TYR A CA 1
ATOM 1318 C C . TYR A 1 180 ? -5.672 -22.766 -5.898 1 97.81 180 TYR A C 1
ATOM 1320 O O . TYR A 1 180 ? -4.527 -22.922 -6.332 1 97.81 180 TYR A O 1
ATOM 1328 N N . GLY A 1 181 ? -6.613 -23.641 -6.148 1 96.5 181 GLY A N 1
ATOM 1329 C CA . GLY A 1 181 ? -6.395 -24.812 -6.996 1 96.5 181 GLY A CA 1
ATOM 1330 C C . GLY A 1 181 ? -7.688 -25.438 -7.477 1 96.5 181 GLY A C 1
ATOM 1331 O O . GLY A 1 181 ? -8.773 -24.984 -7.125 1 96.5 181 GLY A O 1
ATOM 1332 N N . ALA A 1 182 ? -7.512 -26.453 -8.266 1 94.75 182 ALA A N 1
ATOM 1333 C CA . ALA A 1 182 ? -8.648 -27.219 -8.742 1 94.75 182 ALA A CA 1
ATOM 1334 C C . ALA A 1 182 ? -9.18 -28.156 -7.66 1 94.75 182 ALA A C 1
ATOM 1336 O O . ALA A 1 182 ? -8.414 -28.609 -6.801 1 94.75 182 ALA A O 1
ATOM 1337 N N . THR A 1 183 ? -10.422 -28.375 -7.68 1 92.75 183 THR A N 1
ATOM 1338 C CA . THR A 1 183 ? -11.031 -29.297 -6.738 1 92.75 183 THR A CA 1
ATOM 1339 C C . THR A 1 183 ? -10.352 -30.656 -6.805 1 92.75 183 THR A C 1
ATOM 1341 O O . THR A 1 183 ? -10.133 -31.312 -5.773 1 92.75 183 THR A O 1
ATOM 1344 N N . ALA A 1 184 ? -9.969 -31.047 -7.969 1 90.12 184 ALA A N 1
ATOM 1345 C CA . ALA A 1 184 ? -9.359 -32.344 -8.195 1 90.12 184 ALA A CA 1
ATOM 1346 C C . ALA A 1 184 ? -7.953 -32.406 -7.605 1 90.12 184 ALA A C 1
ATOM 1348 O O . ALA A 1 184 ? -7.391 -33.5 -7.445 1 90.12 184 ALA A O 1
ATOM 1349 N N . ASP A 1 185 ? -7.422 -31.281 -7.305 1 90.38 185 ASP A N 1
ATOM 1350 C CA . ASP A 1 185 ? -6.059 -31.234 -6.789 1 90.38 185 ASP A CA 1
ATOM 1351 C C . ASP A 1 185 ? -6.023 -31.562 -5.297 1 90.38 185 ASP A C 1
ATOM 1353 O O . ASP A 1 185 ? -4.949 -31.688 -4.707 1 90.38 185 ASP A O 1
ATOM 1357 N N . TRP A 1 186 ? -7.105 -31.703 -4.723 1 92.38 186 TRP A N 1
ATOM 1358 C CA . TRP A 1 186 ? -7.137 -32.062 -3.309 1 92.38 186 TRP A CA 1
ATOM 1359 C C . TRP A 1 186 ? -7.562 -33.5 -3.119 1 92.38 186 TRP A C 1
ATOM 1361 O O . TRP A 1 186 ? -8.562 -33.938 -3.699 1 92.38 186 TRP A O 1
ATOM 1371 N N . PRO A 1 187 ? -6.77 -34.281 -2.297 1 94.88 187 PRO A N 1
ATOM 1372 C CA . PRO A 1 187 ? -5.773 -33.906 -1.302 1 94.88 187 PRO A CA 1
ATOM 1373 C C . PRO A 1 187 ? -4.344 -33.938 -1.841 1 94.88 187 PRO A C 1
ATOM 1375 O O . PRO A 1 187 ? -3.387 -33.906 -1.064 1 94.88 187 PRO A O 1
ATOM 1378 N N . ALA A 1 188 ? -4.219 -34.094 -3.162 1 94.31 188 ALA A N 1
ATOM 1379 C CA . ALA A 1 188 ? -2.893 -34.219 -3.758 1 94.31 188 ALA A CA 1
ATOM 1380 C C . ALA A 1 188 ? -2.023 -33 -3.422 1 94.31 188 ALA A C 1
ATOM 1382 O O . ALA A 1 188 ? -0.793 -33.094 -3.432 1 94.31 188 ALA A O 1
ATOM 1383 N N . ALA A 1 189 ? -2.637 -31.875 -3.076 1 96.75 189 ALA A N 1
ATOM 1384 C CA . ALA A 1 189 ? -1.895 -30.641 -2.787 1 96.75 189 ALA A CA 1
ATOM 1385 C C . ALA A 1 189 ? -1.737 -30.438 -1.284 1 96.75 189 ALA A C 1
ATOM 1387 O O . ALA A 1 189 ? -1.217 -29.422 -0.841 1 96.75 189 ALA A O 1
ATOM 1388 N N . GLU A 1 190 ? -2.139 -31.359 -0.456 1 97.25 190 GLU A N 1
ATOM 1389 C CA . GLU A 1 190 ? -2.154 -31.172 0.992 1 97.25 190 GLU A CA 1
ATOM 1390 C C . GLU A 1 190 ? -0.742 -30.969 1.537 1 97.25 190 GLU A C 1
ATOM 1392 O O . GLU A 1 190 ? -0.533 -30.188 2.465 1 97.25 190 GLU A O 1
ATOM 1397 N N . ASP A 1 191 ? 0.196 -31.688 1.042 1 97.44 191 ASP A N 1
ATOM 1398 C CA . ASP A 1 191 ? 1.568 -31.547 1.516 1 97.44 191 ASP A CA 1
ATOM 1399 C C . ASP A 1 191 ? 2.082 -30.125 1.279 1 97.44 191 ASP A C 1
ATOM 1401 O O . ASP A 1 191 ? 2.801 -29.578 2.113 1 97.44 191 ASP A O 1
ATOM 1405 N N . ILE A 1 192 ? 1.712 -29.516 0.137 1 98.31 192 ILE A N 1
ATOM 1406 C CA . ILE A 1 192 ? 2.113 -28.141 -0.17 1 98.31 192 ILE A CA 1
ATOM 1407 C C . ILE A 1 192 ? 1.497 -27.188 0.845 1 98.31 192 ILE A C 1
ATOM 1409 O O . ILE A 1 192 ? 2.186 -26.312 1.384 1 98.31 192 ILE A O 1
ATOM 1413 N N . ALA A 1 193 ? 0.22 -27.391 1.171 1 98.31 193 ALA A N 1
ATOM 1414 C CA . ALA A 1 193 ? -0.469 -26.562 2.162 1 98.31 193 ALA A CA 1
ATOM 1415 C C . ALA A 1 193 ? 0.193 -26.688 3.531 1 98.31 193 ALA A C 1
ATOM 1417 O O . ALA A 1 193 ? 0.414 -25.688 4.215 1 98.31 193 ALA A O 1
ATOM 1418 N N . ARG A 1 194 ? 0.534 -27.891 3.893 1 98.12 194 ARG A N 1
ATOM 1419 C CA . ARG A 1 194 ? 1.157 -28.156 5.184 1 98.12 194 ARG A CA 1
ATOM 1420 C C . ARG A 1 194 ? 2.545 -27.531 5.266 1 98.12 194 ARG A C 1
ATOM 1422 O O . ARG A 1 194 ? 2.873 -26.859 6.25 1 98.12 194 ARG A O 1
ATOM 1429 N N . LEU A 1 195 ? 3.316 -27.688 4.266 1 98.38 195 LEU A N 1
ATOM 1430 C CA . LEU A 1 195 ? 4.703 -27.219 4.27 1 98.38 195 LEU A CA 1
ATOM 1431 C C . LEU A 1 195 ? 4.77 -25.703 4.242 1 98.38 195 LEU A C 1
ATOM 1433 O O . LEU A 1 195 ? 5.613 -25.094 4.914 1 98.38 195 LEU A O 1
ATOM 1437 N N . LEU A 1 196 ? 3.855 -25.062 3.492 1 98.25 196 LEU A N 1
ATOM 1438 C CA . LEU A 1 196 ? 3.854 -23.609 3.391 1 98.25 196 LEU A CA 1
ATOM 1439 C C . LEU A 1 196 ? 3.08 -22.984 4.547 1 98.25 196 LEU A C 1
ATOM 1441 O O . LEU A 1 196 ? 3.148 -21.781 4.762 1 98.25 196 LEU A O 1
ATOM 1445 N N . GLY A 1 197 ? 2.344 -23.812 5.289 1 97.69 197 GLY A N 1
ATOM 1446 C CA . GLY A 1 197 ? 1.539 -23.312 6.383 1 97.69 197 GLY A CA 1
ATOM 1447 C C . GLY A 1 197 ? 0.32 -22.531 5.918 1 97.69 197 GLY A C 1
ATOM 1448 O O . GLY A 1 197 ? -0.017 -21.5 6.492 1 97.69 197 GLY A O 1
ATOM 1449 N N . ALA A 1 198 ? -0.304 -23.031 4.852 1 98.12 198 ALA A N 1
ATOM 1450 C CA . ALA A 1 198 ? -1.495 -22.359 4.336 1 98.12 198 ALA A CA 1
ATOM 1451 C C . ALA A 1 198 ? -2.648 -22.453 5.332 1 98.12 198 ALA A C 1
ATOM 1453 O O . ALA A 1 198 ? -2.932 -23.516 5.867 1 98.12 198 ALA A O 1
ATOM 1454 N N . GLU A 1 199 ? -3.312 -21.344 5.559 1 97.5 199 GLU A N 1
ATOM 1455 C CA . GLU A 1 199 ? -4.43 -21.328 6.496 1 97.5 199 GLU A CA 1
ATOM 1456 C C . GLU A 1 199 ? -5.758 -21.531 5.777 1 97.5 199 GLU A C 1
ATOM 1458 O O . GLU A 1 199 ? -6.766 -21.875 6.402 1 97.5 199 GLU A O 1
ATOM 1463 N N . ALA A 1 200 ? -5.754 -21.344 4.5 1 97.69 200 ALA A N 1
ATOM 1464 C CA . ALA A 1 200 ? -6.93 -21.594 3.676 1 97.69 200 ALA A CA 1
ATOM 1465 C C . ALA A 1 200 ? -6.539 -22.156 2.314 1 97.69 200 ALA A C 1
ATOM 1467 O O . ALA A 1 200 ? -5.555 -21.719 1.713 1 97.69 200 ALA A O 1
ATOM 1468 N N . VAL A 1 201 ? -7.227 -23.141 1.863 1 98.06 201 VAL A N 1
ATOM 1469 C CA . VAL A 1 201 ? -7.125 -23.719 0.522 1 98.06 201 VAL A CA 1
ATOM 1470 C C . VAL A 1 201 ? -8.461 -23.562 -0.207 1 98.06 201 VAL A C 1
ATOM 1472 O O . VAL A 1 201 ? -9.469 -24.141 0.198 1 98.06 201 VAL A O 1
ATOM 1475 N N . LEU A 1 202 ? -8.414 -22.781 -1.245 1 97.88 202 LEU A N 1
ATOM 1476 C CA . LEU A 1 202 ? -9.625 -22.422 -1.977 1 97.88 202 LEU A CA 1
ATOM 1477 C C . LEU A 1 202 ? -9.719 -23.188 -3.291 1 97.88 202 LEU A C 1
ATOM 1479 O O . LEU A 1 202 ? -8.859 -23.031 -4.164 1 97.88 202 LEU A O 1
ATOM 1483 N N . LEU A 1 203 ? -10.75 -23.953 -3.471 1 96.31 203 LEU A N 1
ATOM 1484 C CA . LEU A 1 203 ? -10.805 -24.906 -4.582 1 96.31 203 LEU A CA 1
ATOM 1485 C C . LEU A 1 203 ? -11.945 -24.562 -5.531 1 96.31 203 LEU A C 1
ATOM 1487 O O . LEU A 1 203 ? -13.055 -24.25 -5.086 1 96.31 203 LEU A O 1
ATOM 1491 N N . ALA A 1 204 ? -11.617 -24.484 -6.762 1 94.44 204 ALA A N 1
ATOM 1492 C CA . ALA A 1 204 ? -12.609 -24.344 -7.828 1 94.44 204 ALA A CA 1
ATOM 1493 C C . ALA A 1 204 ? -12.062 -24.859 -9.156 1 94.44 204 ALA A C 1
ATOM 1495 O O . ALA A 1 204 ? -10.883 -24.656 -9.469 1 94.44 204 ALA A O 1
ATOM 1496 N N . ASP A 1 205 ? -12.906 -25.453 -9.93 1 89.69 205 ASP A N 1
ATOM 1497 C CA . ASP A 1 205 ? -12.5 -25.891 -11.258 1 89.69 205 ASP A CA 1
ATOM 1498 C C . ASP A 1 205 ? -12.641 -24.766 -12.281 1 89.69 205 ASP A C 1
ATOM 1500 O O . ASP A 1 205 ? -11.898 -24.719 -13.266 1 89.69 205 ASP A O 1
ATOM 1504 N N . HIS A 1 206 ? -13.57 -23.953 -12.016 1 88.31 206 HIS A N 1
ATOM 1505 C CA . HIS A 1 206 ? -13.82 -22.781 -12.852 1 88.31 206 HIS A CA 1
ATOM 1506 C C . HIS A 1 206 ? -14.055 -21.547 -12 1 88.31 206 HIS A C 1
ATOM 1508 O O . HIS A 1 206 ? -15.141 -21.359 -11.445 1 88.31 206 HIS A O 1
ATOM 1514 N N . SER A 1 207 ? -13.055 -20.703 -12.016 1 89.94 207 SER A N 1
ATOM 1515 C CA . SER A 1 207 ? -13.156 -19.547 -11.148 1 89.94 207 SER A CA 1
ATOM 1516 C C . SER A 1 207 ? -13.508 -18.281 -11.93 1 89.94 207 SER A C 1
ATOM 1518 O O . SER A 1 207 ? -13.898 -17.266 -11.352 1 89.94 207 SER A O 1
ATOM 1520 N N . GLY A 1 208 ? -13.32 -18.375 -13.281 1 88.12 208 GLY A N 1
ATOM 1521 C CA . GLY A 1 208 ? -13.641 -17.25 -14.133 1 88.12 208 GLY A CA 1
ATOM 1522 C C . GLY A 1 208 ? -12.43 -16.656 -14.828 1 88.12 208 GLY A C 1
ATOM 1523 O O . GLY A 1 208 ? -11.344 -16.594 -14.25 1 88.12 208 GLY A O 1
ATOM 1524 N N . ASP A 1 209 ? -12.492 -16.438 -16.062 1 90.75 209 ASP A N 1
ATOM 1525 C CA . ASP A 1 209 ? -11.578 -15.688 -16.922 1 90.75 209 ASP A CA 1
ATOM 1526 C C . ASP A 1 209 ? -10.266 -16.453 -17.125 1 90.75 209 ASP A C 1
ATOM 1528 O O . ASP A 1 209 ? -9.219 -15.844 -17.359 1 90.75 209 ASP A O 1
ATOM 1532 N N . GLN A 1 210 ? -10.203 -17.625 -16.859 1 93.94 210 GLN A N 1
ATOM 1533 C CA . GLN A 1 210 ? -9.141 -18.562 -17.203 1 93.94 210 GLN A CA 1
ATOM 1534 C C . GLN A 1 210 ? -7.793 -18.078 -16.656 1 93.94 210 GLN A C 1
ATOM 1536 O O . GLN A 1 210 ? -6.871 -17.828 -17.438 1 93.94 210 GLN A O 1
ATOM 1541 N N . PRO A 1 211 ? -7.645 -18 -15.391 1 97.19 211 PRO A N 1
ATOM 1542 C CA . PRO A 1 211 ? -6.336 -17.641 -14.828 1 97.19 211 PRO A CA 1
ATOM 1543 C C . PRO A 1 211 ? -5.254 -18.672 -15.164 1 97.19 211 PRO A C 1
ATOM 1545 O O . PRO A 1 211 ? -5.559 -19.75 -15.664 1 97.19 211 PRO A O 1
ATOM 1548 N N . PHE A 1 212 ? -3.998 -18.297 -14.938 1 98.44 212 PHE A N 1
ATOM 1549 C CA . PHE A 1 212 ? -2.838 -19.062 -15.359 1 98.44 212 PHE A CA 1
ATOM 1550 C C . PHE A 1 212 ? -2.918 -20.5 -14.836 1 98.44 212 PHE A C 1
ATOM 1552 O O . PHE A 1 212 ? -2.797 -21.453 -15.602 1 98.44 212 PHE A O 1
ATOM 1559 N N . ASP A 1 213 ? -3.164 -20.703 -13.516 1 97.69 213 ASP A N 1
ATOM 1560 C CA . ASP A 1 213 ? -3.201 -22.031 -12.93 1 97.69 213 ASP A CA 1
ATOM 1561 C C . ASP A 1 213 ? -4.324 -22.875 -13.539 1 97.69 213 ASP A C 1
ATOM 1563 O O . ASP A 1 213 ? -4.113 -24.031 -13.906 1 97.69 213 ASP A O 1
ATOM 1567 N N . GLU A 1 214 ? -5.48 -22.281 -13.75 1 96.25 214 GLU A N 1
ATOM 1568 C CA . GLU A 1 214 ? -6.621 -23.016 -14.305 1 96.25 214 GLU A CA 1
ATOM 1569 C C . GLU A 1 214 ? -6.395 -23.359 -15.773 1 96.25 214 GLU A C 1
ATOM 1571 O O . GLU A 1 214 ? -6.875 -24.375 -16.25 1 96.25 214 GLU A O 1
ATOM 1576 N N . SER A 1 215 ? -5.633 -22.484 -16.422 1 97.38 215 SER A N 1
ATOM 1577 C CA . SER A 1 215 ? -5.324 -22.781 -17.812 1 97.38 215 SER A CA 1
ATOM 1578 C C . SER A 1 215 ? -4.449 -24.016 -17.953 1 97.38 215 SER A C 1
ATOM 1580 O O . SER A 1 215 ? -4.438 -24.672 -18.984 1 97.38 215 SER A O 1
ATOM 1582 N N . LEU A 1 216 ? -3.695 -24.312 -16.922 1 98.12 216 LEU A N 1
ATOM 1583 C CA . LEU A 1 216 ? -2.824 -25.484 -16.938 1 98.12 216 LEU A CA 1
ATOM 1584 C C . LEU A 1 216 ? -3.582 -26.719 -16.469 1 98.12 216 LEU A C 1
ATOM 1586 O O . LEU A 1 216 ? -3.389 -27.812 -17.016 1 98.12 216 LEU A O 1
ATOM 1590 N N . SER A 1 217 ? -4.465 -26.609 -15.477 1 97 217 SER A N 1
ATOM 1591 C CA . SER A 1 217 ? -5.207 -27.75 -14.953 1 97 217 SER A CA 1
ATOM 1592 C C . SER A 1 217 ? -6.461 -28.031 -15.773 1 97 217 SER A C 1
ATOM 1594 O O . SER A 1 217 ? -6.98 -29.141 -15.773 1 97 217 SER A O 1
ATOM 1596 N N . GLY A 1 218 ? -6.945 -27.078 -16.484 1 96.44 218 GLY A N 1
ATOM 1597 C CA . GLY A 1 218 ? -8.211 -27.109 -17.203 1 96.44 218 GLY A CA 1
ATOM 1598 C C . GLY A 1 218 ? -8.32 -28.297 -18.156 1 96.44 218 GLY A C 1
ATOM 1599 O O . GLY A 1 218 ? -9.297 -29.031 -18.125 1 96.44 218 GLY A O 1
ATOM 1600 N N . PRO A 1 219 ? -7.328 -28.469 -19.016 1 97.44 219 PRO A N 1
ATOM 1601 C CA . PRO A 1 219 ? -7.375 -29.594 -19.953 1 97.44 219 PRO A CA 1
ATOM 1602 C C . PRO A 1 219 ? -7.543 -30.938 -19.25 1 97.44 219 PRO A C 1
ATOM 1604 O O . PRO A 1 219 ? -8.281 -31.797 -19.734 1 97.44 219 PRO A O 1
ATOM 1607 N N . TRP A 1 220 ? -6.918 -31.062 -18.141 1 96.94 220 TRP A N 1
ATOM 1608 C CA . TRP A 1 220 ? -6.98 -32.312 -17.391 1 96.94 220 TRP A CA 1
ATOM 1609 C C . TRP A 1 220 ? -8.344 -32.5 -16.734 1 96.94 220 TRP A C 1
ATOM 1611 O O . TRP A 1 220 ? -8.859 -33.594 -16.641 1 96.94 220 TRP A O 1
ATOM 1621 N N . THR A 1 221 ? -8.875 -31.375 -16.266 1 95.31 221 THR A N 1
ATOM 1622 C CA . THR A 1 221 ? -10.219 -31.391 -15.688 1 95.31 221 THR A CA 1
ATOM 1623 C C . THR A 1 221 ? -11.25 -31.797 -16.734 1 95.31 221 THR A C 1
ATOM 1625 O O . THR A 1 221 ? -12.141 -32.594 -16.453 1 95.31 221 THR A O 1
ATOM 1628 N N . ALA A 1 222 ? -11.117 -31.25 -17.891 1 96 222 ALA A N 1
ATOM 1629 C CA . ALA A 1 222 ? -12.016 -31.594 -18.984 1 96 222 ALA A CA 1
ATOM 1630 C C . ALA A 1 222 ? -11.906 -33.062 -19.344 1 96 222 ALA A C 1
ATOM 1632 O O . ALA A 1 222 ? -12.914 -33.75 -19.562 1 96 222 ALA A O 1
ATOM 1633 N N . LEU A 1 223 ? -10.711 -33.562 -19.391 1 95.56 223 LEU A N 1
ATOM 1634 C CA . LEU A 1 223 ? -10.469 -34.969 -19.703 1 95.56 223 LEU A CA 1
ATOM 1635 C C . LEU A 1 223 ? -11.078 -35.875 -18.625 1 95.56 223 LEU A C 1
ATOM 1637 O O . LEU A 1 223 ? -11.664 -36.906 -18.953 1 95.56 223 LEU A O 1
ATOM 1641 N N . ALA A 1 224 ? -10.906 -35.5 -17.406 1 93.88 224 ALA A N 1
ATOM 1642 C CA . ALA A 1 224 ? -11.469 -36.25 -16.297 1 93.88 224 ALA A CA 1
ATOM 1643 C C . ALA A 1 224 ? -12.992 -36.344 -16.406 1 93.88 224 ALA A C 1
ATOM 1645 O O . ALA A 1 224 ? -13.586 -37.406 -16.141 1 93.88 224 ALA A O 1
ATOM 1646 N N . ALA A 1 225 ? -13.578 -35.25 -16.734 1 93.38 225 ALA A N 1
ATOM 1647 C CA . ALA A 1 225 ? -15.023 -35.219 -16.906 1 93.38 225 ALA A CA 1
ATOM 1648 C C . ALA A 1 225 ? -15.461 -36.188 -18 1 93.38 225 ALA A C 1
ATOM 1650 O O . ALA A 1 225 ? -16.453 -36.906 -17.859 1 93.38 225 ALA A O 1
ATOM 1651 N N . ARG A 1 226 ? -14.742 -36.219 -19.047 1 94.12 226 ARG A N 1
ATOM 1652 C CA . ARG A 1 226 ? -15.047 -37.094 -20.172 1 94.12 226 ARG A CA 1
ATOM 1653 C C . ARG A 1 226 ? -14.844 -38.562 -19.828 1 94.12 226 ARG A C 1
ATOM 1655 O O . ARG A 1 226 ? -15.648 -39.406 -20.203 1 94.12 226 ARG A O 1
ATOM 1662 N N . ARG A 1 227 ? -13.836 -38.812 -19.078 1 91.88 227 ARG A N 1
ATOM 1663 C CA . ARG A 1 227 ? -13.461 -40.188 -18.75 1 91.88 227 ARG A CA 1
ATOM 1664 C C . ARG A 1 227 ? -14.219 -40.688 -17.531 1 91.88 227 ARG A C 1
ATOM 1666 O O . ARG A 1 227 ? -14.297 -41.906 -17.297 1 91.88 227 ARG A O 1
ATOM 1673 N N . GLY A 1 228 ? -14.703 -39.781 -16.703 1 89.88 228 GLY A N 1
ATOM 1674 C CA . GLY A 1 228 ? -15.391 -40.094 -15.469 1 89.88 228 GLY A CA 1
ATOM 1675 C C . GLY A 1 228 ? -14.461 -40.281 -14.289 1 89.88 228 GLY A C 1
ATOM 1676 O O . GLY A 1 228 ? -14.891 -40.625 -13.188 1 89.88 228 GLY A O 1
ATOM 1677 N N . ALA A 1 229 ? -13.164 -40.062 -14.562 1 88.5 229 ALA A N 1
ATOM 1678 C CA . ALA A 1 229 ? -12.18 -40.156 -13.484 1 88.5 229 ALA A CA 1
ATOM 1679 C C . ALA A 1 229 ? -10.93 -39.344 -13.812 1 88.5 229 ALA A C 1
ATOM 1681 O O . ALA A 1 229 ? -10.57 -39.188 -14.977 1 88.5 229 ALA A O 1
ATOM 1682 N N . PRO A 1 230 ? -10.289 -38.875 -12.812 1 89.12 230 PRO A N 1
ATOM 1683 C CA . PRO A 1 230 ? -9.039 -38.125 -13.055 1 89.12 230 PRO A CA 1
ATOM 1684 C C . PRO A 1 230 ? -7.949 -39.031 -13.641 1 89.12 230 PRO A C 1
ATOM 1686 O O . PRO A 1 230 ? -7.871 -40.219 -13.312 1 89.12 230 PRO A O 1
ATOM 1689 N N . LEU A 1 231 ? -7.164 -38.5 -14.5 1 91.81 231 LEU A N 1
ATOM 1690 C CA . LEU A 1 231 ? -6 -39.188 -15.031 1 91.81 231 LEU A CA 1
ATOM 1691 C C . LEU A 1 231 ? -4.789 -39 -14.125 1 91.81 231 LEU A C 1
ATOM 1693 O O . LEU A 1 231 ? -4.391 -37.875 -13.844 1 91.81 231 LEU A O 1
ATOM 1697 N N . PRO A 1 232 ? -4.254 -40.125 -13.648 1 91.81 232 PRO A N 1
ATOM 1698 C CA . PRO A 1 232 ? -2.992 -39.969 -12.914 1 91.81 232 PRO A CA 1
ATOM 1699 C C . PRO A 1 232 ? -1.929 -39.25 -13.734 1 91.81 232 PRO A C 1
ATOM 1701 O O . PRO A 1 232 ? -1.824 -39.469 -14.945 1 91.81 232 PRO A O 1
ATOM 1704 N N . GLY A 1 233 ? -1.213 -38.344 -13.109 1 92.44 233 GLY A N 1
ATOM 1705 C CA . GLY A 1 233 ? -0.182 -37.594 -13.797 1 92.44 233 GLY A CA 1
ATOM 1706 C C . GLY A 1 233 ? -0.649 -36.219 -14.242 1 92.44 233 GLY A C 1
ATOM 1707 O O . GLY A 1 233 ? 0.102 -35.469 -14.883 1 92.44 233 GLY A O 1
ATOM 1708 N N . ARG A 1 234 ? -1.835 -35.844 -13.922 1 95.06 234 ARG A N 1
ATOM 1709 C CA . ARG A 1 234 ? -2.352 -34.531 -14.258 1 95.06 234 ARG A CA 1
ATOM 1710 C C . ARG A 1 234 ? -1.458 -33.438 -13.688 1 95.06 234 ARG A C 1
ATOM 1712 O O . ARG A 1 234 ? -0.734 -33.656 -12.719 1 95.06 234 ARG A O 1
ATOM 1719 N N . CYS A 1 235 ? -1.51 -32.312 -14.305 1 97.25 235 CYS A N 1
ATOM 1720 C CA . CYS A 1 235 ? -0.786 -31.156 -13.797 1 97.25 235 CYS A CA 1
ATOM 1721 C C . CYS A 1 235 ? -1.428 -30.625 -12.516 1 97.25 235 CYS A C 1
ATOM 1723 O O . CYS A 1 235 ? -2.619 -30.312 -12.5 1 97.25 235 CYS A O 1
ATOM 1725 N N . LEU A 1 236 ? -0.709 -30.625 -11.469 1 97.5 236 LEU A N 1
ATOM 1726 C CA . LEU A 1 236 ? -1.114 -29.922 -10.266 1 97.5 236 LEU A CA 1
ATOM 1727 C C . LEU A 1 236 ? -0.696 -28.453 -10.328 1 97.5 236 LEU A C 1
ATOM 1729 O O . LEU A 1 236 ? 0.49 -28.141 -10.211 1 97.5 236 LEU A O 1
ATOM 1733 N N . ALA A 1 237 ? -1.649 -27.578 -10.602 1 98.31 237 ALA A N 1
ATOM 1734 C CA . ALA A 1 237 ? -1.388 -26.156 -10.758 1 98.31 237 ALA A CA 1
ATOM 1735 C C . ALA A 1 237 ? -2.031 -25.344 -9.633 1 98.31 237 ALA A C 1
ATOM 1737 O O . ALA A 1 237 ? -3.238 -25.438 -9.406 1 98.31 237 ALA A O 1
ATOM 1738 N N . LEU A 1 238 ? -1.211 -24.562 -8.914 1 98.56 238 LEU A N 1
ATOM 1739 C CA . LEU A 1 238 ? -1.71 -23.766 -7.793 1 98.56 238 LEU A CA 1
ATOM 1740 C C . LEU A 1 238 ? -1.285 -22.312 -7.926 1 98.56 238 LEU A C 1
ATOM 1742 O O . LEU A 1 238 ? -0.203 -22.016 -8.438 1 98.56 238 LEU A O 1
ATOM 1746 N N . THR A 1 239 ? -2.141 -21.438 -7.543 1 98.56 239 THR A N 1
ATOM 1747 C CA . THR A 1 239 ? -1.737 -20.094 -7.16 1 98.56 239 THR A CA 1
ATOM 1748 C C . THR A 1 239 ? -1.434 -20.016 -5.664 1 98.56 239 THR A C 1
ATOM 1750 O O . THR A 1 239 ? -2.283 -20.359 -4.84 1 98.56 239 THR A O 1
ATOM 1753 N N . VAL A 1 240 ? -0.234 -19.672 -5.348 1 98.75 240 VAL A N 1
ATOM 1754 C CA . VAL A 1 240 ? 0.207 -19.578 -3.957 1 98.75 240 VAL A CA 1
ATOM 1755 C C . VAL A 1 240 ? 0.243 -18.109 -3.523 1 98.75 240 VAL A C 1
ATOM 1757 O O . VAL A 1 240 ? 0.987 -17.312 -4.09 1 98.75 240 VAL A O 1
ATOM 1760 N N . GLU A 1 241 ? -0.487 -17.781 -2.521 1 98.69 241 GLU A N 1
ATOM 1761 C CA . GLU A 1 241 ? -0.474 -16.438 -1.949 1 98.69 241 GLU A CA 1
ATOM 1762 C C . GLU A 1 241 ? 0.394 -16.375 -0.695 1 98.69 241 GLU A C 1
ATOM 1764 O O . GLU A 1 241 ? 0.013 -16.906 0.355 1 98.69 241 GLU A O 1
ATOM 1769 N N . LEU A 1 242 ? 1.51 -15.766 -0.846 1 98.44 242 LEU A N 1
ATOM 1770 C CA . LEU A 1 242 ? 2.525 -15.734 0.2 1 98.44 242 LEU A CA 1
ATOM 1771 C C . LEU A 1 242 ? 2.301 -14.555 1.143 1 98.44 242 LEU A C 1
ATOM 1773 O O . LEU A 1 242 ? 3.207 -13.75 1.365 1 98.44 242 LEU A O 1
ATOM 1777 N N . ARG A 1 243 ? 1.025 -14.477 1.68 1 98 243 ARG A N 1
ATOM 1778 C CA . ARG A 1 243 ? 0.629 -13.492 2.688 1 98 243 ARG A CA 1
ATOM 1779 C C . ARG A 1 243 ? 0.386 -12.125 2.059 1 98 243 ARG A C 1
ATOM 1781 O O . ARG A 1 243 ? -0.364 -12.008 1.086 1 98 243 ARG A O 1
ATOM 1788 N N . GLY A 1 244 ? 0.874 -11.086 2.703 1 96.25 244 GLY A N 1
ATOM 1789 C CA . GLY A 1 244 ? 0.647 -9.719 2.258 1 96.25 244 GLY A CA 1
ATOM 1790 C C . GLY A 1 244 ? 1.771 -9.18 1.393 1 96.25 244 GLY A C 1
ATOM 1791 O O . GLY A 1 244 ? 2.9 -9.664 1.459 1 96.25 244 GLY A O 1
ATOM 1792 N N . ALA A 1 245 ? 1.495 -8.109 0.675 1 94.25 245 ALA A N 1
ATOM 1793 C CA . ALA A 1 245 ? 2.426 -7.504 -0.276 1 94.25 245 ALA A CA 1
ATOM 1794 C C . ALA A 1 245 ? 3.615 -6.875 0.443 1 94.25 245 ALA A C 1
ATOM 1796 O O . ALA A 1 245 ? 4.695 -6.738 -0.134 1 94.25 245 ALA A O 1
ATOM 1797 N N . ALA A 1 246 ? 3.473 -6.48 1.683 1 93.25 246 ALA A N 1
ATOM 1798 C CA . ALA A 1 246 ? 4.551 -5.824 2.422 1 93.25 246 ALA A CA 1
ATOM 1799 C C . ALA A 1 246 ? 5.539 -6.848 2.973 1 93.25 246 ALA A C 1
ATOM 1801 O O . ALA A 1 246 ? 6.625 -6.484 3.432 1 93.25 246 ALA A O 1
ATOM 1802 N N . GLU A 1 247 ? 5.203 -8.148 2.855 1 95.38 247 GLU A N 1
ATOM 1803 C CA . GLU A 1 247 ? 6.027 -9.188 3.469 1 95.38 247 GLU A CA 1
ATOM 1804 C C . GLU A 1 247 ? 7.18 -9.586 2.555 1 95.38 247 GLU A C 1
ATOM 1806 O O . GLU A 1 247 ? 7.398 -10.773 2.307 1 95.38 247 GLU A O 1
ATOM 1811 N N . VAL A 1 248 ? 7.93 -8.648 2.062 1 96.94 248 VAL A N 1
ATOM 1812 C CA . VAL A 1 248 ? 9.18 -8.844 1.334 1 96.94 248 VAL A CA 1
ATOM 1813 C C . VAL A 1 248 ? 10.344 -8.938 2.32 1 96.94 248 VAL A C 1
ATOM 1815 O O . VAL A 1 248 ? 10.992 -7.938 2.617 1 96.94 248 VAL A O 1
ATOM 1818 N N . ASP A 1 249 ? 10.594 -10.148 2.738 1 96.44 249 ASP A N 1
ATOM 1819 C CA . ASP A 1 249 ? 11.492 -10.406 3.855 1 96.44 249 ASP A CA 1
ATOM 1820 C C . ASP A 1 249 ? 12.367 -11.633 3.588 1 96.44 249 ASP A C 1
ATOM 1822 O O . ASP A 1 249 ? 11.867 -12.68 3.16 1 96.44 249 ASP A O 1
ATOM 1826 N N . ASP A 1 250 ? 13.656 -11.555 3.92 1 96.44 250 ASP A N 1
ATOM 1827 C CA . ASP A 1 250 ? 14.602 -12.617 3.594 1 96.44 250 ASP A CA 1
ATOM 1828 C C . ASP A 1 250 ? 14.352 -13.867 4.441 1 96.44 250 ASP A C 1
ATOM 1830 O O . ASP A 1 250 ? 14.406 -14.984 3.939 1 96.44 250 ASP A O 1
ATOM 1834 N N . ALA A 1 251 ? 14.117 -13.594 5.688 1 96.94 251 ALA A N 1
ATOM 1835 C CA . ALA A 1 251 ? 13.93 -14.734 6.574 1 96.94 251 ALA A CA 1
ATOM 1836 C C . ALA A 1 251 ? 12.664 -15.508 6.219 1 96.94 251 ALA A C 1
ATOM 1838 O O . ALA A 1 251 ? 12.68 -16.75 6.156 1 96.94 251 ALA A O 1
ATOM 1839 N N . LEU A 1 252 ? 11.594 -14.812 5.965 1 97 252 LEU A N 1
ATOM 1840 C CA . LEU A 1 252 ? 10.336 -15.43 5.562 1 97 252 LEU A CA 1
ATOM 1841 C C . LEU A 1 252 ? 10.5 -16.156 4.23 1 97 252 LEU A C 1
ATOM 1843 O O . LEU A 1 252 ? 10.039 -17.297 4.082 1 97 252 LEU A O 1
ATOM 1847 N N . ALA A 1 253 ? 11.188 -15.531 3.301 1 98.44 253 ALA A N 1
ATOM 1848 C CA . ALA A 1 253 ? 11.391 -16.109 1.97 1 98.44 253 ALA A CA 1
ATOM 1849 C C . ALA A 1 253 ? 12.242 -17.359 2.031 1 98.44 253 ALA A C 1
ATOM 1851 O O . ALA A 1 253 ? 11.977 -18.328 1.316 1 98.44 253 ALA A O 1
ATOM 1852 N N . ALA A 1 254 ? 13.25 -17.312 2.871 1 98.56 254 ALA A N 1
ATOM 1853 C CA . ALA A 1 254 ? 14.109 -18.484 3.029 1 98.56 254 ALA A CA 1
ATOM 1854 C C . ALA A 1 254 ? 13.312 -19.672 3.561 1 98.56 254 ALA A C 1
ATOM 1856 O O . ALA A 1 254 ? 13.492 -20.812 3.102 1 98.56 254 ALA A O 1
ATOM 1857 N N . LYS A 1 255 ? 12.484 -19.406 4.539 1 98.44 255 LYS A N 1
ATOM 1858 C CA . LYS A 1 255 ? 11.633 -20.453 5.094 1 98.44 255 LYS A CA 1
ATOM 1859 C C . LYS A 1 255 ? 10.711 -21.031 4.027 1 98.44 255 LYS A C 1
ATOM 1861 O O . LYS A 1 255 ? 10.602 -22.25 3.902 1 98.44 255 LYS A O 1
ATOM 1866 N N . ASP A 1 256 ? 10.078 -20.219 3.258 1 98.69 256 ASP A N 1
ATOM 1867 C CA . ASP A 1 256 ? 9.172 -20.656 2.205 1 98.69 256 ASP A CA 1
ATOM 1868 C C . ASP A 1 256 ? 9.93 -21.406 1.11 1 98.69 256 ASP A C 1
ATOM 1870 O O . ASP A 1 256 ? 9.422 -22.375 0.549 1 98.69 256 ASP A O 1
ATOM 1874 N N . ALA A 1 257 ? 11.141 -20.953 0.76 1 98.81 257 ALA A N 1
ATOM 1875 C CA . ALA A 1 257 ? 11.961 -21.625 -0.24 1 98.81 257 ALA A CA 1
ATOM 1876 C C . ALA A 1 257 ? 12.312 -23.047 0.198 1 98.81 257 ALA A C 1
ATOM 1878 O O . ALA A 1 257 ? 12.312 -23.969 -0.615 1 98.81 257 ALA A O 1
ATOM 1879 N N . ARG A 1 258 ? 12.609 -23.219 1.476 1 98.31 258 ARG A N 1
ATOM 1880 C CA . ARG A 1 258 ? 12.898 -24.547 1.99 1 98.31 258 ARG A CA 1
ATOM 1881 C C . ARG A 1 258 ? 11.672 -25.453 1.881 1 98.31 258 ARG A C 1
ATOM 1883 O O . ARG A 1 258 ? 11.797 -26.641 1.565 1 98.31 258 ARG A O 1
ATOM 1890 N N . ALA A 1 259 ? 10.547 -24.859 2.182 1 98.56 259 ALA A N 1
ATOM 1891 C CA . ALA A 1 259 ? 9.305 -25.625 2.031 1 98.56 259 ALA A CA 1
ATOM 1892 C C . ALA A 1 259 ? 9.109 -26.062 0.585 1 98.56 259 ALA A C 1
ATOM 1894 O O . ALA A 1 259 ? 8.758 -27.219 0.33 1 98.56 259 ALA A O 1
ATOM 1895 N N . LEU A 1 260 ? 9.359 -25.188 -0.354 1 98.69 260 LEU A N 1
ATOM 1896 C CA . LEU A 1 260 ? 9.195 -25.516 -1.766 1 98.69 260 LEU A CA 1
ATOM 1897 C C . LEU A 1 260 ? 10.227 -26.547 -2.209 1 98.69 260 LEU A C 1
ATOM 1899 O O . LEU A 1 260 ? 9.922 -27.422 -3.027 1 98.69 260 LEU A O 1
ATOM 1903 N N . ALA A 1 261 ? 11.438 -26.438 -1.706 1 98.56 261 ALA A N 1
ATOM 1904 C CA . ALA A 1 261 ? 12.438 -27.469 -1.993 1 98.56 261 ALA A CA 1
ATOM 1905 C C . ALA A 1 261 ? 11.977 -28.828 -1.508 1 98.56 261 ALA A C 1
ATOM 1907 O O . ALA A 1 261 ? 12.188 -29.844 -2.186 1 98.56 261 ALA A O 1
ATOM 1908 N N . GLU A 1 262 ? 11.367 -28.828 -0.35 1 98.44 262 GLU A N 1
ATOM 1909 C CA . GLU A 1 262 ? 10.828 -30.078 0.179 1 98.44 262 GLU A CA 1
ATOM 1910 C C . GLU A 1 262 ? 9.711 -30.609 -0.706 1 98.44 262 GLU A C 1
ATOM 1912 O O . GLU A 1 262 ? 9.609 -31.828 -0.925 1 98.44 262 GLU A O 1
ATOM 1917 N N . VAL A 1 263 ? 8.867 -29.734 -1.182 1 98.5 263 VAL A N 1
ATOM 1918 C CA . VAL A 1 263 ? 7.816 -30.125 -2.117 1 98.5 263 VAL A CA 1
ATOM 1919 C C . VAL A 1 263 ? 8.445 -30.797 -3.34 1 98.5 263 VAL A C 1
ATOM 1921 O O . VAL A 1 263 ? 7.988 -31.859 -3.781 1 98.5 263 VAL A O 1
ATOM 1924 N N . LEU A 1 264 ? 9.5 -30.203 -3.885 1 98.5 264 LEU A N 1
ATOM 1925 C CA . LEU A 1 264 ? 10.172 -30.734 -5.066 1 98.5 264 LEU A CA 1
ATOM 1926 C C . LEU A 1 264 ? 10.805 -32.094 -4.77 1 98.5 264 LEU A C 1
ATOM 1928 O O . LEU A 1 264 ? 10.805 -32.969 -5.625 1 98.5 264 LEU A O 1
ATOM 1932 N N . THR A 1 265 ? 11.289 -32.219 -3.588 1 98.31 265 THR A N 1
ATOM 1933 C CA . THR A 1 265 ? 11.836 -33.5 -3.166 1 98.31 265 THR A CA 1
ATOM 1934 C C . THR A 1 265 ? 10.742 -34.562 -3.1 1 98.31 265 THR A C 1
ATOM 1936 O O . THR A 1 265 ? 10.906 -35.688 -3.629 1 98.31 265 THR A O 1
ATOM 1939 N N . ARG A 1 266 ? 9.664 -34.219 -2.5 1 97.31 266 ARG A N 1
ATOM 1940 C CA . ARG A 1 266 ? 8.547 -35.156 -2.334 1 97.31 266 ARG A CA 1
ATOM 1941 C C . ARG A 1 266 ? 7.965 -35.562 -3.684 1 97.31 266 ARG A C 1
ATOM 1943 O O . ARG A 1 266 ? 7.441 -36.656 -3.834 1 97.31 266 ARG A O 1
ATOM 1950 N N . ARG A 1 267 ? 8.102 -34.688 -4.656 1 96.31 267 ARG A N 1
ATOM 1951 C CA . ARG A 1 267 ? 7.559 -34.969 -5.984 1 96.31 267 ARG A CA 1
ATOM 1952 C C . ARG A 1 267 ? 8.586 -35.656 -6.867 1 96.31 267 ARG A C 1
ATOM 1954 O O . ARG A 1 267 ? 8.336 -35.906 -8.047 1 96.31 267 ARG A O 1
ATOM 1961 N N . GLY A 1 268 ? 9.805 -35.844 -6.371 1 96.5 268 GLY A N 1
ATOM 1962 C CA . GLY A 1 268 ? 10.812 -36.656 -7.074 1 96.5 268 GLY A CA 1
ATOM 1963 C C . GLY A 1 268 ? 11.695 -35.812 -7.98 1 96.5 268 GLY A C 1
ATOM 1964 O O . GLY A 1 268 ? 12.406 -36.344 -8.828 1 96.5 268 GLY A O 1
ATOM 1965 N N . LEU A 1 269 ? 11.656 -34.531 -7.852 1 98 269 LEU A N 1
ATOM 1966 C CA . LEU A 1 269 ? 12.461 -33.656 -8.695 1 98 269 LEU A CA 1
ATOM 1967 C C . LEU A 1 269 ? 13.867 -33.469 -8.117 1 98 269 LEU A C 1
ATOM 1969 O O . LEU A 1 269 ? 14.805 -33.156 -8.844 1 98 269 LEU A O 1
ATOM 1973 N N . ILE A 1 270 ? 14.008 -33.594 -6.832 1 97.94 270 ILE A N 1
ATOM 1974 C CA . ILE A 1 270 ? 15.281 -33.562 -6.121 1 97.94 270 ILE A CA 1
ATOM 1975 C C . ILE A 1 270 ? 15.469 -34.844 -5.352 1 97.94 270 ILE A C 1
ATOM 1977 O O . ILE A 1 270 ? 14.578 -35.281 -4.621 1 97.94 270 ILE A O 1
ATOM 1981 N N . SER A 1 271 ? 16.594 -35.5 -5.543 1 97.25 271 SER A N 1
ATOM 1982 C CA . SER A 1 271 ? 16.844 -36.75 -4.82 1 97.25 271 SER A CA 1
ATOM 1983 C C . SER A 1 271 ? 17.016 -36.469 -3.328 1 97.25 271 SER A C 1
ATOM 1985 O O . SER A 1 271 ? 17.578 -35.469 -2.926 1 97.25 271 SER A O 1
ATOM 1987 N N . GLY A 1 272 ? 16.438 -37.344 -2.52 1 93.31 272 GLY A N 1
ATOM 1988 C CA . GLY A 1 272 ? 16.547 -37.25 -1.073 1 93.31 272 GLY A CA 1
ATOM 1989 C C . GLY A 1 272 ? 15.336 -37.781 -0.347 1 93.31 272 GLY A C 1
ATOM 1990 O O . GLY A 1 272 ? 14.305 -38.062 -0.964 1 93.31 272 GLY A O 1
ATOM 1991 N N . ALA A 1 273 ? 15.508 -37.969 0.923 1 92.69 273 ALA A N 1
ATOM 1992 C CA . ALA A 1 273 ? 14.414 -38.469 1.756 1 92.69 273 ALA A CA 1
ATOM 1993 C C . ALA A 1 273 ? 13.477 -37.344 2.152 1 92.69 273 ALA A C 1
ATOM 1995 O O . ALA A 1 273 ? 13.922 -36.25 2.527 1 92.69 273 ALA A O 1
ATOM 1996 N N . ALA A 1 274 ? 12.242 -37.625 2.012 1 91.06 274 ALA A N 1
ATOM 1997 C CA . ALA A 1 274 ? 11.25 -36.625 2.369 1 91.06 274 ALA A CA 1
ATOM 1998 C C . ALA A 1 274 ? 11.141 -36.469 3.885 1 91.06 274 ALA A C 1
ATOM 2000 O O . ALA A 1 274 ? 11.117 -37.469 4.609 1 91.06 274 ALA A O 1
ATOM 2001 N N . ALA A 1 275 ? 11.078 -35.25 4.328 1 91.38 275 ALA A N 1
ATOM 2002 C CA . ALA A 1 275 ? 10.867 -34.969 5.746 1 91.38 275 ALA A CA 1
ATOM 2003 C C . ALA A 1 275 ? 9.414 -35.188 6.141 1 91.38 275 ALA A C 1
ATOM 2005 O O . ALA A 1 275 ? 8.523 -35.156 5.289 1 91.38 275 ALA A O 1
ATOM 2006 N N . PRO A 1 276 ? 9.227 -35.531 7.441 1 94.12 276 PRO A N 1
ATOM 2007 C CA . PRO A 1 276 ? 7.84 -35.625 7.895 1 94.12 276 PRO A CA 1
ATOM 2008 C C . PRO A 1 276 ? 7.082 -34.312 7.703 1 94.12 276 PRO A C 1
ATOM 2010 O O . PRO A 1 276 ? 7.668 -33.219 7.82 1 94.12 276 PRO A O 1
ATOM 2013 N N . LEU A 1 277 ? 5.848 -34.469 7.391 1 96.44 277 LEU A N 1
ATOM 2014 C CA . LEU A 1 277 ? 5.012 -33.312 7.168 1 96.44 277 LEU A CA 1
ATOM 2015 C C . LEU A 1 277 ? 4.566 -32.688 8.492 1 96.44 277 LEU A C 1
ATOM 2017 O O . LEU A 1 277 ? 4.254 -33.406 9.438 1 96.44 277 LEU A O 1
ATOM 2021 N N . PRO A 1 278 ? 4.555 -31.391 8.625 1 96.38 278 PRO A N 1
ATOM 2022 C CA . PRO A 1 278 ? 4.027 -30.75 9.828 1 96.38 278 PRO A CA 1
ATOM 2023 C C . PRO A 1 278 ? 2.52 -30.953 9.984 1 96.38 278 PRO A C 1
ATOM 2025 O O . PRO A 1 278 ? 1.83 -31.266 9.016 1 96.38 278 PRO A O 1
ATOM 2028 N N . GLU A 1 279 ? 2.078 -30.812 11.227 1 95.12 279 GLU A N 1
ATOM 2029 C CA . GLU A 1 279 ? 0.636 -30.766 11.453 1 95.12 279 GLU A CA 1
ATOM 2030 C C . GLU A 1 279 ? -0.001 -29.578 10.734 1 95.12 279 GLU A C 1
ATOM 2032 O O . GLU A 1 279 ? 0.65 -28.547 10.523 1 95.12 279 GLU A O 1
ATOM 2037 N N . TRP A 1 280 ? -1.207 -29.781 10.289 1 92.94 280 TRP A N 1
ATOM 2038 C CA . TRP A 1 280 ? -1.87 -28.734 9.523 1 92.94 280 TRP A CA 1
ATOM 2039 C C . TRP A 1 280 ? -3.262 -28.453 10.078 1 92.94 280 TRP A C 1
ATOM 2041 O O . TRP A 1 280 ? -4.047 -29.375 10.305 1 92.94 280 TRP A O 1
ATOM 2051 N N . ARG A 1 281 ? -3.605 -27.188 10.359 1 87.75 281 ARG A N 1
ATOM 2052 C CA . ARG A 1 281 ? -4.891 -26.781 10.922 1 87.75 281 ARG A CA 1
ATOM 2053 C C . ARG A 1 281 ? -5.621 -25.828 9.977 1 87.75 281 ARG A C 1
ATOM 2055 O O . ARG A 1 281 ? -6.516 -25.094 10.406 1 87.75 281 ARG A O 1
ATOM 2062 N N . GLY A 1 282 ? -5.266 -25.875 8.688 1 93.38 282 GLY A N 1
ATOM 2063 C CA . GLY A 1 282 ? -5.918 -24.953 7.758 1 93.38 282 GLY A CA 1
ATOM 2064 C C . GLY A 1 282 ? -7.266 -25.453 7.273 1 93.38 282 GLY A C 1
ATOM 2065 O O . GLY A 1 282 ? -7.699 -26.547 7.652 1 93.38 282 GLY A O 1
ATOM 2066 N N . ARG A 1 283 ? -7.949 -24.625 6.531 1 94.31 283 ARG A N 1
ATOM 2067 C CA . ARG A 1 283 ? -9.297 -24.922 6.047 1 94.31 283 ARG A CA 1
ATOM 2068 C C . ARG A 1 283 ? -9.297 -25.141 4.535 1 94.31 283 ARG A C 1
ATOM 2070 O O . ARG A 1 283 ? -8.703 -24.359 3.789 1 94.31 283 ARG A O 1
ATOM 2077 N N . VAL A 1 284 ? -9.898 -26.234 4.156 1 96.38 284 VAL A N 1
ATOM 2078 C CA . VAL A 1 284 ? -10.227 -26.422 2.746 1 96.38 284 VAL A CA 1
ATOM 2079 C C . VAL A 1 284 ? -11.625 -25.859 2.465 1 96.38 284 VAL A C 1
ATOM 2081 O O . VAL A 1 284 ? -12.594 -26.219 3.137 1 96.38 284 VAL A O 1
ATOM 2084 N N . CYS A 1 285 ? -11.727 -24.953 1.489 1 95.62 285 CYS A N 1
ATOM 2085 C CA . CYS A 1 285 ? -12.93 -24.188 1.235 1 95.62 285 CYS A CA 1
ATOM 2086 C C . CYS A 1 285 ? -13.258 -24.156 -0.253 1 95.62 285 CYS A C 1
ATOM 2088 O O . CYS A 1 285 ? -12.438 -23.719 -1.063 1 95.62 285 CYS A O 1
ATOM 2090 N N . PRO A 1 286 ? -14.531 -24.641 -0.585 1 95.19 286 PRO A N 1
ATOM 2091 C CA . PRO A 1 286 ? -14.938 -24.281 -1.948 1 95.19 286 PRO A CA 1
ATOM 2092 C C . PRO A 1 286 ? -14.898 -22.781 -2.203 1 95.19 286 PRO A C 1
ATOM 2094 O O . PRO A 1 286 ? -15.32 -22 -1.346 1 95.19 286 PRO A O 1
ATOM 2097 N N . LEU A 1 287 ? -14.383 -22.422 -3.322 1 95.38 287 LEU A N 1
ATOM 2098 C CA . LEU A 1 287 ? -14.273 -21 -3.631 1 95.38 287 LEU A CA 1
ATOM 2099 C C . LEU A 1 287 ? -15.633 -20.328 -3.553 1 95.38 287 LEU A C 1
ATOM 2101 O O . LEU A 1 287 ? -15.734 -19.172 -3.148 1 95.38 287 LEU A O 1
ATOM 2105 N N . ALA A 1 288 ? -16.734 -21.047 -3.859 1 94.25 288 ALA A N 1
ATOM 2106 C CA . ALA A 1 288 ? -18.094 -20.531 -3.811 1 94.25 288 ALA A CA 1
ATOM 2107 C C . ALA A 1 288 ? -18.547 -20.297 -2.371 1 94.25 288 ALA A C 1
ATOM 2109 O O . ALA A 1 288 ? -19.562 -19.641 -2.131 1 94.25 288 ALA A O 1
ATOM 2110 N N . ALA A 1 289 ? -17.797 -20.766 -1.438 1 95.88 289 ALA A N 1
ATOM 2111 C CA . ALA A 1 289 ? -18.125 -20.594 -0.029 1 95.88 289 ALA A CA 1
ATOM 2112 C C . ALA A 1 289 ? -17.406 -19.391 0.563 1 95.88 289 ALA A C 1
ATOM 2114 O O . ALA A 1 289 ? -17.594 -19.047 1.731 1 95.88 289 ALA A O 1
ATOM 2115 N N . VAL A 1 290 ? -16.578 -18.766 -0.225 1 96.38 290 VAL A N 1
ATOM 2116 C CA . VAL A 1 290 ? -15.852 -17.594 0.24 1 96.38 290 VAL A CA 1
ATOM 2117 C C . VAL A 1 290 ? -16.797 -16.391 0.282 1 96.38 290 VAL A C 1
ATOM 2119 O O . VAL A 1 290 ? -17.469 -16.094 -0.702 1 96.38 290 VAL A O 1
ATOM 2122 N N . ASP A 1 291 ? -16.859 -15.742 1.403 1 96.69 291 ASP A N 1
ATOM 2123 C CA . ASP A 1 291 ? -17.547 -14.461 1.521 1 96.69 291 ASP A CA 1
ATOM 2124 C C . ASP A 1 291 ? -16.656 -13.312 1.083 1 96.69 291 ASP A C 1
ATOM 2126 O O . ASP A 1 291 ? -15.688 -12.977 1.771 1 96.69 291 ASP A O 1
ATOM 2130 N N . MET A 1 292 ? -16.922 -12.805 -0.083 1 95.94 292 MET A N 1
ATOM 2131 C CA . MET A 1 292 ? -16.328 -11.539 -0.518 1 95.94 292 MET A CA 1
ATOM 2132 C C . MET A 1 292 ? -17.078 -10.352 0.086 1 95.94 292 MET A C 1
ATOM 2134 O O . MET A 1 292 ? -18.016 -9.828 -0.519 1 95.94 292 MET A O 1
ATOM 2138 N N . VAL A 1 293 ? -16.625 -9.906 1.176 1 96.62 293 VAL A N 1
ATOM 2139 C CA . VAL A 1 293 ? -17.359 -8.906 1.937 1 96.62 293 VAL A CA 1
ATOM 2140 C C . VAL A 1 293 ? -17.281 -7.559 1.23 1 96.62 293 VAL A C 1
ATOM 2142 O O . VAL A 1 293 ? -16.188 -7 1.071 1 96.62 293 VAL A O 1
ATOM 2145 N N . ALA A 1 294 ? -18.391 -7.062 0.883 1 95.69 294 ALA A N 1
ATOM 2146 C CA . ALA A 1 294 ? -18.469 -5.793 0.17 1 95.69 294 ALA A CA 1
ATOM 2147 C C . ALA A 1 294 ? -18.766 -4.645 1.128 1 95.69 294 ALA A C 1
ATOM 2149 O O . ALA A 1 294 ? -19.578 -4.797 2.053 1 95.69 294 ALA A O 1
ATOM 2150 N N . ALA A 1 295 ? -18.156 -3.52 0.947 1 95.56 295 ALA A N 1
ATOM 2151 C CA . ALA A 1 295 ? -18.469 -2.314 1.708 1 95.56 295 ALA A CA 1
ATOM 2152 C C . ALA A 1 295 ? -19.922 -1.875 1.465 1 95.56 295 ALA A C 1
ATOM 2154 O O . ALA A 1 295 ? -20.312 -1.651 0.321 1 95.56 295 ALA A O 1
ATOM 2155 N N . PRO A 1 296 ? -20.656 -1.691 2.502 1 95.75 296 PRO A N 1
ATOM 2156 C CA . PRO A 1 296 ? -22.047 -1.28 2.309 1 95.75 296 PRO A CA 1
ATOM 2157 C C . PRO A 1 296 ? -22.188 0.2 1.961 1 95.75 296 PRO A C 1
ATOM 2159 O O . PRO A 1 296 ? -23.203 0.616 1.403 1 95.75 296 PRO A O 1
ATOM 2162 N N . VAL A 1 297 ? -21.219 1.035 2.305 1 95.44 297 VAL A N 1
ATOM 2163 C CA . VAL A 1 297 ? -21.188 2.473 2.062 1 95.44 297 VAL A CA 1
ATOM 2164 C C . VAL A 1 297 ? -19.766 2.916 1.755 1 95.44 297 VAL A C 1
ATOM 2166 O O . VAL A 1 297 ? -18.812 2.137 1.898 1 95.44 297 VAL A O 1
ATOM 2169 N N . SER A 1 298 ? -19.625 4.156 1.233 1 94.75 298 SER A N 1
ATOM 2170 C CA . SER A 1 298 ? -18.312 4.734 1.021 1 94.75 298 SER A CA 1
ATOM 2171 C C . SER A 1 298 ? -17.766 5.352 2.305 1 94.75 298 SER A C 1
ATOM 2173 O O . SER A 1 298 ? -18.531 5.777 3.17 1 94.75 298 SER A O 1
ATOM 2175 N N . GLY A 1 299 ? -16.422 5.375 2.463 1 96 299 GLY A N 1
ATOM 2176 C CA . GLY A 1 299 ? -15.789 5.973 3.625 1 96 299 GLY A CA 1
ATOM 2177 C C . GLY A 1 299 ? -14.453 5.34 3.969 1 96 299 GLY A C 1
ATOM 2178 O O . GLY A 1 299 ? -13.789 4.773 3.102 1 96 299 GLY A O 1
ATOM 2179 N N . VAL A 1 300 ? -14.031 5.547 5.215 1 96.94 300 VAL A N 1
ATOM 2180 C CA . VAL A 1 300 ? -12.758 5.039 5.703 1 96.94 300 VAL A CA 1
ATOM 2181 C C . VAL A 1 300 ? -12.969 3.703 6.414 1 96.94 300 VAL A C 1
ATOM 2183 O O . VAL A 1 300 ? -13.656 3.641 7.438 1 96.94 300 VAL A O 1
ATOM 2186 N N . MET A 1 301 ? -12.352 2.615 5.922 1 97.12 301 MET A N 1
ATOM 2187 C CA . MET A 1 301 ? -12.4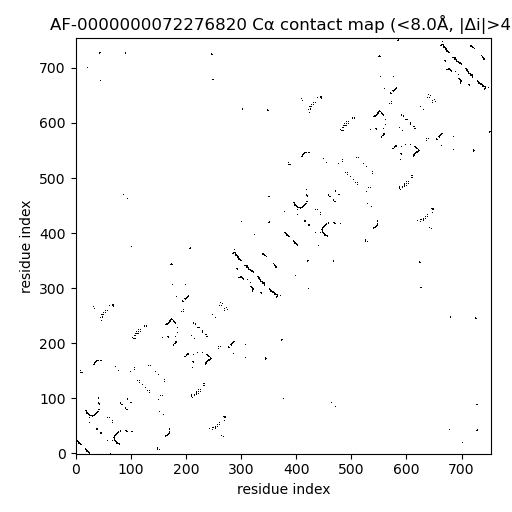69 1.28 6.5 1 97.12 301 MET A CA 1
ATOM 2188 C C . MET A 1 301 ? -11.594 1.148 7.742 1 97.12 301 MET A C 1
ATOM 2190 O O . MET A 1 301 ? -10.383 1.393 7.688 1 97.12 301 MET A O 1
ATOM 2194 N N . ILE A 1 302 ? -12.203 0.785 8.898 1 97.62 302 ILE A N 1
ATOM 2195 C CA . ILE A 1 302 ? -11.516 0.505 10.156 1 97.62 302 ILE A CA 1
ATOM 2196 C C . ILE A 1 302 ? -11.797 -0.932 10.594 1 97.62 302 ILE A C 1
ATOM 2198 O O . ILE A 1 302 ? -12.938 -1.282 10.898 1 97.62 302 ILE A O 1
ATOM 2202 N N . TYR A 1 303 ? -10.789 -1.795 10.711 1 97.69 303 TYR A N 1
ATOM 2203 C CA . TYR A 1 303 ? -10.992 -3.201 11.047 1 97.69 303 TYR A CA 1
ATOM 2204 C C . TYR A 1 303 ? -11.023 -3.404 12.555 1 97.69 303 TYR A C 1
ATOM 2206 O O . TYR A 1 303 ? -10.312 -2.719 13.297 1 97.69 303 TYR A O 1
ATOM 2214 N N . ARG A 1 304 ? -11.781 -4.383 12.992 1 97.25 304 ARG A N 1
ATOM 2215 C CA . ARG A 1 304 ? -11.828 -4.832 14.375 1 97.25 304 ARG A CA 1
ATOM 2216 C C . ARG A 1 304 ? -11.148 -6.188 14.539 1 97.25 304 ARG A C 1
ATOM 2218 O O . ARG A 1 304 ? -10.773 -6.578 15.641 1 97.25 304 ARG A O 1
ATOM 2225 N N . ARG A 1 305 ? -11.039 -6.949 13.43 1 97.06 305 ARG A N 1
ATOM 2226 C CA . ARG A 1 305 ? -10.469 -8.297 13.438 1 97.06 305 ARG A CA 1
ATOM 2227 C C . ARG A 1 305 ? -9.266 -8.383 12.5 1 97.06 305 ARG A C 1
ATOM 2229 O O . ARG A 1 305 ? -9.289 -7.828 11.398 1 97.06 305 ARG A O 1
ATOM 2236 N N . PRO A 1 306 ? -8.211 -9.023 12.961 1 96.56 306 PRO A N 1
ATOM 2237 C CA . PRO A 1 306 ? -7.043 -9.211 12.102 1 96.56 306 PRO A CA 1
ATOM 2238 C C . PRO A 1 306 ? -7.199 -10.391 11.141 1 96.56 306 PRO A C 1
ATOM 2240 O O . PRO A 1 306 ? -8.117 -11.203 11.305 1 96.56 306 PRO A O 1
ATOM 2243 N N . VAL A 1 307 ? -6.352 -10.523 10.148 1 97.44 307 VAL A N 1
ATOM 2244 C CA . VAL A 1 307 ? -6.305 -11.719 9.312 1 97.44 307 VAL A CA 1
ATOM 2245 C C . VAL A 1 307 ? -5.973 -12.938 10.164 1 97.44 307 VAL A C 1
ATOM 2247 O O . VAL A 1 307 ? -5.242 -12.828 11.156 1 97.44 307 VAL A O 1
ATOM 2250 N N . GLY A 1 308 ? -6.469 -14.07 9.773 1 97.19 308 GLY A N 1
ATOM 2251 C CA . GLY A 1 308 ? -6.277 -15.297 10.523 1 97.19 308 GLY A CA 1
ATOM 2252 C C . GLY A 1 308 ? -7.348 -15.531 11.57 1 97.19 308 GLY A C 1
ATOM 2253 O O . GLY A 1 308 ? -7.543 -16.656 12.023 1 97.19 308 GLY A O 1
ATOM 2254 N N . ALA A 1 309 ? -8.055 -14.477 11.977 1 97.56 309 ALA A N 1
ATOM 2255 C CA . ALA A 1 309 ? -9.062 -14.594 13.023 1 97.56 309 ALA A CA 1
ATOM 2256 C C . ALA A 1 309 ? -10.281 -15.359 12.523 1 97.56 309 ALA A C 1
ATOM 2258 O O . ALA A 1 309 ? -10.727 -15.164 11.391 1 97.56 309 ALA A O 1
ATOM 2259 N N . MET A 1 310 ? -10.773 -16.234 13.406 1 97.69 310 MET A N 1
ATOM 2260 C CA . MET A 1 310 ? -12.055 -16.906 13.164 1 97.69 310 MET A CA 1
ATOM 2261 C C . MET A 1 310 ? -13.219 -15.969 13.492 1 97.69 310 MET A C 1
ATOM 2263 O O . MET A 1 310 ? -13.211 -15.305 14.523 1 97.69 310 MET A O 1
ATOM 2267 N N . VAL A 1 311 ? -14.18 -15.875 12.523 1 98.31 311 VAL A N 1
ATOM 2268 C CA . VAL A 1 311 ? -15.344 -15.023 12.758 1 98.31 311 VAL A CA 1
ATOM 2269 C C . VAL A 1 311 ? -16.625 -15.828 12.531 1 98.31 311 VAL A C 1
ATOM 2271 O O . VAL A 1 311 ? -16.594 -16.906 11.938 1 98.31 311 VAL A O 1
ATOM 2274 N N . GLU A 1 312 ? -17.766 -15.297 13.047 1 98.06 312 GLU A N 1
ATOM 2275 C CA . GLU A 1 312 ? -19.078 -15.914 12.898 1 98.06 312 GLU A CA 1
ATOM 2276 C C . GLU A 1 312 ? -19.984 -15.078 11.984 1 98.06 312 GLU A C 1
ATOM 2278 O O . GLU A 1 312 ? -19.812 -13.859 11.898 1 98.06 312 GLU A O 1
ATOM 2283 N N . THR A 1 313 ? -20.891 -15.82 11.406 1 97.31 313 THR A N 1
ATOM 2284 C CA . THR A 1 313 ? -21.875 -15.125 10.578 1 97.31 313 THR A CA 1
ATOM 2285 C C . THR A 1 313 ? -22.562 -14.016 11.367 1 97.31 313 THR A C 1
ATOM 2287 O O . THR A 1 313 ? -23.016 -14.234 12.492 1 97.31 313 THR A O 1
ATOM 2290 N N . GLY A 1 314 ? -22.516 -12.773 10.82 1 97.62 314 GLY A N 1
ATOM 2291 C CA . GLY A 1 314 ? -23.172 -11.641 11.453 1 97.62 314 GLY A CA 1
ATOM 2292 C C . GLY A 1 314 ? -22.25 -10.852 12.359 1 97.62 314 GLY A C 1
ATOM 2293 O O . GLY A 1 314 ? -22.609 -9.758 12.812 1 97.62 314 GLY A O 1
ATOM 2294 N N . GLU A 1 315 ? -21.078 -11.328 12.602 1 97.94 315 GLU A N 1
ATOM 2295 C CA . GLU A 1 315 ? -20.109 -10.617 13.43 1 97.94 315 GLU A CA 1
ATOM 2296 C C . GLU A 1 315 ? -19.641 -9.328 12.758 1 97.94 315 GLU A C 1
ATOM 2298 O O . GLU A 1 315 ? -19.422 -9.297 11.547 1 97.94 315 GLU A O 1
ATOM 2303 N N . VAL A 1 316 ? -19.562 -8.258 13.5 1 98.19 316 VAL A N 1
ATOM 2304 C CA . VAL A 1 316 ? -18.984 -7.012 13.016 1 98.19 316 VAL A CA 1
ATOM 2305 C C . VAL A 1 316 ? -17.453 -7.137 12.953 1 98.19 316 VAL A C 1
ATOM 2307 O O . VAL A 1 316 ? -16.781 -7.172 13.984 1 98.19 316 VAL A O 1
ATOM 2310 N N . ILE A 1 317 ? -16.938 -7.16 11.773 1 98.19 317 ILE A N 1
ATOM 2311 C CA . ILE A 1 317 ? -15.508 -7.383 11.625 1 98.19 317 ILE A CA 1
ATOM 2312 C C . ILE A 1 317 ? -14.789 -6.039 11.516 1 98.19 317 ILE A C 1
ATOM 2314 O O . ILE A 1 317 ? -13.555 -5.98 11.586 1 98.19 317 ILE A O 1
ATOM 2318 N N . GLY A 1 318 ? -15.531 -4.941 11.352 1 98 318 GLY A N 1
ATOM 2319 C CA . GLY A 1 318 ? -15.055 -3.572 11.25 1 98 318 GLY A CA 1
ATOM 2320 C C . GLY A 1 318 ? -16.156 -2.572 10.984 1 98 318 GLY A C 1
ATOM 2321 O O . GLY A 1 318 ? -17.344 -2.936 10.961 1 98 318 GLY A O 1
ATOM 2322 N N . GLU A 1 319 ? -15.75 -1.312 10.773 1 97.88 319 GLU A N 1
ATOM 2323 C CA . GLU A 1 319 ? -16.688 -0.229 10.492 1 97.88 319 GLU A CA 1
ATOM 2324 C C . GLU A 1 319 ? -16.156 0.694 9.398 1 97.88 319 GLU A C 1
ATOM 2326 O O . GLU A 1 319 ? -14.945 0.788 9.195 1 97.88 319 GLU A O 1
ATOM 2331 N N . ILE A 1 320 ? -17.062 1.283 8.719 1 97.06 320 ILE A N 1
ATOM 2332 C CA . ILE A 1 320 ? -16.734 2.326 7.758 1 97.06 320 ILE A CA 1
ATOM 2333 C C . ILE A 1 320 ? -17.141 3.689 8.305 1 97.06 320 ILE A C 1
ATOM 2335 O O . ILE A 1 320 ? -18.297 3.889 8.68 1 97.06 320 ILE A O 1
ATOM 2339 N N . LEU A 1 321 ? -16.188 4.613 8.328 1 97.38 321 LEU A N 1
ATOM 2340 C CA . LEU A 1 321 ? -16.359 5.938 8.922 1 97.38 321 LEU A CA 1
ATOM 2341 C C . LEU A 1 321 ? -16.562 6.992 7.848 1 97.38 321 LEU A C 1
ATOM 2343 O O . LEU A 1 321 ? -15.805 7.07 6.883 1 97.38 321 LEU A O 1
ATOM 2347 N N . ASP A 1 322 ? -17.609 7.738 7.918 1 94.88 322 ASP A N 1
ATOM 2348 C CA . ASP A 1 322 ? -17.781 9.047 7.293 1 94.88 322 ASP A CA 1
ATOM 2349 C C . ASP A 1 322 ? -17.75 10.164 8.336 1 94.88 322 ASP A C 1
ATOM 2351 O O . ASP A 1 322 ? -18.75 10.414 9.008 1 94.88 322 ASP A O 1
ATOM 2355 N N . PRO A 1 323 ? -16.609 10.82 8.453 1 91.06 323 PRO A N 1
ATOM 2356 C CA . PRO A 1 323 ? -16.453 11.781 9.555 1 91.06 323 PRO A CA 1
ATOM 2357 C C . PRO A 1 323 ? -17.375 12.992 9.406 1 91.06 323 PRO A C 1
ATOM 2359 O O . PRO A 1 323 ? -17.516 13.781 10.344 1 91.06 323 PRO A O 1
ATOM 2362 N N . LEU A 1 324 ? -17.969 13.234 8.25 1 90 324 LEU A N 1
ATOM 2363 C CA . LEU A 1 324 ? -18.828 14.391 8.016 1 90 324 LEU A CA 1
ATOM 2364 C C . LEU A 1 324 ? -20.297 14.023 8.219 1 90 324 LEU A C 1
ATOM 2366 O O . LEU A 1 324 ? -21.156 14.914 8.297 1 90 324 LEU A O 1
ATOM 2370 N N . ALA A 1 325 ? -20.578 12.734 8.266 1 89.94 325 ALA A N 1
ATOM 2371 C CA . ALA A 1 325 ? -21.953 12.289 8.492 1 89.94 325 ALA A CA 1
ATOM 2372 C C . ALA A 1 325 ? -22.359 12.453 9.953 1 89.94 325 ALA A C 1
ATOM 2374 O O . ALA A 1 325 ? -21.516 12.727 10.805 1 89.94 325 ALA A O 1
ATOM 2375 N N . GLU A 1 326 ? -23.703 12.367 10.203 1 90.31 326 GLU A N 1
ATOM 2376 C CA . GLU A 1 326 ? -24.234 12.5 11.555 1 90.31 326 GLU A CA 1
ATOM 2377 C C . GLU A 1 326 ? -24.953 11.227 11.992 1 90.31 326 GLU A C 1
ATOM 2379 O O . GLU A 1 326 ? -25.359 10.414 11.156 1 90.31 326 GLU A O 1
ATOM 2384 N N . GLY A 1 327 ? -24.984 11.008 13.328 1 89.75 327 GLY A N 1
ATOM 2385 C CA . GLY A 1 327 ? -25.75 9.906 13.891 1 89.75 327 GLY A CA 1
ATOM 2386 C C . GLY A 1 327 ? -25.219 8.547 13.477 1 89.75 327 GLY A C 1
ATOM 2387 O O . GLY A 1 327 ? -24 8.328 13.469 1 89.75 327 GLY A O 1
ATOM 2388 N N . ALA A 1 328 ? -26.094 7.68 13.227 1 88.38 328 ALA A N 1
ATOM 2389 C CA . ALA A 1 328 ? -25.766 6.285 12.945 1 88.38 328 ALA A CA 1
ATOM 2390 C C . ALA A 1 328 ? -25.031 6.152 11.617 1 88.38 328 ALA A C 1
ATOM 2392 O O . ALA A 1 328 ? -24.328 5.164 11.383 1 88.38 328 ALA A O 1
ATOM 2393 N N . ALA A 1 329 ? -25.156 7.199 10.82 1 91 329 ALA A N 1
ATOM 2394 C CA . ALA A 1 329 ? -24.547 7.148 9.5 1 91 329 ALA A CA 1
ATOM 2395 C C . ALA A 1 329 ? -23.047 7.426 9.578 1 91 329 ALA A C 1
ATOM 2397 O O . ALA A 1 329 ? -22.312 7.199 8.617 1 91 329 ALA A O 1
ATOM 2398 N N . ARG A 1 330 ? -22.641 7.895 10.688 1 93.81 330 ARG A N 1
ATOM 2399 C CA . ARG A 1 330 ? -21.234 8.25 10.852 1 93.81 330 ARG A CA 1
ATOM 2400 C C . ARG A 1 330 ? -20.344 7.004 10.812 1 93.81 330 ARG A C 1
ATOM 2402 O O . ARG A 1 330 ? -19.266 7.027 10.234 1 93.81 330 ARG A O 1
ATOM 2409 N N . ARG A 1 331 ? -20.781 5.988 11.461 1 96.19 331 ARG A N 1
ATOM 2410 C CA . ARG A 1 331 ? -20.078 4.707 11.469 1 96.19 331 ARG A CA 1
ATOM 2411 C C . ARG A 1 331 ? -21.031 3.559 11.156 1 96.19 331 ARG A C 1
ATOM 2413 O O . ARG A 1 331 ? -22 3.33 11.883 1 96.19 331 ARG A O 1
ATOM 2420 N N . VAL A 1 332 ? -20.734 2.852 10.07 1 96.69 332 VAL A N 1
ATOM 2421 C CA . VAL A 1 332 ? -21.562 1.744 9.617 1 96.69 332 VAL A CA 1
ATOM 2422 C C . VAL A 1 332 ? -20.797 0.43 9.742 1 96.69 332 VAL A C 1
ATOM 2424 O O . VAL A 1 332 ? -19.672 0.316 9.273 1 96.69 332 VAL A O 1
ATOM 2427 N N . GLY A 1 333 ? -21.406 -0.557 10.352 1 97.5 333 GLY A N 1
ATOM 2428 C CA . GLY A 1 333 ? -20.766 -1.847 10.562 1 97.5 333 GLY A CA 1
ATOM 2429 C C . GLY A 1 333 ? -20.609 -2.65 9.289 1 97.5 333 GLY A C 1
ATOM 2430 O O . GLY A 1 333 ? -21.484 -2.627 8.422 1 97.5 333 GLY A O 1
ATOM 2431 N N . VAL A 1 334 ? -19.516 -3.375 9.172 1 97.69 334 VAL A N 1
ATOM 2432 C CA . VAL A 1 334 ? -19.266 -4.379 8.141 1 97.69 334 VAL A CA 1
ATOM 2433 C C . VAL A 1 334 ? -19.406 -5.777 8.734 1 97.69 334 VAL A C 1
ATOM 2435 O O . VAL A 1 334 ? -18.672 -6.145 9.648 1 97.69 334 VAL A O 1
ATOM 2438 N N . LEU A 1 335 ? -20.266 -6.535 8.172 1 97.81 335 LEU A N 1
ATOM 2439 C CA . LEU A 1 335 ? -20.641 -7.797 8.797 1 97.81 335 LEU A CA 1
ATOM 2440 C C . LEU A 1 335 ? -20.109 -8.984 7.996 1 97.81 335 LEU A C 1
ATOM 2442 O O . LEU A 1 335 ? -20.109 -8.953 6.766 1 97.81 335 LEU A O 1
ATOM 2446 N N . ALA A 1 336 ? -19.719 -10.016 8.719 1 97.75 336 ALA A N 1
ATOM 2447 C CA . ALA A 1 336 ? -19.344 -11.281 8.078 1 97.75 336 ALA A CA 1
ATOM 2448 C C . ALA A 1 336 ? -20.578 -11.992 7.504 1 97.75 336 ALA A C 1
ATOM 2450 O O . ALA A 1 336 ? -21.578 -12.172 8.195 1 97.75 336 ALA A O 1
ATOM 2451 N N . GLY A 1 337 ? -20.469 -12.406 6.305 1 96 337 GLY A N 1
ATOM 2452 C CA . GLY A 1 337 ? -21.547 -13.117 5.66 1 96 337 GLY A CA 1
ATOM 2453 C C . GLY A 1 337 ? -21.484 -14.617 5.875 1 96 337 GLY A C 1
ATOM 2454 O O . GLY A 1 337 ? -22.438 -15.336 5.543 1 96 337 GLY A O 1
ATOM 2455 N N . THR A 1 338 ? -20.375 -15.117 6.348 1 96.88 338 THR A N 1
ATOM 2456 C CA . THR A 1 338 ? -20.203 -16.531 6.68 1 96.88 338 THR A CA 1
ATOM 2457 C C . THR A 1 338 ? -19.281 -16.703 7.875 1 96.88 338 THR A C 1
ATOM 2459 O O . THR A 1 338 ? -18.719 -15.719 8.383 1 96.88 338 THR A O 1
AT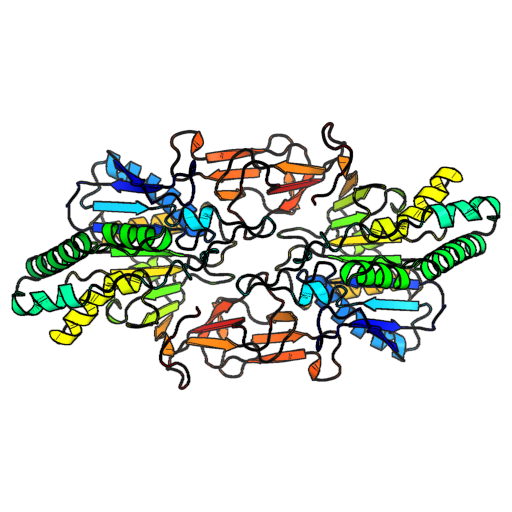OM 2462 N N . SER A 1 339 ? -19.219 -17.906 8.406 1 97.62 339 SER A N 1
ATOM 2463 C CA . SER A 1 339 ? -18.297 -18.234 9.492 1 97.62 339 SER A CA 1
ATOM 2464 C C . SER A 1 339 ? -17.031 -18.875 8.953 1 97.62 339 SER A C 1
ATOM 2466 O O . SER A 1 339 ? -17.078 -19.75 8.078 1 97.62 339 SER A O 1
ATOM 2468 N N . GLY A 1 340 ? -15.891 -18.438 9.414 1 97.5 340 GLY A N 1
ATOM 2469 C CA . GLY A 1 340 ? -14.594 -18.938 8.984 1 97.5 340 GLY A CA 1
ATOM 2470 C C . GLY A 1 340 ? -13.469 -17.953 9.234 1 97.5 340 GLY A C 1
ATOM 2471 O O . GLY A 1 340 ? -13.68 -16.891 9.82 1 97.5 340 GLY A O 1
ATOM 2472 N N . PRO A 1 341 ? -12.312 -18.297 8.883 1 98.12 341 PRO A N 1
ATOM 2473 C CA . PRO A 1 341 ? -11.18 -17.375 9.062 1 98.12 341 PRO A CA 1
ATOM 2474 C C . PRO A 1 341 ? -11.172 -16.25 8.039 1 98.12 341 PRO A C 1
ATOM 2476 O O . PRO A 1 341 ? -11.492 -16.453 6.867 1 98.12 341 PRO A O 1
ATOM 2479 N N . ILE A 1 342 ? -10.844 -15.062 8.516 1 98.44 342 ILE A N 1
ATOM 2480 C CA . ILE A 1 342 ? -10.469 -13.992 7.602 1 98.44 342 ILE A CA 1
ATOM 2481 C C . ILE A 1 342 ? -9.109 -14.297 6.98 1 98.44 342 ILE A C 1
ATOM 2483 O O . ILE A 1 342 ? -8.086 -14.273 7.672 1 98.44 342 ILE A O 1
ATOM 2487 N N . PHE A 1 343 ? -9.086 -14.516 5.66 1 98.19 343 PHE A N 1
ATOM 2488 C CA . PHE A 1 343 ? -7.785 -14.891 5.133 1 98.19 343 PHE A CA 1
ATOM 2489 C C . PHE A 1 343 ? -7.156 -13.734 4.367 1 98.19 343 PHE A C 1
ATOM 2491 O O . PHE A 1 343 ? -5.961 -13.758 4.062 1 98.19 343 PHE A O 1
ATOM 2498 N N . ALA A 1 344 ? -7.93 -12.711 4.023 1 98.25 344 ALA A N 1
ATOM 2499 C CA . ALA A 1 344 ? -7.383 -11.547 3.336 1 98.25 344 ALA A CA 1
ATOM 2500 C C . ALA A 1 344 ? -8.234 -10.305 3.598 1 98.25 344 ALA A C 1
ATOM 2502 O O . ALA A 1 344 ? -9.453 -10.406 3.762 1 98.25 344 ALA A O 1
ATOM 2503 N N . ARG A 1 345 ? -7.613 -9.18 3.604 1 97.88 345 ARG A N 1
ATOM 2504 C CA . ARG A 1 345 ? -8.266 -7.883 3.74 1 97.88 345 ARG A CA 1
ATOM 2505 C C . ARG A 1 345 ? -7.402 -6.773 3.143 1 97.88 345 ARG A C 1
ATOM 2507 O O . ARG A 1 345 ? -6.352 -7.039 2.561 1 97.88 345 ARG A O 1
ATOM 2514 N N . LEU A 1 346 ? -7.926 -5.547 3.232 1 95.19 346 LEU A N 1
ATOM 2515 C CA . LEU A 1 346 ? -7.164 -4.418 2.713 1 95.19 346 LEU A CA 1
ATOM 2516 C C . LEU A 1 346 ? -5.973 -4.105 3.615 1 95.19 346 LEU A C 1
ATOM 2518 O O . LEU A 1 346 ? -6.023 -4.348 4.824 1 95.19 346 LEU A O 1
ATOM 2522 N N . SER A 1 347 ? -4.965 -3.6 2.98 1 94.25 347 SER A N 1
ATOM 2523 C CA . SER A 1 347 ? -3.826 -3.115 3.752 1 94.25 347 SER A CA 1
ATOM 2524 C C . SER A 1 347 ? -3.916 -1.61 3.988 1 94.25 347 SER A C 1
ATOM 2526 O O . SER A 1 347 ? -4.656 -1.158 4.863 1 94.25 347 SER A O 1
ATOM 2528 N N . ASP A 1 348 ? -3.219 -0.809 3.131 1 91.56 348 ASP A N 1
ATOM 2529 C CA . ASP A 1 348 ? -3.182 0.628 3.389 1 91.56 348 ASP A CA 1
ATOM 2530 C C . ASP A 1 348 ? -4.277 1.354 2.609 1 91.56 348 ASP A C 1
ATOM 2532 O O . ASP A 1 348 ? -4.605 2.5 2.916 1 91.56 348 ASP A O 1
ATOM 2536 N N . GLN A 1 349 ? -4.855 0.751 1.605 1 91.5 349 GLN A N 1
ATOM 2537 C CA . GLN A 1 349 ? -5.934 1.349 0.823 1 91.5 349 GLN A CA 1
ATOM 2538 C C . GLN A 1 349 ? -7.27 1.235 1.551 1 91.5 349 GLN A C 1
ATOM 2540 O O . GLN A 1 349 ? -8.109 0.402 1.198 1 91.5 349 GLN A O 1
ATOM 2545 N N . ARG A 1 350 ? -7.457 2.238 2.473 1 94.69 350 ARG A N 1
ATOM 2546 C CA . ARG A 1 350 ? -8.586 2.111 3.387 1 94.69 350 ARG A CA 1
ATOM 2547 C C . ARG A 1 350 ? -9.719 3.053 2.992 1 94.69 350 ARG A C 1
ATOM 2549 O O . ARG A 1 350 ? -10.781 3.055 3.621 1 94.69 350 ARG A O 1
ATOM 2556 N N . LEU A 1 351 ? -9.539 3.947 1.966 1 94.88 351 LEU A N 1
ATOM 2557 C CA . LEU A 1 351 ? -10.641 4.719 1.389 1 94.88 351 LEU A CA 1
ATOM 2558 C C . LEU A 1 351 ? -11.43 3.879 0.396 1 94.88 351 LEU A C 1
ATOM 2560 O O . LEU A 1 351 ? -10.914 3.506 -0.661 1 94.88 351 LEU A O 1
ATOM 2564 N N . VAL A 1 352 ? -12.711 3.557 0.757 1 94.94 352 VAL A N 1
ATOM 2565 C CA . VAL A 1 352 ? -13.461 2.588 -0.038 1 94.94 352 VAL A CA 1
ATOM 2566 C C . VAL A 1 352 ? -14.742 3.227 -0.557 1 94.94 352 VAL A C 1
ATOM 2568 O O . VAL A 1 352 ? -15.219 4.223 -0.005 1 94.94 352 VAL A O 1
ATOM 2571 N N . ARG A 1 353 ? -15.234 2.723 -1.667 1 93.31 353 ARG A N 1
ATOM 2572 C CA . ARG A 1 353 ? -16.562 3.014 -2.203 1 93.31 353 ARG A CA 1
ATOM 2573 C C . ARG A 1 353 ? -17.531 1.874 -1.915 1 93.31 353 ARG A C 1
ATOM 2575 O O . ARG A 1 353 ? -17.109 0.745 -1.654 1 93.31 353 ARG A O 1
ATOM 2582 N N . ALA A 1 354 ? -18.797 2.23 -1.955 1 94.44 354 ALA A N 1
ATOM 2583 C CA . ALA A 1 354 ? -19.797 1.178 -1.836 1 94.44 354 ALA A CA 1
ATOM 2584 C C . ALA A 1 354 ? -19.594 0.092 -2.887 1 94.44 354 ALA A C 1
ATOM 2586 O O . ALA A 1 354 ? -19.375 0.392 -4.062 1 94.44 354 ALA A O 1
ATOM 2587 N N . GLY A 1 355 ? -19.5 -1.243 -2.426 1 94 355 GLY A N 1
ATOM 2588 C CA . GLY A 1 355 ? -19.359 -2.359 -3.346 1 94 355 GLY A CA 1
ATOM 2589 C C . GLY A 1 355 ? -17.938 -2.896 -3.41 1 94 355 GLY A C 1
ATOM 2590 O O . GLY A 1 355 ? -17.703 -4.008 -3.895 1 94 355 GLY A O 1
ATOM 2591 N N . ASP A 1 356 ? -16.938 -2.045 -2.918 1 94.5 356 ASP A N 1
ATOM 2592 C CA . ASP A 1 356 ? -15.57 -2.547 -2.877 1 94.5 356 ASP A CA 1
ATOM 2593 C C . ASP A 1 356 ? -15.469 -3.791 -1.996 1 94.5 356 ASP A C 1
ATOM 2595 O O . ASP A 1 356 ? -16.094 -3.859 -0.934 1 94.5 356 ASP A O 1
ATOM 2599 N N . ILE A 1 357 ? -14.703 -4.773 -2.391 1 95.44 357 ILE A N 1
ATOM 2600 C CA . ILE A 1 357 ? -14.43 -5.926 -1.54 1 95.44 357 ILE A CA 1
ATOM 2601 C C . ILE A 1 357 ? -13.383 -5.555 -0.49 1 95.44 357 ILE A C 1
ATOM 2603 O O . ILE A 1 357 ? -12.25 -5.203 -0.83 1 95.44 357 ILE A O 1
ATOM 2607 N N . VAL A 1 358 ? -13.758 -5.707 0.827 1 97.06 358 VAL A N 1
ATOM 2608 C CA . VAL A 1 358 ? -12.898 -5.164 1.869 1 97.06 358 VAL A CA 1
ATOM 2609 C C . VAL A 1 358 ? -12.344 -6.301 2.729 1 97.06 358 VAL A C 1
ATOM 2611 O O . VAL A 1 358 ? -11.469 -6.082 3.57 1 97.06 358 VAL A O 1
ATOM 2614 N N . CYS A 1 359 ? -12.875 -7.465 2.533 1 97.75 359 CYS A N 1
ATOM 2615 C CA . CYS A 1 359 ? -12.469 -8.617 3.326 1 97.75 359 CYS A CA 1
ATOM 2616 C C . CYS A 1 359 ? -12.891 -9.922 2.646 1 97.75 359 CYS A C 1
ATOM 2618 O O . CYS A 1 359 ? -13.875 -9.953 1.912 1 97.75 359 CYS A O 1
ATOM 2620 N N . LYS A 1 360 ? -12.156 -10.992 2.855 1 98.12 360 LYS A N 1
ATOM 2621 C CA . LYS A 1 360 ? -12.477 -12.32 2.355 1 98.12 360 LYS A CA 1
ATOM 2622 C C . LYS A 1 360 ? -12.453 -13.352 3.48 1 98.12 360 LYS A C 1
ATOM 2624 O O . LYS A 1 360 ? -11.477 -13.438 4.227 1 98.12 360 LYS A O 1
ATOM 2629 N N . ILE A 1 361 ? -13.539 -14.102 3.572 1 98.19 361 ILE A N 1
ATOM 2630 C CA . ILE A 1 361 ? -13.711 -15.078 4.645 1 98.19 361 ILE A CA 1
ATOM 2631 C C . ILE A 1 361 ? -13.93 -16.469 4.043 1 98.19 361 ILE A C 1
ATOM 2633 O O . ILE A 1 361 ? -14.789 -16.641 3.172 1 98.19 361 ILE A O 1
ATOM 2637 N N . ALA A 1 362 ? -13.156 -17.438 4.469 1 98.06 362 ALA A N 1
ATOM 2638 C CA . ALA A 1 362 ? -13.266 -18.797 3.965 1 98.06 362 ALA A CA 1
ATOM 2639 C C . ALA A 1 362 ? -14.344 -19.578 4.711 1 98.06 362 ALA A C 1
ATOM 2641 O O . ALA A 1 362 ? -14.094 -20.141 5.777 1 98.06 362 ALA A O 1
ATOM 2642 N N . GLY A 1 363 ? -15.461 -19.625 4.094 1 96.12 363 GLY A N 1
ATOM 2643 C CA . GLY A 1 363 ? -16.562 -20.375 4.656 1 96.12 363 GLY A CA 1
ATOM 2644 C C . GLY A 1 363 ? -16.531 -21.859 4.32 1 96.12 363 GLY A C 1
ATOM 2645 O O . GLY A 1 363 ? -15.539 -22.344 3.76 1 96.12 363 GLY A O 1
ATOM 2646 N N . GLN A 1 364 ? -17.547 -22.547 4.723 1 93.38 364 GLN A N 1
ATOM 2647 C CA . GLN A 1 364 ? -17.609 -23.984 4.477 1 93.38 364 GLN A CA 1
ATOM 2648 C C . GLN A 1 364 ? -18.688 -24.312 3.441 1 93.38 364 GLN A C 1
ATOM 2650 O O . GLN A 1 364 ? -18.469 -25.141 2.559 1 93.38 364 GLN A O 1
ATOM 2655 N N . GLU A 1 365 ? -19.734 -23.625 3.521 1 93.06 365 GLU A N 1
ATOM 2656 C CA . GLU A 1 365 ? -20.875 -23.875 2.631 1 93.06 365 GLU A CA 1
ATOM 2657 C C . GLU A 1 365 ? -20.969 -22.812 1.543 1 93.06 365 GLU A C 1
ATOM 2659 O O . GLU A 1 365 ? -20.891 -21.625 1.83 1 93.06 365 GLU A O 1
ATOM 2664 N N . PRO A 1 366 ? -21.156 -23.281 0.346 1 92.88 366 PRO A N 1
ATOM 2665 C CA . PRO A 1 366 ? -21.297 -22.297 -0.733 1 92.88 366 PRO A CA 1
ATOM 2666 C C . PRO A 1 366 ? -22.391 -21.266 -0.456 1 92.88 366 PRO A C 1
ATOM 2668 O O . PRO A 1 366 ? -23.438 -21.609 0.101 1 92.88 366 PRO A O 1
ATOM 2671 N N . LEU A 1 367 ? -22.141 -20.125 -0.825 1 90.5 367 LEU A N 1
ATOM 2672 C CA . LEU A 1 367 ? -23.078 -19.031 -0.656 1 90.5 367 LEU A CA 1
ATOM 2673 C C . LEU A 1 367 ? -23.953 -18.875 -1.896 1 90.5 367 LEU A C 1
ATOM 2675 O O . LEU A 1 367 ? -23.469 -18.984 -3.023 1 90.5 367 LEU A O 1
ATOM 2679 N N . ALA A 1 368 ? -25.188 -18.562 -1.718 1 85 368 ALA A N 1
ATOM 2680 C CA . ALA A 1 368 ? -26.188 -18.562 -2.781 1 85 368 ALA A CA 1
ATOM 2681 C C . ALA A 1 368 ? -25.828 -17.562 -3.875 1 85 368 ALA A C 1
ATOM 2683 O O . ALA A 1 368 ? -26.062 -17.812 -5.059 1 85 368 ALA A O 1
ATOM 2684 N N . HIS A 1 369 ? -25.266 -16.484 -3.527 1 85.31 369 HIS A N 1
ATOM 2685 C CA . HIS A 1 369 ? -25.016 -15.43 -4.496 1 85.31 369 HIS A CA 1
ATOM 2686 C C . HIS A 1 369 ? -23.688 -15.641 -5.211 1 85.31 369 HIS A C 1
ATOM 2688 O O . HIS A 1 369 ? -23.359 -14.922 -6.16 1 85.31 369 HIS A O 1
ATOM 2694 N N . ARG A 1 370 ? -22.922 -16.562 -4.801 1 86.44 370 ARG A N 1
ATOM 2695 C CA . ARG A 1 370 ? -21.609 -16.844 -5.359 1 86.44 370 ARG A CA 1
ATOM 2696 C C . ARG A 1 370 ? -21.688 -17.844 -6.504 1 86.44 370 ARG A C 1
ATOM 2698 O O . ARG A 1 370 ? -21.391 -19.031 -6.324 1 86.44 370 ARG A O 1
ATOM 2705 N N . THR A 1 371 ? -22.094 -17.359 -7.672 1 80.31 371 THR A N 1
ATOM 2706 C CA . THR A 1 371 ? -22.219 -18.172 -8.875 1 80.31 371 THR A CA 1
ATOM 2707 C C . THR A 1 371 ? -21.469 -17.531 -10.039 1 80.31 371 THR A C 1
ATOM 2709 O O . THR A 1 371 ? -21.219 -16.312 -10.031 1 80.31 371 THR A O 1
ATOM 2712 N N . GLY A 1 372 ? -21.016 -18.312 -10.984 1 76.81 372 GLY A N 1
ATOM 2713 C CA . GLY A 1 372 ? -20.344 -17.75 -12.141 1 76.81 372 GLY A CA 1
ATOM 2714 C C . GLY A 1 372 ? -18.891 -17.391 -11.867 1 76.81 372 GLY A C 1
ATOM 2715 O O . GLY A 1 372 ? -18.109 -18.234 -11.422 1 76.81 372 GLY A O 1
ATOM 2716 N N . THR A 1 373 ? -18.594 -16.188 -12.102 1 78.06 373 THR A N 1
ATOM 2717 C CA . THR A 1 373 ? -17.234 -15.703 -11.867 1 78.06 373 THR A CA 1
ATOM 2718 C C . THR A 1 373 ? -16.984 -15.523 -10.375 1 78.06 373 THR A C 1
ATOM 2720 O O . THR A 1 373 ? -17.703 -14.773 -9.703 1 78.06 373 THR A O 1
ATOM 2723 N N . LEU A 1 374 ? -16.016 -16.172 -9.898 1 84.19 374 LEU A N 1
ATOM 2724 C CA . LEU A 1 374 ? -15.805 -16.25 -8.461 1 84.19 374 LEU A CA 1
ATOM 2725 C C . LEU A 1 374 ? -14.625 -15.375 -8.039 1 84.19 374 LEU A C 1
ATOM 2727 O O . LEU A 1 374 ? -14.414 -15.148 -6.848 1 84.19 374 LEU A O 1
ATOM 2731 N N . LEU A 1 375 ? -13.883 -14.922 -9.008 1 81.69 375 LEU A N 1
ATOM 2732 C CA . LEU A 1 375 ? -12.703 -14.109 -8.711 1 81.69 375 LEU A CA 1
ATOM 2733 C C . LEU A 1 375 ? -12.969 -12.633 -8.992 1 81.69 375 LEU A C 1
ATOM 2735 O O . LEU A 1 375 ? -13.805 -12.305 -9.836 1 81.69 375 LEU A O 1
ATOM 2739 N N . THR A 1 376 ? -12.344 -11.852 -8.266 1 76.12 376 THR A N 1
ATOM 2740 C CA . THR A 1 376 ? -12.383 -10.43 -8.594 1 76.12 376 THR A CA 1
ATOM 2741 C C . THR A 1 376 ? -11.688 -10.164 -9.93 1 76.12 376 THR A C 1
ATOM 2743 O O . THR A 1 376 ? -10.883 -10.977 -10.391 1 76.12 376 THR A O 1
ATOM 2746 N N . ALA A 1 377 ? -11.992 -9.141 -10.727 1 70.62 377 ALA A N 1
ATOM 2747 C CA . ALA A 1 377 ? -11.445 -8.797 -12.039 1 70.62 377 ALA A CA 1
ATOM 2748 C C . ALA A 1 377 ? -9.938 -8.586 -11.977 1 70.62 377 ALA A C 1
ATOM 2750 O O . ALA A 1 377 ? -9.398 -8.266 -10.914 1 70.62 377 ALA A O 1
ATOM 2751 N N . MET B 1 1 ? -22.828 25.203 20.812 1 79.81 1 MET B N 1
ATOM 2752 C CA . MET B 1 1 ? -23.109 24.094 19.906 1 79.81 1 MET B CA 1
ATOM 2753 C C . MET B 1 1 ? -22.094 24.062 18.766 1 79.81 1 MET B C 1
ATOM 2755 O O . MET B 1 1 ? -21.625 25.109 18.312 1 79.81 1 MET B O 1
ATOM 2759 N N . VAL B 1 2 ? -21.688 22.891 18.406 1 88.62 2 VAL B N 1
ATOM 2760 C CA . VAL B 1 2 ? -20.75 22.688 17.312 1 88.62 2 VAL B CA 1
ATOM 2761 C C . VAL B 1 2 ? -21.344 23.203 16 1 88.62 2 VAL B C 1
ATOM 2763 O O . VAL B 1 2 ? -22.516 23 15.727 1 88.62 2 VAL B O 1
ATOM 2766 N N . GLU B 1 3 ? -20.656 24.062 15.328 1 93.56 3 GLU B N 1
ATOM 2767 C CA . GLU B 1 3 ? -21.062 24.562 14.016 1 93.56 3 GLU B CA 1
ATOM 2768 C C . GLU B 1 3 ? -20.5 23.703 12.891 1 93.56 3 GLU B C 1
ATOM 2770 O O . GLU B 1 3 ? -19.312 23.375 12.891 1 93.56 3 GLU B O 1
ATOM 2775 N N . ARG B 1 4 ? -21.391 23.359 12.008 1 92.44 4 ARG B N 1
ATOM 2776 C CA . ARG B 1 4 ? -20.953 22.641 10.82 1 92.44 4 ARG B CA 1
ATOM 2777 C C . ARG B 1 4 ? -20.609 23.609 9.688 1 92.44 4 ARG B C 1
ATOM 2779 O O . ARG B 1 4 ? -21.375 24.531 9.414 1 92.44 4 ARG B O 1
ATOM 2786 N N . ILE B 1 5 ? -19.484 23.375 9.102 1 93.56 5 ILE B N 1
ATOM 2787 C CA . ILE B 1 5 ? -18.984 24.188 7.992 1 93.56 5 ILE B CA 1
ATOM 2788 C C . ILE B 1 5 ? -19.141 23.422 6.684 1 93.56 5 ILE B C 1
ATOM 2790 O O . ILE B 1 5 ? -18.891 22.219 6.625 1 93.56 5 ILE B O 1
ATOM 2794 N N . SER B 1 6 ? -19.625 24.016 5.652 1 95.19 6 SER B N 1
ATOM 2795 C CA . SER B 1 6 ? -19.672 23.5 4.285 1 95.19 6 SER B CA 1
ATOM 2796 C C . SER B 1 6 ? -19.328 24.609 3.277 1 95.19 6 SER B C 1
ATOM 2798 O O . SER B 1 6 ? -20.125 25.531 3.078 1 95.19 6 SER B O 1
ATOM 2800 N N . LEU B 1 7 ? -18.203 24.547 2.715 1 95.81 7 LEU B N 1
ATOM 2801 C CA . LEU B 1 7 ? -17.734 25.547 1.764 1 95.81 7 LEU B CA 1
ATOM 2802 C C . LEU B 1 7 ? -17.719 24.984 0.346 1 95.81 7 LEU B C 1
ATOM 2804 O O . LEU B 1 7 ? -16.953 24.062 0.048 1 95.81 7 LEU B O 1
ATOM 2808 N N . PRO B 1 8 ? -18.516 25.484 -0.52 1 94.19 8 PRO B N 1
ATOM 2809 C CA . PRO B 1 8 ? -18.547 24.984 -1.892 1 94.19 8 PRO B CA 1
ATOM 2810 C C . PRO B 1 8 ? -17.234 25.219 -2.645 1 94.19 8 PRO B C 1
ATOM 2812 O O . PRO B 1 8 ? -16.594 26.266 -2.467 1 94.19 8 PRO B O 1
ATOM 2815 N N . LEU B 1 9 ? -16.812 24.297 -3.4 1 93.5 9 LEU B N 1
ATOM 2816 C CA . LEU B 1 9 ? -15.719 24.391 -4.367 1 93.5 9 LEU B CA 1
ATOM 2817 C C . LEU B 1 9 ? -16.266 24.391 -5.793 1 93.5 9 LEU B C 1
ATOM 2819 O O . LEU B 1 9 ? -17.375 23.922 -6.039 1 93.5 9 LEU B O 1
ATOM 2823 N N . PRO B 1 10 ? -15.438 24.938 -6.734 1 88.88 10 PRO B N 1
ATOM 2824 C CA . PRO B 1 10 ? -15.914 24.844 -8.117 1 88.88 10 PRO B CA 1
ATOM 2825 C C . PRO B 1 10 ? -16.047 23.406 -8.602 1 88.88 10 PRO B C 1
ATOM 2827 O O . PRO B 1 10 ? -15.227 22.547 -8.25 1 88.88 10 PRO B O 1
ATOM 2830 N N . GLY B 1 11 ? -17.156 23.125 -9.273 1 80.75 11 GLY B N 1
ATOM 2831 C CA . GLY B 1 11 ? -17.375 21.797 -9.812 1 80.75 11 GLY B CA 1
ATOM 2832 C C . GLY B 1 11 ? -16.578 21.531 -11.07 1 80.75 11 GLY B C 1
ATOM 2833 O O . GLY B 1 11 ? -16.375 22.422 -11.898 1 80.75 11 GLY B O 1
ATOM 2834 N N . PRO B 1 12 ? -16.031 20.391 -11.148 1 76.06 12 PRO B N 1
ATOM 2835 C CA . PRO B 1 12 ? -15.195 20.109 -12.32 1 76.06 12 PRO B CA 1
ATOM 2836 C C . PRO B 1 12 ? -16.016 19.969 -13.602 1 76.06 12 PRO B C 1
ATOM 2838 O O . PRO B 1 12 ? -15.531 20.312 -14.68 1 76.06 12 PRO B O 1
ATOM 2841 N N . THR B 1 13 ? -17.281 19.391 -13.508 1 76.38 13 THR B N 1
ATOM 2842 C CA . THR B 1 13 ? -18.109 19.109 -14.664 1 76.38 13 THR B CA 1
ATOM 2843 C C . THR B 1 13 ? -19.594 19.297 -14.328 1 76.38 13 THR B C 1
ATOM 2845 O O . THR B 1 13 ? -19.969 19.281 -13.164 1 76.38 13 THR B O 1
ATOM 2848 N N . PRO B 1 14 ? -20.406 19.578 -15.32 1 78.19 14 PRO B N 1
ATOM 2849 C CA . PRO B 1 14 ? -21.844 19.672 -15.055 1 78.19 14 PRO B CA 1
ATOM 2850 C C . PRO B 1 14 ? -22.375 18.469 -14.289 1 78.19 14 PRO B C 1
ATOM 2852 O O . PRO B 1 14 ? -22.016 17.328 -14.594 1 78.19 14 PRO B O 1
ATOM 2855 N N . GLY B 1 15 ? -23.125 18.781 -13.273 1 84.44 15 GLY B N 1
ATOM 2856 C CA . GLY B 1 15 ? -23.703 17.703 -12.492 1 84.44 15 GLY B CA 1
ATOM 2857 C C . GLY B 1 15 ? -22.828 17.25 -11.352 1 84.44 15 GLY B C 1
ATOM 2858 O O . GLY B 1 15 ? -23.203 16.375 -10.57 1 84.44 15 GLY B O 1
ATOM 2859 N N . THR B 1 16 ? -21.609 17.781 -11.203 1 85.12 16 THR B N 1
ATOM 2860 C CA . THR B 1 16 ? -20.703 17.406 -10.125 1 85.12 16 THR B CA 1
ATOM 2861 C C . THR B 1 16 ? -20.469 18.594 -9.188 1 85.12 16 THR B C 1
ATOM 2863 O O . THR B 1 16 ? -20.156 19.688 -9.633 1 85.12 16 THR B O 1
ATOM 2866 N N . SER B 1 17 ? -20.75 18.359 -7.934 1 89.88 17 SER B N 1
ATOM 2867 C CA . SER B 1 17 ? -20.484 19.375 -6.918 1 89.88 17 SER B CA 1
ATOM 2868 C C . SER B 1 17 ? -19.562 18.844 -5.832 1 89.88 17 SER B C 1
ATOM 2870 O O . SER B 1 17 ? -19.5 17.625 -5.59 1 89.88 17 SER B O 1
ATOM 2872 N N . ARG B 1 18 ? -18.719 19.719 -5.328 1 91.75 18 ARG B N 1
ATOM 2873 C CA . ARG B 1 18 ? -17.828 19.406 -4.211 1 91.75 18 ARG B CA 1
ATOM 2874 C C . ARG B 1 18 ? -17.875 20.5 -3.154 1 91.75 18 ARG B C 1
ATOM 2876 O O . ARG B 1 18 ? -18.109 21.672 -3.475 1 91.75 18 ARG B O 1
ATOM 2883 N N . ALA B 1 19 ? -17.75 20.062 -1.966 1 94.56 19 ALA B N 1
ATOM 2884 C CA . ALA B 1 19 ? -17.656 21.016 -0.864 1 94.56 19 ALA B CA 1
ATOM 2885 C C . ALA B 1 19 ? -16.641 20.562 0.173 1 94.56 19 ALA B C 1
ATOM 2887 O O . ALA B 1 19 ? -16.391 19.359 0.326 1 94.56 19 ALA B O 1
ATOM 2888 N N . LEU B 1 20 ? -16.031 21.531 0.774 1 96.19 20 LEU B N 1
ATOM 2889 C CA . LEU B 1 20 ? -15.172 21.281 1.924 1 96.19 20 LEU B CA 1
ATOM 2890 C C . LEU B 1 20 ? -15.977 21.328 3.223 1 96.19 20 LEU B C 1
ATOM 2892 O O . LEU B 1 20 ? -16.594 22.344 3.539 1 96.19 20 LEU B O 1
ATOM 2896 N N . GLY B 1 21 ? -15.984 20.219 3.912 1 95.31 21 GLY B N 1
ATOM 2897 C CA . GLY B 1 21 ? -16.719 20.141 5.168 1 95.31 21 GLY B CA 1
ATOM 2898 C C . GLY B 1 21 ? -15.82 20.219 6.387 1 95.31 21 GLY B C 1
ATOM 2899 O O . GLY B 1 21 ? -14.672 19.766 6.355 1 95.31 21 GLY B O 1
ATOM 2900 N N . GLY B 1 22 ? -16.359 20.828 7.5 1 96.75 22 GLY B N 1
ATOM 2901 C CA . GLY B 1 22 ? -15.625 20.938 8.75 1 96.75 22 GLY B CA 1
ATOM 2902 C C . GLY B 1 22 ? -16.516 21.188 9.945 1 96.75 22 GLY B C 1
ATOM 2903 O O . GLY B 1 22 ? -17.75 21.172 9.828 1 96.75 22 GLY B O 1
ATOM 2904 N N . LEU B 1 23 ? -15.898 21.234 11.094 1 97.25 23 LEU B N 1
ATOM 2905 C CA . LEU B 1 23 ? -16.547 21.531 12.367 1 97.25 23 LEU B CA 1
ATOM 2906 C C . LEU B 1 23 ? -15.883 22.703 13.07 1 97.25 23 LEU B C 1
ATOM 2908 O O . LEU B 1 23 ? -14.656 22.812 13.07 1 97.25 23 LEU B O 1
ATOM 2912 N N . ARG B 1 24 ? -16.688 23.562 13.578 1 97.81 24 ARG B N 1
ATOM 2913 C CA . ARG B 1 24 ? -16.172 24.656 14.406 1 97.81 24 ARG B CA 1
ATOM 2914 C C . ARG B 1 24 ? -16.672 24.531 15.844 1 97.81 24 ARG B C 1
ATOM 2916 O O . ARG B 1 24 ? -17.859 24.312 16.078 1 97.81 24 ARG B O 1
ATOM 2923 N N . TYR B 1 25 ? -15.812 24.594 16.766 1 98.06 25 TYR B N 1
ATOM 2924 C CA . TYR B 1 25 ? -16.109 24.609 18.188 1 98.06 25 TYR B CA 1
ATOM 2925 C C . TYR B 1 25 ? -15.758 25.969 18.797 1 98.06 25 TYR B C 1
ATOM 2927 O O . TYR B 1 25 ? -14.766 26.594 18.406 1 98.06 25 TYR B O 1
ATOM 2935 N N . GLY B 1 26 ? -16.516 26.406 19.781 1 96.94 26 GLY B N 1
ATOM 2936 C CA . GLY B 1 26 ? -16.297 27.703 20.406 1 96.94 26 GLY B CA 1
ATOM 2937 C C . GLY B 1 26 ? -16.922 28.859 19.656 1 96.94 26 GLY B C 1
ATOM 2938 O O . GLY B 1 26 ? -17.688 28.641 18.719 1 96.94 26 GLY B O 1
ATOM 2939 N N . ARG B 1 27 ? -16.641 30.047 20.125 1 94.25 27 ARG B N 1
ATOM 2940 C CA . ARG B 1 27 ? -17.203 31.25 19.516 1 94.25 27 ARG B CA 1
ATOM 2941 C C . ARG B 1 27 ? -16.312 31.734 18.375 1 94.25 27 ARG B C 1
ATOM 2943 O O . ARG B 1 27 ? -15.094 31.812 18.516 1 94.25 27 ARG B O 1
ATOM 2950 N N . ARG B 1 28 ? -16.938 32.031 17.297 1 94.06 28 ARG B N 1
ATOM 2951 C CA . ARG B 1 28 ? -16.203 32.594 16.172 1 94.06 28 ARG B CA 1
ATOM 2952 C C . ARG B 1 28 ? -15.422 33.812 16.578 1 94.06 28 ARG B C 1
ATOM 2954 O O . ARG B 1 28 ? -15.969 34.719 17.234 1 94.06 28 ARG B O 1
ATOM 2961 N N . GLY B 1 29 ? -14.172 33.812 16.328 1 93.12 29 GLY B N 1
ATOM 2962 C CA . GLY B 1 29 ? -13.336 34.969 16.625 1 93.12 29 GLY B CA 1
ATOM 2963 C C . GLY B 1 29 ? -12.641 34.844 17.969 1 93.12 29 GLY B C 1
ATOM 2964 O O . GLY B 1 29 ? -11.719 35.625 18.25 1 93.12 29 GLY B O 1
ATOM 2965 N N . ALA B 1 30 ? -13.031 33.938 18.766 1 95.69 30 ALA B N 1
ATOM 2966 C CA . ALA B 1 30 ? -12.367 33.781 20.047 1 95.69 30 ALA B CA 1
ATOM 2967 C C . ALA B 1 30 ? -10.906 33.375 19.859 1 95.69 30 ALA B C 1
ATOM 2969 O O . ALA B 1 30 ? -10.547 32.781 18.828 1 95.69 30 ALA B O 1
ATOM 2970 N N . ARG B 1 31 ? -10.102 33.719 20.875 1 95.94 31 ARG B N 1
ATOM 2971 C CA . ARG B 1 31 ? -8.688 33.375 20.859 1 95.94 31 ARG B CA 1
ATOM 2972 C C . ARG B 1 31 ? -8.305 32.594 22.094 1 95.94 31 ARG B C 1
ATOM 2974 O O . ARG B 1 31 ? -8.906 32.75 23.156 1 95.94 31 ARG B O 1
ATOM 2981 N N . PRO B 1 32 ? -7.355 31.688 21.922 1 97.25 32 PRO B N 1
ATOM 2982 C CA . PRO B 1 32 ? -6.602 31.359 20.719 1 97.25 32 PRO B CA 1
ATOM 2983 C C . PRO B 1 32 ? -7.418 30.547 19.703 1 97.25 32 PRO B C 1
ATOM 2985 O O . PRO B 1 32 ? -8.508 30.078 20.031 1 97.25 32 PRO B O 1
ATOM 2988 N N . LYS B 1 33 ? -6.957 30.453 18.469 1 98.31 33 LYS B N 1
ATOM 2989 C CA . LYS B 1 33 ? -7.582 29.672 17.406 1 98.31 33 LYS B CA 1
ATOM 2990 C C . LYS B 1 33 ? -6.68 28.516 16.984 1 98.31 33 LYS B C 1
ATOM 2992 O O . LYS B 1 33 ? -5.484 28.703 16.75 1 98.31 33 LYS B O 1
ATOM 2997 N N . ALA B 1 34 ? -7.27 27.359 16.969 1 98.81 34 ALA B N 1
ATOM 2998 C CA . ALA B 1 34 ? -6.574 26.188 16.438 1 98.81 34 ALA B CA 1
ATOM 2999 C C . ALA B 1 34 ? -7.277 25.656 15.188 1 98.81 34 ALA B C 1
ATOM 3001 O O . ALA B 1 34 ? -8.508 25.656 15.117 1 98.81 34 ALA B O 1
ATOM 3002 N N . TYR B 1 35 ? -6.5 25.281 14.219 1 98.81 35 TYR B N 1
ATOM 3003 C CA . TYR B 1 35 ? -6.965 24.656 12.984 1 98.81 35 TYR B CA 1
ATOM 3004 C C . TYR B 1 35 ? -6.324 23.281 12.797 1 98.81 35 TYR B C 1
ATOM 3006 O O . TYR B 1 35 ? -5.098 23.172 12.781 1 98.81 35 TYR B O 1
ATOM 3014 N N . LEU B 1 36 ? -7.121 22.219 12.727 1 98.94 36 LEU B N 1
ATOM 3015 C CA . LEU B 1 36 ? -6.625 20.875 12.453 1 98.94 36 LEU B CA 1
ATOM 3016 C C . LEU B 1 36 ? -7.293 20.297 11.219 1 98.94 36 LEU B C 1
ATOM 3018 O O . LEU B 1 36 ? -8.516 20.375 11.07 1 98.94 36 LEU B O 1
ATOM 3022 N N . GLN B 1 37 ? -6.504 19.75 10.32 1 98.88 37 GLN B N 1
ATOM 3023 C CA . GLN B 1 37 ? -7.055 19.062 9.156 1 98.88 37 GLN B CA 1
ATOM 3024 C C . GLN B 1 37 ? -6.398 17.703 8.953 1 98.88 37 GLN B C 1
ATOM 3026 O O . GLN B 1 37 ? -5.363 17.406 9.547 1 98.88 37 GLN B O 1
ATOM 3031 N N . ALA B 1 38 ? -7.066 16.859 8.164 1 98.62 38 ALA B N 1
ATOM 3032 C CA . ALA B 1 38 ? -6.531 15.562 7.777 1 98.62 38 ALA B CA 1
ATOM 3033 C C . ALA B 1 38 ? -6.824 15.258 6.312 1 98.62 38 ALA B C 1
ATOM 3035 O O . ALA B 1 38 ? -7.664 15.922 5.691 1 98.62 38 ALA B O 1
ATOM 3036 N N . ALA B 1 39 ? -6.059 14.328 5.754 1 97.88 39 ALA B N 1
ATOM 3037 C CA . ALA B 1 39 ? -6.281 13.766 4.426 1 97.88 39 ALA B CA 1
ATOM 3038 C C . ALA B 1 39 ? -6.086 14.82 3.338 1 97.88 39 ALA B C 1
ATOM 3040 O O . ALA B 1 39 ? -6.824 14.844 2.35 1 97.88 39 ALA B O 1
ATOM 3041 N N . LEU B 1 40 ? -5.109 15.703 3.584 1 98.5 40 LEU B N 1
ATOM 3042 C CA . LEU B 1 40 ? -4.766 16.625 2.514 1 98.5 40 LEU B CA 1
ATOM 3043 C C . LEU B 1 40 ? -4.297 15.883 1.272 1 98.5 40 LEU B C 1
ATOM 3045 O O . LEU B 1 40 ? -4.582 16.297 0.146 1 98.5 40 LEU B O 1
ATOM 3049 N N . HIS B 1 41 ? -3.617 14.797 1.446 1 97.12 41 HIS B N 1
ATOM 3050 C CA . HIS B 1 41 ? -3.254 13.906 0.348 1 97.12 41 HIS B CA 1
ATOM 3051 C C . HIS B 1 41 ? -4.328 12.852 0.112 1 97.12 41 HIS B C 1
ATOM 3053 O O . HIS B 1 41 ? -4.09 11.859 -0.575 1 97.12 41 HIS B O 1
ATOM 3059 N N . ALA B 1 42 ? -5.484 12.969 0.62 1 94.38 42 ALA B N 1
ATOM 3060 C CA . ALA B 1 42 ? -6.738 12.25 0.387 1 94.38 42 ALA B CA 1
ATOM 3061 C C . ALA B 1 42 ? -6.672 10.836 0.96 1 94.38 42 ALA B C 1
ATOM 3063 O O . ALA B 1 42 ? -7.504 10.461 1.787 1 94.38 42 ALA B O 1
ATOM 3064 N N . ASP B 1 43 ? -5.672 10.055 0.591 1 93.12 43 ASP B N 1
ATOM 3065 C CA . ASP B 1 43 ? -5.656 8.648 0.989 1 93.12 43 ASP B CA 1
ATOM 3066 C C . ASP B 1 43 ? -4.684 8.414 2.143 1 93.12 43 ASP B C 1
ATOM 3068 O O . ASP B 1 43 ? -4.188 7.297 2.326 1 93.12 43 ASP B O 1
ATOM 3072 N N . GLU B 1 44 ? -4.367 9.383 2.953 1 95.81 44 GLU B N 1
ATOM 3073 C CA . GLU B 1 44 ? -3.676 9.289 4.234 1 95.81 44 GLU B CA 1
ATOM 3074 C C . GLU B 1 44 ? -4.656 9.375 5.398 1 95.81 44 GLU B C 1
ATOM 3076 O O . GLU B 1 44 ? -4.941 10.469 5.895 1 95.81 44 GLU B O 1
ATOM 3081 N N . LEU B 1 45 ? -5.082 8.219 5.875 1 97.19 45 LEU B N 1
ATOM 3082 C CA . LEU B 1 45 ? -6.391 8.188 6.523 1 97.19 45 LEU B CA 1
ATOM 3083 C C . LEU B 1 45 ? -6.242 8.062 8.039 1 97.19 45 LEU B C 1
ATOM 3085 O O . LEU B 1 45 ? -7.219 8.227 8.773 1 97.19 45 LEU B O 1
ATOM 3089 N N . PRO B 1 46 ? -5.031 7.758 8.617 1 98.19 46 PRO B N 1
ATOM 3090 C CA . PRO B 1 46 ? -4.945 7.742 10.086 1 98.19 46 PRO B CA 1
ATOM 3091 C C . PRO B 1 46 ? -5.43 9.047 10.719 1 98.19 46 PRO B C 1
ATOM 3093 O O . PRO B 1 46 ? -6.133 9.016 11.734 1 98.19 46 PRO B O 1
ATOM 3096 N N . GLY B 1 47 ? -5.125 10.133 10.102 1 98.69 47 GLY B N 1
ATOM 3097 C CA . GLY B 1 47 ? -5.523 11.43 10.633 1 98.69 47 GLY B CA 1
ATOM 3098 C C . GLY B 1 47 ? -7.031 11.625 10.656 1 98.69 47 GLY B C 1
ATOM 3099 O O . GLY B 1 47 ? -7.555 12.305 11.539 1 98.69 47 GLY B O 1
ATOM 3100 N N . VAL B 1 48 ? -7.746 11.023 9.711 1 98.38 48 VAL B N 1
ATOM 3101 C CA . VAL B 1 48 ? -9.195 11.125 9.648 1 98.38 48 VAL B CA 1
ATOM 3102 C C . VAL B 1 48 ? -9.82 10.461 10.875 1 98.38 48 VAL B C 1
ATOM 3104 O O . VAL B 1 48 ? -10.727 11.023 11.492 1 98.38 48 VAL B O 1
ATOM 3107 N N . VAL B 1 49 ? -9.281 9.273 11.242 1 98.5 49 VAL B N 1
ATOM 3108 C CA . VAL B 1 49 ? -9.805 8.547 12.398 1 98.5 49 VAL B CA 1
ATOM 3109 C C . VAL B 1 49 ? -9.453 9.297 13.68 1 98.5 49 VAL B C 1
ATOM 3111 O O . VAL B 1 49 ? -10.258 9.352 14.609 1 98.5 49 VAL B O 1
ATOM 3114 N N . VAL B 1 50 ? -8.289 9.922 13.727 1 98.81 50 VAL B N 1
ATOM 3115 C CA . VAL B 1 50 ? -7.879 10.719 14.883 1 98.81 50 VAL B CA 1
ATOM 3116 C C . VAL B 1 50 ? -8.828 11.891 15.078 1 98.81 50 VAL B C 1
ATOM 3118 O O . VAL B 1 50 ? -9.297 12.148 16.188 1 98.81 50 VAL B O 1
ATOM 3121 N N . LEU B 1 51 ? -9.141 12.625 14.016 1 98.69 51 LEU B N 1
ATOM 3122 C CA . LEU B 1 51 ? -10 13.797 14.125 1 98.69 51 LEU B CA 1
ATOM 3123 C C . LEU B 1 51 ? -11.43 13.391 14.477 1 98.69 51 LEU B C 1
ATOM 3125 O O . LEU B 1 51 ? -12.148 14.156 15.125 1 98.69 51 LEU B O 1
ATOM 3129 N N . ASP B 1 52 ? -11.859 12.195 14.031 1 97.69 52 ASP B N 1
ATOM 3130 C CA . ASP B 1 52 ? -13.156 11.695 14.469 1 97.69 52 ASP B CA 1
ATOM 3131 C C . ASP B 1 52 ? -13.203 11.531 15.984 1 97.69 52 ASP B C 1
ATOM 3133 O O . ASP B 1 52 ? -14.18 11.93 16.625 1 97.69 52 ASP B O 1
ATOM 3137 N N . HIS B 1 53 ? -12.156 10.883 16.531 1 98.38 53 HIS B N 1
ATOM 3138 C CA . HIS B 1 53 ? -12.07 10.719 17.984 1 98.38 53 HIS B CA 1
ATOM 3139 C C . HIS B 1 53 ? -11.945 12.062 18.672 1 98.38 53 HIS B C 1
ATOM 3141 O O . HIS B 1 53 ? -12.531 12.273 19.75 1 98.38 53 HIS B O 1
ATOM 3147 N N . LEU B 1 54 ? -11.148 12.977 18.109 1 98.62 54 LEU B N 1
ATOM 3148 C CA . LEU B 1 54 ? -11 14.297 18.719 1 98.62 54 LEU B CA 1
ATOM 3149 C C . LEU B 1 54 ? -12.328 15.047 18.734 1 98.62 54 LEU B C 1
ATOM 3151 O O . LEU B 1 54 ? -12.648 15.727 19.703 1 98.62 54 LEU B O 1
ATOM 3155 N N . ALA B 1 55 ? -13.102 14.961 17.641 1 97.69 55 ALA B N 1
ATOM 3156 C CA . ALA B 1 55 ? -14.406 15.609 17.562 1 97.69 55 ALA B CA 1
ATOM 3157 C C . ALA B 1 55 ? -15.297 15.164 18.719 1 97.69 55 ALA B C 1
ATOM 3159 O O . ALA B 1 55 ? -16.016 15.984 19.312 1 97.69 55 ALA B O 1
ATOM 3160 N N . ARG B 1 56 ? -15.281 13.906 19.078 1 95.81 56 ARG B N 1
ATOM 3161 C CA . ARG B 1 56 ? -16.078 13.398 20.188 1 95.81 56 ARG B CA 1
ATOM 3162 C C . ARG B 1 56 ? -15.641 14.023 21.516 1 95.81 56 ARG B C 1
ATOM 3164 O O . ARG B 1 56 ? -16.484 14.359 22.359 1 95.81 56 ARG B O 1
ATOM 3171 N N . LEU B 1 57 ? -14.336 14.125 21.656 1 98 57 LEU B N 1
ATOM 3172 C CA . LEU B 1 57 ? -13.82 14.766 22.859 1 98 57 LEU B CA 1
ATOM 3173 C C . LEU B 1 57 ? -14.219 16.234 22.922 1 98 57 LEU B C 1
ATOM 3175 O O . LEU B 1 57 ? -14.586 16.734 23.984 1 98 57 LEU B O 1
ATOM 3179 N N . LEU B 1 58 ? -14.164 16.891 21.812 1 98.19 58 LEU B N 1
ATOM 3180 C CA . LEU B 1 58 ? -14.516 18.297 21.75 1 98.19 58 LEU B CA 1
ATOM 3181 C C . LEU B 1 58 ? -16.016 18.5 21.938 1 98.19 58 LEU B C 1
ATOM 3183 O O . LEU B 1 58 ? -16.453 19.5 22.516 1 98.19 58 LEU B O 1
ATOM 3187 N N . ASP B 1 59 ? -16.828 17.547 21.375 1 96.88 59 ASP B N 1
ATOM 3188 C CA . ASP B 1 59 ? -18.266 17.578 21.625 1 96.88 59 ASP B CA 1
ATOM 3189 C C . ASP B 1 59 ? -18.562 17.578 23.125 1 96.88 59 ASP B C 1
ATOM 3191 O O . ASP B 1 59 ? -19.406 18.359 23.578 1 96.88 59 ASP B O 1
ATOM 3195 N N . ARG B 1 60 ? -17.906 16.75 23.828 1 96.94 60 ARG B N 1
ATOM 3196 C CA . ARG B 1 60 ? -18.094 16.672 25.281 1 96.94 60 ARG B CA 1
ATOM 3197 C C . ARG B 1 60 ? -17.641 17.953 25.953 1 96.94 60 ARG B C 1
ATOM 3199 O O . ARG B 1 60 ? -18.328 18.484 26.828 1 96.94 60 ARG B O 1
ATOM 3206 N N . ALA B 1 61 ? -16.484 18.469 25.594 1 97.5 61 ALA B N 1
ATOM 3207 C CA . ALA B 1 61 ? -15.969 19.719 26.172 1 97.5 61 ALA B CA 1
ATOM 3208 C C . ALA B 1 61 ? -16.922 20.875 25.906 1 97.5 61 ALA B C 1
ATOM 3210 O O . ALA B 1 61 ? -17.141 21.734 26.766 1 97.5 61 ALA B O 1
ATOM 3211 N N . GLU B 1 62 ? -17.391 20.922 24.672 1 96.69 62 GLU B N 1
ATOM 3212 C CA . GLU B 1 62 ? -18.344 21.953 24.297 1 96.69 62 GLU B CA 1
ATOM 3213 C C . GLU B 1 62 ? -19.609 21.891 25.141 1 96.69 62 GLU B C 1
ATOM 3215 O O . GLU B 1 62 ? -20.094 22.906 25.625 1 96.69 62 GLU B O 1
ATOM 3220 N N . ALA B 1 63 ? -20.141 20.672 25.344 1 96.12 63 ALA B N 1
ATOM 3221 C CA . ALA B 1 63 ? -21.344 20.453 26.141 1 96.12 63 ALA B CA 1
ATOM 3222 C C . ALA B 1 63 ? -21.125 20.891 27.594 1 96.12 63 ALA B C 1
ATOM 3224 O O . ALA B 1 63 ? -22.047 21.344 28.266 1 96.12 63 ALA B O 1
ATOM 3225 N N . GLU B 1 64 ? -19.906 20.859 28.047 1 96.75 64 GLU B N 1
ATOM 3226 C CA . GLU B 1 64 ? -19.547 21.219 29.406 1 96.75 64 GLU B CA 1
ATOM 3227 C C . GLU B 1 64 ? -19.141 22.688 29.516 1 96.75 64 GLU B C 1
ATOM 3229 O O . GLU B 1 64 ? -18.781 23.156 30.594 1 96.75 64 GLU B O 1
ATOM 3234 N N . GLY B 1 65 ? -19.109 23.328 28.391 1 96.06 65 GLY B N 1
ATOM 3235 C CA . GLY B 1 65 ? -18.734 24.734 28.391 1 96.06 65 GLY B CA 1
ATOM 3236 C C . GLY B 1 65 ? -17.25 24.969 28.578 1 96.06 65 GLY B C 1
ATOM 3237 O O . GLY B 1 65 ? -16.844 26.016 29.094 1 96.06 65 GLY B O 1
ATOM 3238 N N . ARG B 1 66 ? -16.453 24.031 28.141 1 97.56 66 ARG B N 1
ATOM 3239 C CA . ARG B 1 66 ? -15.023 24.094 28.453 1 97.56 66 ARG B CA 1
ATOM 3240 C C . ARG B 1 66 ? -14.219 24.641 27.281 1 97.56 66 ARG B C 1
ATOM 3242 O O . ARG B 1 66 ? -13.023 24.875 27.391 1 97.56 66 ARG B O 1
ATOM 3249 N N . ILE B 1 67 ? -14.836 24.812 26.125 1 98.25 67 ILE B N 1
ATOM 3250 C CA . ILE B 1 67 ? -14.117 25.391 24.984 1 98.25 67 ILE B CA 1
ATOM 3251 C C . ILE B 1 67 ? -13.961 26.906 25.188 1 98.25 67 ILE B C 1
ATOM 3253 O O . ILE B 1 67 ? -14.945 27.625 25.281 1 98.25 67 ILE B O 1
ATOM 3257 N N . THR B 1 68 ? -12.75 27.391 25.188 1 97.19 68 THR B N 1
ATOM 3258 C CA . THR B 1 68 ? -12.477 28.781 25.531 1 97.19 68 THR B CA 1
ATOM 3259 C C . THR B 1 68 ? -11.961 29.547 24.312 1 97.19 68 THR B C 1
ATOM 3261 O O . THR B 1 68 ? -11.953 30.766 24.297 1 97.19 68 THR B O 1
ATOM 3264 N N . GLY B 1 69 ? -11.516 28.875 23.328 1 97.5 69 GLY B N 1
ATOM 3265 C CA . GLY B 1 69 ? -11.062 29.469 22.078 1 97.5 69 GLY B CA 1
ATOM 3266 C C . GLY B 1 69 ? -11.898 29.062 20.875 1 97.5 69 GLY B C 1
ATOM 3267 O O . GLY B 1 69 ? -13.094 28.797 21.016 1 97.5 69 GLY B O 1
ATOM 3268 N N . GLU B 1 70 ? -11.328 29.156 19.688 1 98.19 70 GLU B N 1
ATOM 3269 C CA . GLU B 1 70 ? -11.945 28.703 18.453 1 98.19 70 GLU B CA 1
ATOM 3270 C C . GLU B 1 70 ? -11.164 27.531 17.844 1 98.19 70 GLU B C 1
ATOM 3272 O O . GLU B 1 70 ? -9.953 27.641 17.625 1 98.19 70 GLU B O 1
ATOM 3277 N N . ILE B 1 71 ? -11.836 26.422 17.688 1 98.75 71 ILE B N 1
ATOM 3278 C CA . ILE B 1 71 ? -11.211 25.234 17.125 1 98.75 71 ILE B CA 1
ATOM 3279 C C . ILE B 1 71 ? -11.922 24.828 15.836 1 98.75 71 ILE B C 1
ATOM 3281 O O . ILE B 1 71 ? -13.141 24.625 15.828 1 98.75 71 ILE B O 1
ATOM 3285 N N . ILE B 1 72 ? -11.227 24.719 14.703 1 98.75 72 ILE B N 1
ATOM 3286 C CA . ILE B 1 72 ? -11.766 24.25 13.438 1 98.75 72 ILE B CA 1
ATOM 3287 C C . ILE B 1 72 ? -11.156 22.891 13.078 1 98.75 72 ILE B C 1
ATOM 3289 O O . ILE B 1 72 ? -9.938 22.75 13.062 1 98.75 72 ILE B O 1
ATOM 3293 N N . LEU B 1 73 ? -12.016 21.906 12.875 1 98.62 73 LEU B N 1
ATOM 3294 C CA . LEU B 1 73 ? -11.617 20.609 12.367 1 98.62 73 LEU B CA 1
ATOM 3295 C C . LEU B 1 73 ? -12.07 20.406 10.922 1 98.62 73 LEU B C 1
ATOM 3297 O O . LEU B 1 73 ? -13.242 20.625 10.609 1 98.62 73 LEU B O 1
ATOM 3301 N N . VAL B 1 74 ? -11.172 20.078 10.055 1 98.62 74 VAL B N 1
ATOM 3302 C CA . VAL B 1 74 ? -11.477 19.672 8.688 1 98.62 74 VAL B CA 1
ATOM 3303 C C . VAL B 1 74 ? -10.992 18.234 8.461 1 98.62 74 VAL B C 1
ATOM 3305 O O . VAL B 1 74 ? -9.859 18.016 8.016 1 98.62 74 VAL B O 1
ATOM 3308 N N . PRO B 1 75 ? -11.891 17.266 8.711 1 97.81 75 PRO B N 1
ATOM 3309 C CA . PRO B 1 75 ? -11.445 15.867 8.75 1 97.81 75 PRO B CA 1
ATOM 3310 C C . PRO B 1 75 ? -11.117 15.32 7.359 1 97.81 75 PRO B C 1
ATOM 3312 O O . PRO B 1 75 ? -10.406 14.32 7.238 1 97.81 75 PRO B O 1
ATOM 3315 N N . LEU B 1 76 ? -11.672 15.852 6.289 1 97.5 76 LEU B N 1
ATOM 3316 C CA . LEU B 1 76 ? -11.398 15.523 4.895 1 97.5 76 LEU B CA 1
ATOM 3317 C C . LEU B 1 76 ? -11.055 16.781 4.098 1 97.5 76 LEU B C 1
ATOM 3319 O O . LEU B 1 76 ? -11.93 17.375 3.471 1 97.5 76 LEU B O 1
ATOM 3323 N N . ALA B 1 77 ? -9.789 17.078 4 1 98.5 77 ALA B N 1
ATOM 3324 C CA . ALA B 1 77 ? -9.359 18.375 3.518 1 98.5 77 ALA B CA 1
ATOM 3325 C C . ALA B 1 77 ? -9.25 18.391 1.994 1 98.5 77 ALA B C 1
ATOM 3327 O O . ALA B 1 77 ? -9 19.438 1.395 1 98.5 77 ALA B O 1
ATOM 3328 N N . ASN B 1 78 ? -9.453 17.266 1.313 1 97.81 78 ASN B N 1
ATOM 3329 C CA . ASN B 1 78 ? -9.211 17.188 -0.123 1 97.81 78 ASN B CA 1
ATOM 3330 C C . ASN B 1 78 ? -10.297 16.375 -0.827 1 97.81 78 ASN B C 1
ATOM 3332 O O . ASN B 1 78 ? -10.039 15.258 -1.292 1 97.81 78 ASN B O 1
ATOM 3336 N N . PRO B 1 79 ? -11.461 16.969 -1.021 1 95.12 79 PRO B N 1
ATOM 3337 C CA . PRO B 1 79 ? -12.539 16.266 -1.709 1 95.12 79 PRO B CA 1
ATOM 3338 C C . PRO B 1 79 ? -12.188 15.914 -3.154 1 95.12 79 PRO B C 1
ATOM 3340 O O . PRO B 1 79 ? -12.773 14.992 -3.732 1 95.12 79 PRO B O 1
ATOM 3343 N N . ILE B 1 80 ? -11.273 16.641 -3.803 1 94.75 80 ILE B N 1
ATOM 3344 C CA . ILE B 1 80 ? -10.859 16.344 -5.168 1 94.75 80 ILE B CA 1
ATOM 3345 C C . ILE B 1 80 ? -10.109 15.016 -5.211 1 94.75 80 ILE B C 1
ATOM 3347 O O . ILE B 1 80 ? -10.477 14.109 -5.957 1 94.75 80 ILE B O 1
ATOM 3351 N N . GLY B 1 81 ? -9.07 14.961 -4.363 1 95.19 81 GLY B N 1
ATOM 3352 C CA . GLY B 1 81 ? -8.281 13.742 -4.309 1 95.19 81 GLY B CA 1
ATOM 3353 C C . GLY B 1 81 ? -9.078 12.523 -3.877 1 95.19 81 GLY B C 1
ATOM 3354 O O . GLY B 1 81 ? -8.812 11.406 -4.32 1 95.19 81 GLY B O 1
ATOM 3355 N N . LEU B 1 82 ? -10.094 12.742 -3.004 1 93.44 82 LEU B N 1
ATOM 3356 C CA . LEU B 1 82 ? -10.938 11.664 -2.52 1 93.44 82 LEU B CA 1
ATOM 3357 C C . LEU B 1 82 ? -11.711 11.016 -3.668 1 93.44 82 LEU B C 1
ATOM 3359 O O . LEU B 1 82 ? -12.094 9.852 -3.588 1 93.44 82 LEU B O 1
ATOM 3363 N N . GLY B 1 83 ? -11.859 11.758 -4.684 1 91.5 83 GLY B N 1
ATOM 3364 C CA . GLY B 1 83 ? -12.625 11.273 -5.816 1 91.5 83 GLY B CA 1
ATOM 3365 C C . GLY B 1 83 ? -11.773 10.617 -6.879 1 91.5 83 GLY B C 1
ATOM 3366 O O . GLY B 1 83 ? -12.289 10.078 -7.863 1 91.5 83 GLY B O 1
ATOM 3367 N N . GLN B 1 84 ? -10.484 10.602 -6.703 1 91.44 84 GLN B N 1
ATOM 3368 C CA . GLN B 1 84 ? -9.578 10.086 -7.727 1 91.44 84 GLN B CA 1
ATOM 3369 C C . GLN B 1 84 ? -9.25 8.617 -7.492 1 91.44 84 GLN B C 1
ATOM 3371 O O . GLN B 1 84 ? -8.938 8.219 -6.371 1 91.44 84 GLN B O 1
ATOM 3376 N N . ARG B 1 85 ? -9.391 7.809 -8.594 1 89.69 85 ARG B N 1
ATOM 3377 C CA . ARG B 1 85 ? -9.031 6.395 -8.562 1 89.69 85 ARG B CA 1
ATOM 3378 C C . ARG B 1 85 ? -8.297 5.988 -9.844 1 89.69 85 ARG B C 1
ATOM 3380 O O . ARG B 1 85 ? -8.625 6.473 -10.93 1 89.69 85 ARG B O 1
ATOM 3387 N N . ILE B 1 86 ? -7.312 5.16 -9.695 1 84.19 86 ILE B N 1
ATOM 3388 C CA . ILE B 1 86 ? -6.613 4.527 -10.812 1 84.19 86 ILE B CA 1
ATOM 3389 C C . ILE B 1 86 ? -6.566 3.018 -10.602 1 84.19 86 ILE B C 1
ATOM 3391 O O . ILE B 1 86 ? -6.055 2.543 -9.586 1 84.19 86 ILE B O 1
ATOM 3395 N N . GLY B 1 87 ? -7.086 2.238 -11.531 1 77.94 87 GLY B N 1
ATOM 3396 C CA . GLY B 1 87 ? -7.086 0.788 -11.414 1 77.94 87 GLY B CA 1
ATOM 3397 C C . GLY B 1 87 ? -7.828 0.29 -10.188 1 77.94 87 GLY B C 1
ATOM 3398 O O . GLY B 1 87 ? -7.398 -0.673 -9.547 1 77.94 87 GLY B O 1
ATOM 3399 N N . GLY B 1 88 ? -8.75 1.052 -9.688 1 79.12 88 GLY B N 1
ATOM 3400 C CA . GLY B 1 88 ? -9.531 0.644 -8.539 1 79.12 88 GLY B CA 1
ATOM 3401 C C . GLY B 1 88 ? -8.938 1.105 -7.219 1 79.12 88 GLY B C 1
ATOM 3402 O O . GLY B 1 88 ? -9.523 0.875 -6.156 1 79.12 88 GLY B O 1
ATOM 3403 N N . MET B 1 89 ? -7.816 1.771 -7.301 1 85.06 89 MET B N 1
ATOM 3404 C CA . MET B 1 89 ? -7.141 2.207 -6.082 1 85.06 89 MET B CA 1
ATOM 3405 C C . MET B 1 89 ? -7.25 3.719 -5.91 1 85.06 89 MET B C 1
ATOM 3407 O O . MET B 1 89 ? -7.145 4.465 -6.883 1 85.06 89 MET B O 1
ATOM 3411 N N . ALA B 1 90 ? -7.441 4.129 -4.66 1 90.56 90 ALA B N 1
ATOM 3412 C CA . ALA B 1 90 ? -7.445 5.559 -4.367 1 90.56 90 ALA B CA 1
ATOM 3413 C C . ALA B 1 90 ? -6.102 6.195 -4.719 1 90.56 90 ALA B C 1
ATOM 3415 O O . ALA B 1 90 ? -5.047 5.602 -4.484 1 90.56 90 ALA B O 1
ATOM 3416 N N . PHE B 1 91 ? -6.121 7.34 -5.32 1 91.06 91 PHE B N 1
ATOM 3417 C CA . PHE B 1 91 ? -4.957 8.133 -5.691 1 91.06 91 PHE B CA 1
ATOM 3418 C C . PHE B 1 91 ? -5.113 9.578 -5.223 1 91.06 91 PHE B C 1
ATOM 3420 O O . PHE B 1 91 ? -5.867 10.352 -5.812 1 91.06 91 PHE B O 1
ATOM 3427 N N . GLY B 1 92 ? -4.348 9.945 -4.102 1 92.56 92 GLY B N 1
ATOM 3428 C CA . GLY B 1 92 ? -4.727 11.195 -3.463 1 92.56 92 GLY B CA 1
ATOM 3429 C C . GLY B 1 92 ? -3.594 12.203 -3.412 1 92.56 92 GLY B C 1
ATOM 3430 O O . GLY B 1 92 ? -3.83 13.398 -3.209 1 92.56 92 GLY B O 1
ATOM 3431 N N . ARG B 1 93 ? -2.305 11.898 -3.664 1 92.5 93 ARG B N 1
ATOM 3432 C CA . ARG B 1 93 ? -1.173 12.797 -3.451 1 92.5 93 ARG B CA 1
ATOM 3433 C C . ARG B 1 93 ? -1.144 13.898 -4.504 1 92.5 93 ARG B C 1
ATOM 3435 O O . ARG B 1 93 ? -0.85 15.055 -4.191 1 92.5 93 ARG B O 1
ATOM 3442 N N . PHE B 1 94 ? -1.494 13.516 -5.742 1 93.19 94 PHE B N 1
ATOM 3443 C CA . PHE B 1 94 ? -1.434 14.445 -6.863 1 93.19 94 PHE B CA 1
ATOM 3444 C C . PHE B 1 94 ? -2.797 14.57 -7.535 1 93.19 94 PHE B C 1
ATOM 3446 O O . PHE B 1 94 ? -3.543 13.594 -7.625 1 93.19 94 PHE B O 1
ATOM 3453 N N . ASP B 1 95 ? -3.029 15.727 -8.031 1 93.19 95 ASP B N 1
ATOM 3454 C CA . ASP B 1 95 ? -4.16 15.914 -8.938 1 93.19 95 ASP B CA 1
ATOM 3455 C C . ASP B 1 95 ? -3.904 15.234 -10.281 1 93.19 95 ASP B C 1
ATOM 3457 O O . ASP B 1 95 ? -2.85 15.422 -10.891 1 93.19 95 ASP B O 1
ATOM 3461 N N . LEU B 1 96 ? -4.844 14.438 -10.672 1 89.44 96 LEU B N 1
ATOM 3462 C CA . LEU B 1 96 ? -4.684 13.703 -11.93 1 89.44 96 LEU B CA 1
ATOM 3463 C C . LEU B 1 96 ? -4.875 14.625 -13.125 1 89.44 96 LEU B C 1
ATOM 3465 O O . LEU B 1 96 ? -4.543 14.258 -14.258 1 89.44 96 LEU B O 1
ATOM 3469 N N . ASP B 1 97 ? -5.293 15.875 -12.898 1 85.31 97 ASP B N 1
ATOM 3470 C CA . ASP B 1 97 ? -5.59 16.812 -13.977 1 85.31 97 ASP B CA 1
ATOM 3471 C C . ASP B 1 97 ? -4.586 17.969 -13.984 1 85.31 97 ASP B C 1
ATOM 3473 O O . ASP B 1 97 ? -4.953 19.109 -14.266 1 85.31 97 ASP B O 1
ATOM 3477 N N . GLY B 1 98 ? -3.338 17.719 -13.469 1 82.25 98 GLY B N 1
ATOM 3478 C CA . GLY B 1 98 ? -2.246 18.641 -13.695 1 82.25 98 GLY B CA 1
ATOM 3479 C C . GLY B 1 98 ? -2.092 19.672 -12.586 1 82.25 98 GLY B C 1
ATOM 3480 O O . GLY B 1 98 ? -1.265 20.578 -12.68 1 82.25 98 GLY B O 1
ATOM 3481 N N . GLY B 1 99 ? -2.838 19.594 -11.516 1 86.56 99 GLY B N 1
ATOM 3482 C CA . GLY B 1 99 ? -2.756 20.547 -10.43 1 86.56 99 GLY B CA 1
ATOM 3483 C C . GLY B 1 99 ? -1.58 20.312 -9.5 1 86.56 99 GLY B C 1
ATOM 3484 O O . GLY B 1 99 ? -1.29 21.125 -8.625 1 86.56 99 GLY B O 1
ATOM 3485 N N . GLY B 1 100 ? -0.931 19.141 -9.703 1 90.75 100 GLY B N 1
ATOM 3486 C CA . GLY B 1 100 ? 0.258 18.828 -8.922 1 90.75 100 GLY B CA 1
ATOM 3487 C C . GLY B 1 100 ? -0.055 18.25 -7.559 1 90.75 100 GLY B C 1
ATOM 3488 O O . GLY B 1 100 ? -1.142 17.703 -7.344 1 90.75 100 GLY B O 1
ATOM 3489 N N . ASN B 1 101 ? 0.957 18.297 -6.68 1 94.69 101 ASN B N 1
ATOM 3490 C CA . ASN B 1 101 ? 0.851 17.797 -5.316 1 94.69 101 ASN B CA 1
ATOM 3491 C C . ASN B 1 101 ? -0.08 18.656 -4.469 1 94.69 101 ASN B C 1
ATOM 3493 O O . ASN B 1 101 ? 0.085 19.875 -4.406 1 94.69 101 ASN B O 1
ATOM 3497 N N . PHE B 1 102 ? -1.008 18.094 -3.742 1 97.5 102 PHE B N 1
ATOM 3498 C CA . PHE B 1 102 ? -2.039 18.844 -3.029 1 97.5 102 PHE B CA 1
ATOM 3499 C C . PHE B 1 102 ? -1.446 19.578 -1.834 1 97.5 102 PHE B C 1
ATOM 3501 O O . PHE B 1 102 ? -2.074 20.484 -1.281 1 97.5 102 PHE B O 1
ATOM 3508 N N . ASN B 1 103 ? -0.215 19.172 -1.393 1 97.94 103 ASN B N 1
ATOM 3509 C CA . ASN B 1 103 ? 0.447 19.859 -0.283 1 97.94 103 ASN B CA 1
ATOM 3510 C C . ASN B 1 103 ? 1.591 20.734 -0.77 1 97.94 103 ASN B C 1
ATOM 3512 O O . ASN B 1 103 ? 2.648 20.797 -0.139 1 97.94 103 ASN B O 1
ATOM 3516 N N . ARG B 1 104 ? 1.384 21.375 -1.939 1 96.62 104 ARG B N 1
ATOM 3517 C CA . ARG B 1 104 ? 2.355 22.312 -2.494 1 96.62 104 ARG B CA 1
ATOM 3518 C C . ARG B 1 104 ? 1.66 23.516 -3.109 1 96.62 104 ARG B C 1
ATOM 3520 O O . ARG B 1 104 ? 0.448 23.5 -3.332 1 96.62 104 ARG B O 1
ATOM 3527 N N . HIS B 1 105 ? 2.447 24.609 -3.275 1 94.38 105 HIS B N 1
ATOM 3528 C CA . HIS B 1 105 ? 2.1 25.766 -4.086 1 94.38 105 HIS B CA 1
ATOM 3529 C C . HIS B 1 105 ? 0.973 26.578 -3.447 1 94.38 105 HIS B C 1
ATOM 3531 O O . HIS B 1 105 ? 0.079 27.062 -4.145 1 94.38 105 HIS B O 1
ATOM 3537 N N . TYR B 1 106 ? 0.974 26.594 -2.18 1 97.25 106 TYR B N 1
ATOM 3538 C CA . TYR B 1 106 ? 0.042 27.469 -1.48 1 97.25 106 TYR B CA 1
ATOM 3539 C C . TYR B 1 106 ? 0.458 28.922 -1.623 1 97.25 106 TYR B C 1
ATOM 3541 O O . TYR B 1 106 ? 1.605 29.219 -1.966 1 97.25 106 TYR B O 1
ATOM 3549 N N . GLY B 1 107 ? -0.457 29.781 -1.391 1 96 107 GLY B N 1
ATOM 3550 C CA . GLY B 1 107 ? -0.214 31.219 -1.527 1 96 107 GLY B CA 1
ATOM 3551 C C . GLY B 1 107 ? 0.813 31.734 -0.543 1 96 107 GLY B C 1
ATOM 3552 O O . GLY B 1 107 ? 0.862 31.297 0.607 1 96 107 GLY B O 1
ATOM 3553 N N . ASP B 1 108 ? 1.557 32.688 -1.016 1 96.38 108 ASP B N 1
ATOM 3554 C CA . ASP B 1 108 ? 2.541 33.375 -0.174 1 96.38 108 ASP B CA 1
ATOM 3555 C C . ASP B 1 108 ? 1.991 34.688 0.365 1 96.38 108 ASP B C 1
ATOM 3557 O O . ASP B 1 108 ? 1.755 35.625 -0.398 1 96.38 108 ASP B O 1
ATOM 3561 N N . TYR B 1 109 ? 1.929 34.781 1.65 1 97.62 109 TYR B N 1
ATOM 3562 C CA . TYR B 1 109 ? 1.369 36 2.24 1 97.62 109 TYR B CA 1
ATOM 3563 C C . TYR B 1 109 ? 2.406 36.719 3.092 1 97.62 109 TYR B C 1
ATOM 3565 O O . TYR B 1 109 ? 2.062 37.594 3.893 1 97.62 109 TYR B O 1
ATOM 3573 N N . ALA B 1 110 ? 3.658 36.344 2.928 1 97.19 110 ALA B N 1
ATOM 3574 C CA . ALA B 1 110 ? 4.746 37 3.625 1 97.19 110 ALA B CA 1
ATOM 3575 C C . ALA B 1 110 ? 4.73 38.5 3.342 1 97.19 110 ALA B C 1
ATOM 3577 O O . ALA B 1 110 ? 4.934 39.312 4.246 1 97.19 110 ALA B O 1
ATOM 3578 N N . PRO B 1 111 ? 4.457 38.938 2.08 1 97.06 111 PRO B N 1
ATOM 3579 C CA . PRO B 1 111 ? 4.414 40.375 1.809 1 97.06 111 PRO B CA 1
ATOM 3580 C C . PRO B 1 111 ? 3.379 41.094 2.658 1 97.06 111 PRO B C 1
ATOM 3582 O O . PRO B 1 111 ? 3.605 42.25 3.068 1 97.06 111 PRO B O 1
ATOM 3585 N N . ALA B 1 112 ? 2.27 40.469 2.959 1 97.75 112 ALA B N 1
ATOM 3586 C CA . ALA B 1 112 ? 1.229 41.094 3.77 1 97.75 112 ALA B CA 1
ATOM 3587 C C . ALA B 1 112 ? 1.702 41.312 5.207 1 97.75 112 ALA B C 1
ATOM 3589 O O . ALA B 1 112 ? 1.412 42.344 5.824 1 97.75 112 ALA B O 1
ATOM 3590 N N . ALA B 1 113 ? 2.363 40.344 5.746 1 97.5 113 ALA B N 1
ATOM 3591 C CA . ALA B 1 113 ? 2.924 40.469 7.09 1 97.5 113 ALA B CA 1
ATOM 3592 C C . ALA B 1 113 ? 3.982 41.594 7.145 1 97.5 113 ALA B C 1
ATOM 3594 O O . ALA B 1 113 ? 4.012 42.375 8.086 1 97.5 113 ALA B O 1
ATOM 3595 N N . LEU B 1 114 ? 4.848 41.625 6.141 1 97.44 114 LEU B N 1
ATOM 3596 C CA . LEU B 1 114 ? 5.938 42.594 6.09 1 97.44 114 LEU B CA 1
ATOM 3597 C C . LEU B 1 114 ? 5.395 44.031 5.945 1 97.44 114 LEU B C 1
ATOM 3599 O O . LEU B 1 114 ? 6.004 44.969 6.434 1 97.44 114 LEU B O 1
ATOM 3603 N N . ALA B 1 115 ? 4.27 44.156 5.348 1 97 115 ALA B N 1
ATOM 3604 C CA . ALA B 1 115 ? 3.672 45.469 5.098 1 97 115 ALA B CA 1
ATOM 3605 C C . ALA B 1 115 ? 3.279 46.156 6.406 1 97 115 ALA B C 1
ATOM 3607 O O . ALA B 1 115 ? 3.182 47.375 6.469 1 97 115 ALA B O 1
ATOM 3608 N N . VAL B 1 116 ? 3.113 45.406 7.48 1 96.81 116 VAL B N 1
ATOM 3609 C CA . VAL B 1 116 ? 2.678 46 8.734 1 96.81 116 VAL B CA 1
ATOM 3610 C C . VAL B 1 116 ? 3.816 45.969 9.75 1 96.81 116 VAL B C 1
ATOM 3612 O O . VAL B 1 116 ? 3.605 46.219 10.938 1 96.81 116 VAL B O 1
ATOM 3615 N N . ALA B 1 117 ? 4.98 45.656 9.352 1 95.38 117 ALA B N 1
ATOM 3616 C CA . ALA B 1 117 ? 6.125 45.469 10.242 1 95.38 117 ALA B CA 1
ATOM 3617 C C . ALA B 1 117 ? 6.387 46.75 11.039 1 95.38 117 ALA B C 1
ATOM 3619 O O . ALA B 1 117 ? 6.711 46.688 12.227 1 95.38 117 ALA B O 1
ATOM 3620 N N . GLU B 1 118 ? 6.188 47.875 10.438 1 92.94 118 GLU B N 1
ATOM 3621 C CA . GLU B 1 118 ? 6.5 49.188 11.055 1 92.94 118 GLU B CA 1
ATOM 3622 C C . GLU B 1 118 ? 5.402 49.594 12.023 1 92.94 118 GLU B C 1
ATOM 3624 O O . GLU B 1 118 ? 5.617 50.469 12.867 1 92.94 118 GLU B O 1
ATOM 3629 N N . ASP B 1 119 ? 4.258 49 11.836 1 92.19 119 ASP B N 1
ATOM 3630 C CA . ASP B 1 119 ? 3.121 49.344 12.688 1 92.19 119 ASP B CA 1
ATOM 3631 C C . ASP B 1 119 ? 3.193 48.594 14.023 1 92.19 119 ASP B C 1
ATOM 3633 O O . ASP B 1 119 ? 2.438 48.906 14.945 1 92.19 119 ASP B O 1
ATOM 3637 N N . LEU B 1 120 ? 4.125 47.656 14.133 1 93.12 120 LEU B N 1
ATOM 3638 C CA . LEU B 1 120 ? 4.152 46.781 15.312 1 93.12 120 LEU B CA 1
ATOM 3639 C C . LEU B 1 120 ? 4.832 47.5 16.484 1 93.12 120 LEU B C 1
ATOM 3641 O O . LEU B 1 120 ? 5.809 48.219 16.297 1 93.12 120 LEU B O 1
ATOM 3645 N N . GLY B 1 121 ? 4.195 47.375 17.562 1 89.94 121 GLY B N 1
ATOM 3646 C CA . GLY B 1 121 ? 4.66 48.062 18.75 1 89.94 121 GLY B CA 1
ATOM 3647 C C . GLY B 1 121 ? 5.277 47.156 19.781 1 89.94 121 GLY B C 1
ATOM 3648 O O . GLY B 1 121 ? 6.145 46.344 19.453 1 89.94 121 GLY B O 1
ATOM 3649 N N . ALA B 1 122 ? 4.816 47.375 21.109 1 89 122 ALA B N 1
ATOM 3650 C CA . ALA B 1 122 ? 5.449 46.656 22.219 1 89 122 ALA B CA 1
ATOM 3651 C C . ALA B 1 122 ? 4.496 45.625 22.812 1 89 122 ALA B C 1
ATOM 3653 O O . ALA B 1 122 ? 4.898 44.812 23.641 1 89 122 ALA B O 1
ATOM 3654 N N . ASP B 1 123 ? 3.264 45.594 22.344 1 92.94 123 ASP B N 1
ATOM 3655 C CA . ASP B 1 123 ? 2.287 44.656 22.875 1 92.94 123 ASP B CA 1
ATOM 3656 C C . ASP B 1 123 ? 2.189 43.406 21.984 1 92.94 123 ASP B C 1
ATOM 3658 O O . ASP B 1 123 ? 1.58 43.438 20.922 1 92.94 123 ASP B O 1
ATOM 3662 N N . PRO B 1 124 ? 2.68 42.344 22.5 1 89.5 124 PRO B N 1
ATOM 3663 C CA . PRO B 1 124 ? 2.721 41.125 21.672 1 89.5 124 PRO B CA 1
ATOM 3664 C C . PRO B 1 124 ? 1.34 40.688 21.188 1 89.5 124 PRO B C 1
ATOM 3666 O O . PRO B 1 124 ? 1.19 40.281 20.031 1 89.5 124 PRO B O 1
ATOM 3669 N N . GLY B 1 125 ? 0.403 40.75 22.031 1 91 125 GLY B N 1
ATOM 3670 C CA . GLY B 1 125 ? -0.95 40.375 21.641 1 91 125 GLY B CA 1
ATOM 3671 C C . GLY B 1 125 ? -1.513 41.25 20.531 1 91 125 GLY B C 1
ATOM 3672 O O . GLY B 1 125 ? -2.086 40.75 19.562 1 91 125 GLY B O 1
ATOM 3673 N N . ALA B 1 126 ? -1.361 42.562 20.703 1 94.25 126 ALA B N 1
ATOM 3674 C CA . ALA B 1 126 ? -1.85 43.531 19.703 1 94.25 126 ALA B CA 1
ATOM 3675 C C . ALA B 1 126 ? -1.084 43.375 18.391 1 94.25 126 ALA B C 1
ATOM 3677 O O . ALA B 1 126 ? -1.664 43.5 17.312 1 94.25 126 ALA B O 1
ATOM 3678 N N . ASP B 1 127 ? 0.173 43.156 18.531 1 95.94 127 ASP B N 1
ATOM 3679 C CA . ASP B 1 1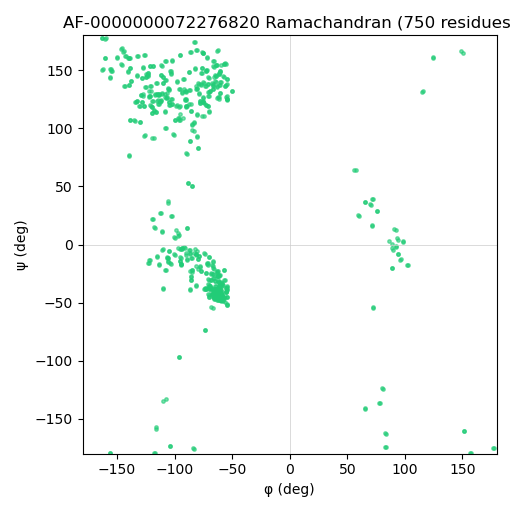27 ? 1.013 43.031 17.344 1 95.94 127 ASP B CA 1
ATOM 3680 C C . ASP B 1 127 ? 0.616 41.781 16.547 1 95.94 127 ASP B C 1
ATOM 3682 O O . ASP B 1 127 ? 0.462 41.844 15.32 1 95.94 127 ASP B O 1
ATOM 3686 N N . ALA B 1 128 ? 0.43 40.688 17.234 1 96.06 128 ALA B N 1
ATOM 3687 C CA . ALA B 1 128 ? 0.006 39.469 16.562 1 96.06 128 ALA B CA 1
ATOM 3688 C C . ALA B 1 128 ? -1.354 39.656 15.898 1 96.06 128 ALA B C 1
ATOM 3690 O O . ALA B 1 128 ? -1.573 39.188 14.781 1 96.06 128 ALA B O 1
ATOM 3691 N N . ALA B 1 129 ? -2.225 40.344 16.562 1 96.31 129 ALA B N 1
ATOM 3692 C CA . ALA B 1 129 ? -3.553 40.594 16.016 1 96.31 129 ALA B CA 1
ATOM 3693 C C . ALA B 1 129 ? -3.469 41.438 14.75 1 96.31 129 ALA B C 1
ATOM 3695 O O . ALA B 1 129 ? -4.203 41.188 13.789 1 96.31 129 ALA B O 1
ATOM 3696 N N . ARG B 1 130 ? -2.594 42.406 14.797 1 97.12 130 ARG B N 1
ATOM 3697 C CA . ARG B 1 130 ? -2.408 43.281 13.633 1 97.12 130 ARG B CA 1
ATOM 3698 C C . ARG B 1 130 ? -1.893 42.469 12.438 1 97.12 130 ARG B C 1
ATOM 3700 O O . ARG B 1 130 ? -2.342 42.688 11.305 1 97.12 130 ARG B O 1
ATOM 3707 N N . VAL B 1 131 ? -0.954 41.594 12.633 1 97.88 131 VAL B N 1
ATOM 3708 C CA . VAL B 1 131 ? -0.415 40.719 11.57 1 97.88 131 VAL B CA 1
ATOM 3709 C C . VAL B 1 131 ? -1.517 39.844 11.016 1 97.88 131 VAL B C 1
ATOM 3711 O O . VAL B 1 131 ? -1.692 39.719 9.805 1 97.88 131 VAL B O 1
ATOM 3714 N N . ARG B 1 132 ? -2.314 39.219 11.859 1 97.94 132 ARG B N 1
ATOM 3715 C CA . ARG B 1 132 ? -3.385 38.344 11.438 1 97.94 132 ARG B CA 1
ATOM 3716 C C . ARG B 1 132 ? -4.434 39.062 10.625 1 97.94 132 ARG B C 1
ATOM 3718 O O . ARG B 1 132 ? -4.984 38.531 9.664 1 97.94 132 ARG B O 1
ATOM 3725 N N . GLU B 1 133 ? -4.691 40.281 11.047 1 97.19 133 GLU B N 1
ATOM 3726 C CA . GLU B 1 133 ? -5.617 41.094 10.281 1 97.19 133 GLU B CA 1
ATOM 3727 C C . GLU B 1 133 ? -5.082 41.375 8.875 1 97.19 133 GLU B C 1
ATOM 3729 O O . GLU B 1 133 ? -5.828 41.312 7.898 1 97.19 133 GLU B O 1
ATOM 3734 N N . ALA B 1 134 ? -3.818 41.656 8.797 1 98 134 ALA B N 1
ATOM 3735 C CA . ALA B 1 134 ? -3.189 41.906 7.5 1 98 134 ALA B CA 1
ATOM 3736 C C . ALA B 1 134 ? -3.232 40.656 6.621 1 98 134 ALA B C 1
ATOM 3738 O O . ALA B 1 134 ? -3.5 40.75 5.418 1 98 134 ALA B O 1
ATOM 3739 N N . LEU B 1 135 ? -2.973 39.531 7.211 1 98.38 135 LEU B N 1
ATOM 3740 C CA . LEU B 1 135 ? -3.006 38.281 6.473 1 98.38 135 LEU B CA 1
ATOM 3741 C C . LEU B 1 135 ? -4.414 37.969 5.965 1 98.38 135 LEU B C 1
ATOM 3743 O O . LEU B 1 135 ? -4.594 37.625 4.793 1 98.38 135 LEU B O 1
ATOM 3747 N N . SER B 1 136 ? -5.371 38.156 6.824 1 97.69 136 SER B N 1
ATOM 3748 C CA . SER B 1 136 ? -6.762 37.875 6.465 1 97.69 136 SER B CA 1
ATOM 3749 C C . SER B 1 136 ? -7.23 38.844 5.359 1 97.69 136 SER B C 1
ATOM 3751 O O . SER B 1 136 ? -7.941 38.406 4.441 1 97.69 136 SER B O 1
ATOM 3753 N N . ALA B 1 137 ? -6.852 40.062 5.465 1 97.5 137 ALA B N 1
ATOM 3754 C CA . ALA B 1 137 ? -7.227 41.031 4.453 1 97.5 137 ALA B CA 1
ATOM 3755 C C . ALA B 1 137 ? -6.605 40.688 3.102 1 97.5 137 ALA B C 1
ATOM 3757 O O . ALA B 1 137 ? -7.266 40.781 2.064 1 97.5 137 ALA B O 1
ATOM 3758 N N . ALA B 1 138 ? -5.348 40.375 3.148 1 98.06 138 ALA B N 1
ATOM 3759 C CA . ALA B 1 138 ? -4.664 40 1.912 1 98.06 138 ALA B CA 1
ATOM 3760 C C . ALA B 1 138 ? -5.32 38.781 1.28 1 98.06 138 ALA B C 1
ATOM 3762 O O . ALA B 1 138 ? -5.496 38.719 0.061 1 98.06 138 ALA B O 1
ATOM 3763 N N . TRP B 1 139 ? -5.617 37.781 2.068 1 97.88 139 TRP B N 1
ATOM 3764 C CA . TRP B 1 139 ? -6.285 36.594 1.596 1 97.88 139 TRP B CA 1
ATOM 3765 C C . TRP B 1 139 ? -7.633 36.938 0.961 1 97.88 139 TRP B C 1
ATOM 3767 O O . TRP B 1 139 ? -7.945 36.438 -0.131 1 97.88 139 TRP B O 1
ATOM 3777 N N . ALA B 1 140 ? -8.414 37.719 1.637 1 97.31 140 ALA B N 1
ATOM 3778 C CA . ALA B 1 140 ? -9.742 38.094 1.155 1 97.31 140 ALA B CA 1
ATOM 3779 C C . ALA B 1 140 ? -9.656 38.844 -0.181 1 97.31 140 ALA B C 1
ATOM 3781 O O . ALA B 1 140 ? -10.555 38.719 -1.015 1 97.31 140 ALA B O 1
ATOM 3782 N N . GLY B 1 141 ? -8.562 39.438 -0.335 1 96.94 141 GLY B N 1
ATOM 3783 C CA . GLY B 1 141 ? -8.383 40.219 -1.558 1 96.94 141 GLY B CA 1
ATOM 3784 C C . GLY B 1 141 ? -7.781 39.406 -2.689 1 96.94 141 GLY B C 1
ATOM 3785 O O . GLY B 1 141 ? -7.738 39.844 -3.834 1 96.94 141 GLY B O 1
ATOM 3786 N N . THR B 1 142 ? -7.383 38.25 -2.4 1 96 142 THR B N 1
ATOM 3787 C CA . THR B 1 142 ? -6.734 37.406 -3.396 1 96 142 THR B CA 1
ATOM 3788 C C . THR B 1 142 ? -7.762 36.531 -4.129 1 96 142 THR B C 1
ATOM 3790 O O . THR B 1 142 ? -8.578 35.875 -3.496 1 96 142 THR B O 1
ATOM 3793 N N . LYS B 1 143 ? -7.781 36.625 -5.469 1 91.69 143 LYS B N 1
ATOM 3794 C CA . LYS B 1 143 ? -8.555 35.719 -6.297 1 91.69 143 LYS B CA 1
ATOM 3795 C C . LYS B 1 143 ? -7.684 34.562 -6.781 1 91.69 143 LYS B C 1
ATOM 3797 O O . LYS B 1 143 ? -6.719 34.75 -7.523 1 91.69 143 LYS B O 1
ATOM 3802 N N . PRO B 1 144 ? -8.016 33.406 -6.281 1 90.56 144 PRO B N 1
ATOM 3803 C CA . PRO B 1 144 ? -7.184 32.312 -6.77 1 90.56 144 PRO B CA 1
ATOM 3804 C C . PRO B 1 144 ? -7.324 32.062 -8.273 1 90.56 144 PRO B C 1
ATOM 3806 O O . PRO B 1 144 ? -8.344 32.438 -8.859 1 90.56 144 PRO B O 1
ATOM 3809 N N . PRO B 1 145 ? -6.266 31.484 -8.898 1 87.06 145 PRO B N 1
ATOM 3810 C CA . PRO B 1 145 ? -6.422 31.078 -10.297 1 87.06 145 PRO B CA 1
ATOM 3811 C C . PRO B 1 145 ? -7.598 30.125 -10.508 1 87.06 145 PRO B C 1
ATOM 3813 O O . PRO B 1 145 ? -8.047 29.484 -9.555 1 87.06 145 PRO B O 1
ATOM 3816 N N . PRO B 1 146 ? -8.102 30.109 -11.75 1 86.94 146 PRO B N 1
ATOM 3817 C CA . PRO B 1 146 ? -9.203 29.188 -12.008 1 86.94 146 PRO B CA 1
ATOM 3818 C C . PRO B 1 146 ? -8.82 27.734 -11.789 1 86.94 146 PRO B C 1
ATOM 3820 O O . PRO B 1 146 ? -7.66 27.359 -11.992 1 86.94 146 PRO B O 1
ATOM 3823 N N . GLY B 1 147 ? -9.812 26.938 -11.336 1 89.38 147 GLY B N 1
ATOM 3824 C CA . GLY B 1 147 ? -9.602 25.516 -11.156 1 89.38 147 GLY B CA 1
ATOM 3825 C C . GLY B 1 147 ? -9.922 25.031 -9.758 1 89.38 147 GLY B C 1
ATOM 3826 O O . GLY B 1 147 ? -9.859 25.812 -8.797 1 89.38 147 GLY B O 1
ATOM 3827 N N . GLU B 1 148 ? -10.117 23.766 -9.656 1 92 148 GLU B N 1
ATOM 3828 C CA . GLU B 1 148 ? -10.562 23.188 -8.391 1 92 148 GLU B CA 1
ATOM 3829 C C . GLU B 1 148 ? -9.422 23.156 -7.371 1 92 148 GLU B C 1
ATOM 3831 O O . GLU B 1 148 ? -9.633 23.453 -6.195 1 92 148 GLU B O 1
ATOM 3836 N N . VAL B 1 149 ? -8.227 22.859 -7.844 1 94.88 149 VAL B N 1
ATOM 3837 C CA . VAL B 1 149 ? -7.105 22.688 -6.922 1 94.88 149 VAL B CA 1
ATOM 3838 C C . VAL B 1 149 ? -6.719 24.031 -6.316 1 94.88 149 VAL B C 1
ATOM 3840 O O . VAL B 1 149 ? -6.512 24.141 -5.105 1 94.88 149 VAL B O 1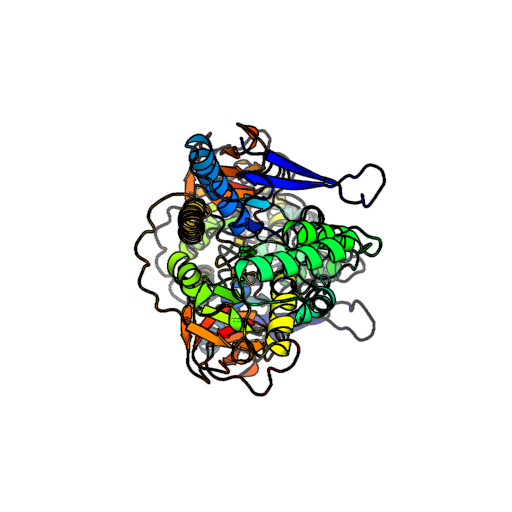
ATOM 3843 N N . ALA B 1 150 ? -6.648 25.031 -7.164 1 94.81 150 ALA B N 1
ATOM 3844 C CA . ALA B 1 150 ? -6.336 26.375 -6.684 1 94.81 150 ALA B CA 1
ATOM 3845 C C . ALA B 1 150 ? -7.395 26.875 -5.707 1 94.81 150 ALA B C 1
ATOM 3847 O O . ALA B 1 150 ? -7.074 27.5 -4.695 1 94.81 150 ALA B O 1
ATOM 3848 N N . ALA B 1 151 ? -8.633 26.594 -6.035 1 96.06 151 ALA B N 1
ATOM 3849 C CA . ALA B 1 151 ? -9.727 27 -5.152 1 96.06 151 ALA B CA 1
ATOM 3850 C C . ALA B 1 151 ? -9.641 26.281 -3.809 1 96.06 151 ALA B C 1
ATOM 3852 O O . ALA B 1 151 ? -9.875 26.875 -2.758 1 96.06 151 ALA B O 1
ATOM 3853 N N . LEU B 1 152 ? -9.344 25.016 -3.859 1 97.31 152 LEU B N 1
ATOM 3854 C CA . LEU B 1 152 ? -9.188 24.234 -2.633 1 97.31 152 LEU B CA 1
ATOM 3855 C C . LEU B 1 152 ? -8.07 24.812 -1.763 1 97.31 152 LEU B C 1
ATOM 3857 O O . LEU B 1 152 ? -8.273 25.047 -0.567 1 97.31 152 LEU B O 1
ATOM 3861 N N . ARG B 1 153 ? -6.902 25.094 -2.334 1 98.06 153 ARG B N 1
ATOM 3862 C CA . ARG B 1 153 ? -5.77 25.656 -1.608 1 98.06 153 ARG B CA 1
ATOM 3863 C C . ARG B 1 153 ? -6.141 26.984 -0.947 1 98.06 153 ARG B C 1
ATOM 3865 O O . ARG B 1 153 ? -5.836 27.203 0.227 1 98.06 153 ARG B O 1
ATOM 3872 N N . HIS B 1 154 ? -6.801 27.75 -1.746 1 97.81 154 HIS B N 1
ATOM 3873 C CA . HIS B 1 154 ? -7.211 29.062 -1.246 1 97.81 154 HIS B CA 1
ATOM 3874 C C . HIS B 1 154 ? -8.18 28.922 -0.077 1 97.81 154 HIS B C 1
ATOM 3876 O O . HIS B 1 154 ? -8.055 29.625 0.928 1 97.81 154 HIS B O 1
ATOM 3882 N N . THR B 1 155 ? -9.102 28.031 -0.235 1 97.94 155 THR B N 1
ATOM 3883 C CA . THR B 1 155 ? -10.125 27.844 0.786 1 97.94 155 THR B CA 1
ATOM 3884 C C . THR B 1 155 ? -9.5 27.312 2.076 1 97.94 155 THR B C 1
ATOM 3886 O O . THR B 1 155 ? -9.812 27.797 3.164 1 97.94 155 THR B O 1
ATOM 3889 N N . LEU B 1 156 ? -8.625 26.359 1.983 1 98.56 156 LEU B N 1
ATOM 3890 C CA . LEU B 1 156 ? -7.961 25.797 3.158 1 98.56 156 LEU B CA 1
ATOM 3891 C C . LEU B 1 156 ? -7.145 26.859 3.881 1 98.56 156 LEU B C 1
ATOM 3893 O O . LEU B 1 156 ? -7.223 26.984 5.105 1 98.56 156 LEU B O 1
ATOM 3897 N N . GLN B 1 157 ? -6.414 27.688 3.178 1 97.88 157 GLN B N 1
ATOM 3898 C CA . GLN B 1 157 ? -5.625 28.75 3.779 1 97.88 157 GLN B CA 1
ATOM 3899 C C . GLN B 1 157 ? -6.527 29.766 4.477 1 97.88 157 GLN B C 1
ATOM 3901 O O . GLN B 1 157 ? -6.18 30.281 5.547 1 97.88 157 GLN B O 1
ATOM 3906 N N . GLY B 1 158 ? -7.629 30.031 3.863 1 97.19 158 GLY B N 1
ATOM 3907 C CA . GLY B 1 158 ? -8.562 30.984 4.457 1 97.19 158 GLY B CA 1
ATOM 3908 C C . GLY B 1 158 ? -9.039 30.562 5.836 1 97.19 158 GLY B C 1
ATOM 3909 O O . GLY B 1 158 ? -9.273 31.422 6.699 1 97.19 158 GLY B O 1
ATOM 3910 N N . LEU B 1 159 ? -9.141 29.266 6.02 1 97.75 159 LEU B N 1
ATOM 3911 C CA . LEU B 1 159 ? -9.609 28.734 7.297 1 97.75 159 LEU B CA 1
ATOM 3912 C C . LEU B 1 159 ? -8.492 28.781 8.336 1 97.75 159 LEU B C 1
ATOM 3914 O O . LEU B 1 159 ? -8.766 28.812 9.539 1 97.75 159 LEU B O 1
ATOM 3918 N N . ALA B 1 160 ? -7.219 28.891 7.887 1 98.5 160 ALA B N 1
ATOM 3919 C CA . ALA B 1 160 ? -6.145 28.562 8.82 1 98.5 160 ALA B CA 1
ATOM 3920 C C . ALA B 1 160 ? -5.191 29.734 9 1 98.5 160 ALA B C 1
ATOM 3922 O O . ALA B 1 160 ? -4.414 29.781 9.953 1 98.5 160 ALA B O 1
ATOM 3923 N N . LEU B 1 161 ? -5.18 30.719 8.164 1 97.62 161 LEU B N 1
ATOM 3924 C CA . LEU B 1 161 ? -4.156 31.75 8.086 1 97.62 161 LEU B CA 1
ATOM 3925 C C . LEU B 1 161 ? -4.094 32.562 9.383 1 97.62 161 LEU B C 1
ATOM 3927 O O . LEU B 1 161 ? -3.033 33.062 9.75 1 97.62 161 LEU B O 1
ATOM 3931 N N . ASP B 1 162 ? -5.148 32.719 10.055 1 97.5 162 ASP B N 1
ATOM 3932 C CA . ASP B 1 162 ? -5.184 33.531 11.273 1 97.5 162 ASP B CA 1
ATOM 3933 C C . ASP B 1 162 ? -5.047 32.625 12.516 1 97.5 162 ASP B C 1
ATOM 3935 O O . ASP B 1 162 ? -5.266 33.094 13.641 1 97.5 162 ASP B O 1
ATOM 3939 N N . ALA B 1 163 ? -4.77 31.344 12.359 1 98.38 163 ALA B N 1
ATOM 3940 C CA . ALA B 1 163 ? -4.699 30.422 13.477 1 98.38 163 ALA B CA 1
ATOM 3941 C C . ALA B 1 163 ? -3.443 30.656 14.312 1 98.38 163 ALA B C 1
ATOM 3943 O O . ALA B 1 163 ? -2.424 31.109 13.789 1 98.38 163 ALA B O 1
ATOM 3944 N N . ASP B 1 164 ? -3.535 30.375 15.617 1 98 164 ASP B N 1
ATOM 3945 C CA . ASP B 1 164 ? -2.379 30.328 16.5 1 98 164 ASP B CA 1
ATOM 3946 C C . ASP B 1 164 ? -1.652 29 16.391 1 98 164 ASP B C 1
ATOM 3948 O O . ASP B 1 164 ? -0.426 28.938 16.5 1 98 164 ASP B O 1
ATOM 3952 N N . LEU B 1 165 ? -2.402 27.938 16.188 1 98.5 165 LEU B N 1
ATOM 3953 C CA . LEU B 1 165 ? -1.922 26.562 16.031 1 98.5 165 LEU B CA 1
ATOM 3954 C C . LEU B 1 165 ? -2.57 25.891 14.828 1 98.5 165 LEU B C 1
ATOM 3956 O O . LEU B 1 165 ? -3.795 25.938 14.672 1 98.5 165 LEU B O 1
ATOM 3960 N N . ALA B 1 166 ? -1.803 25.422 13.938 1 98.81 166 ALA B N 1
ATOM 3961 C CA . ALA B 1 166 ? -2.295 24.656 12.797 1 98.81 166 ALA B CA 1
ATOM 3962 C C . ALA B 1 166 ? -1.589 23.312 12.688 1 98.81 166 ALA B C 1
ATOM 3964 O O . ALA B 1 166 ? -0.36 23.25 12.594 1 98.81 166 ALA B O 1
ATOM 3965 N N . LEU B 1 167 ? -2.334 22.234 12.773 1 98.88 167 LEU B N 1
ATOM 3966 C CA . LEU B 1 167 ? -1.798 20.875 12.641 1 98.88 167 LEU B CA 1
ATOM 3967 C C . LEU B 1 167 ? -2.387 20.188 11.414 1 98.88 167 LEU B C 1
ATOM 3969 O O . LEU B 1 167 ? -3.604 20.016 11.32 1 98.88 167 LEU B O 1
ATOM 3973 N N . ASP B 1 168 ? -1.594 19.906 10.453 1 98.88 168 ASP B N 1
ATOM 3974 C CA . ASP B 1 168 ? -1.955 19.125 9.273 1 98.88 168 ASP B CA 1
ATOM 3975 C C . ASP B 1 168 ? -1.581 17.656 9.461 1 98.88 168 ASP B C 1
ATOM 3977 O O . ASP B 1 168 ? -0.403 17.297 9.391 1 98.88 168 ASP B O 1
ATOM 3981 N N . LEU B 1 169 ? -2.594 16.812 9.664 1 98.88 169 LEU B N 1
ATOM 3982 C CA . LEU B 1 169 ? -2.357 15.406 9.984 1 98.88 169 LEU B CA 1
ATOM 3983 C C . LEU B 1 169 ? -2.176 14.578 8.719 1 98.88 169 LEU B C 1
ATOM 3985 O O . LEU B 1 169 ? -3.092 14.477 7.898 1 98.88 169 LEU B O 1
ATOM 3989 N N . HIS B 1 170 ? -0.995 14.055 8.578 1 98.44 170 HIS B N 1
ATOM 3990 C CA . HIS B 1 170 ? -0.569 13.18 7.492 1 98.44 170 HIS B CA 1
ATOM 3991 C C . HIS B 1 170 ? -0.173 11.805 8.008 1 98.44 170 HIS B C 1
ATOM 3993 O O . HIS B 1 170 ? -0.451 11.469 9.164 1 98.44 170 HIS B O 1
ATOM 3999 N N . CYS B 1 171 ? 0.215 11 7.145 1 97.38 171 CYS B N 1
ATOM 4000 C CA . CYS B 1 171 ? 0.982 9.789 7.414 1 97.38 171 CYS B CA 1
ATOM 4001 C C . CYS B 1 171 ? 2.02 9.547 6.324 1 97.38 171 CYS B C 1
ATOM 4003 O O . CYS B 1 171 ? 2.023 10.234 5.301 1 97.38 171 CYS B O 1
ATOM 4005 N N . ASP B 1 172 ? 2.986 8.727 6.641 1 96.62 172 ASP B N 1
ATOM 4006 C CA . ASP B 1 172 ? 3.957 8.242 5.664 1 96.62 172 ASP B CA 1
ATOM 4007 C C . ASP B 1 172 ? 3.656 6.797 5.262 1 96.62 172 ASP B C 1
ATOM 4009 O O . ASP B 1 172 ? 2.561 6.289 5.52 1 96.62 172 ASP B O 1
ATOM 4013 N N . LEU B 1 173 ? 4.508 6.129 4.48 1 95.25 173 LEU B N 1
ATOM 4014 C CA . LEU B 1 173 ? 4.277 4.766 4.012 1 95.25 173 LEU B CA 1
ATOM 4015 C C . LEU B 1 173 ? 4.484 3.762 5.141 1 95.25 173 LEU B C 1
ATOM 4017 O O . LEU B 1 173 ? 3.527 3.156 5.625 1 95.25 173 LEU B O 1
ATOM 4021 N N . ASP B 1 174 ? 5.613 3.457 5.578 1 96.94 174 ASP B N 1
ATOM 4022 C CA . ASP B 1 174 ? 6.055 2.781 6.797 1 96.94 174 ASP B CA 1
ATOM 4023 C C . ASP B 1 174 ? 6.961 3.688 7.629 1 96.94 174 ASP B C 1
ATOM 4025 O O . ASP B 1 174 ? 8.07 4.027 7.203 1 96.94 174 ASP B O 1
ATOM 4029 N N . ALA B 1 175 ? 6.43 4.113 8.898 1 98.44 175 ALA B N 1
ATOM 4030 C CA . ALA B 1 175 ? 7.16 5.172 9.594 1 98.44 175 ALA B CA 1
ATOM 4031 C C . ALA B 1 175 ? 6.805 5.203 11.078 1 98.44 175 ALA B C 1
ATOM 4033 O O . ALA B 1 175 ? 5.781 4.648 11.484 1 98.44 175 ALA B O 1
ATOM 4034 N N . VAL B 1 176 ? 7.668 5.816 11.812 1 98.25 176 VAL B N 1
ATOM 4035 C CA . VAL B 1 176 ? 7.355 6.23 13.18 1 98.25 176 VAL B CA 1
ATOM 4036 C C . VAL B 1 176 ? 6.676 7.598 13.164 1 98.25 176 VAL B C 1
ATOM 4038 O O . VAL B 1 176 ? 6.684 8.289 12.141 1 98.25 176 VAL B O 1
ATOM 4041 N N . VAL B 1 177 ? 6.07 7.977 14.273 1 98.62 177 VAL B N 1
ATOM 4042 C CA . VAL B 1 177 ? 5.535 9.328 14.359 1 98.62 177 VAL B CA 1
ATOM 4043 C C . VAL B 1 177 ? 6.66 10.344 14.188 1 98.62 177 VAL B C 1
ATOM 4045 O O . VAL B 1 177 ? 7.719 10.219 14.805 1 98.62 177 VAL B O 1
ATOM 4048 N N . HIS B 1 178 ? 6.496 11.344 13.32 1 98.56 178 HIS B N 1
ATOM 4049 C CA . HIS B 1 178 ? 7.457 12.43 13.164 1 98.56 178 HIS B CA 1
ATOM 4050 C C . HIS B 1 178 ? 6.766 13.719 12.727 1 98.56 178 HIS B C 1
ATOM 4052 O O . HIS B 1 178 ? 5.617 13.695 12.281 1 98.56 178 HIS B O 1
ATOM 4058 N N . LEU B 1 179 ? 7.453 14.836 12.938 1 98.5 179 LEU B N 1
ATOM 4059 C CA . LEU B 1 179 ? 6.891 16.156 12.703 1 98.5 179 LEU B CA 1
ATOM 4060 C C . LEU B 1 179 ? 7.77 16.953 11.75 1 98.5 179 LEU B C 1
ATOM 4062 O O . LEU B 1 179 ? 9 16.844 11.781 1 98.5 179 LEU B O 1
ATOM 4066 N N . TYR B 1 180 ? 7.105 17.75 10.922 1 97.81 180 TYR B N 1
ATOM 4067 C CA . TYR B 1 180 ? 7.762 18.828 10.188 1 97.81 180 TYR B CA 1
ATOM 4068 C C . TYR B 1 180 ? 7.324 20.188 10.711 1 97.81 180 TYR B C 1
ATOM 4070 O O . TYR B 1 180 ? 6.145 20.406 11 1 97.81 180 TYR B O 1
ATOM 4078 N N . GLY B 1 181 ? 8.234 21.125 10.844 1 96.44 181 GLY B N 1
ATOM 4079 C CA . GLY B 1 181 ? 7.918 22.469 11.281 1 96.44 181 GLY B CA 1
ATOM 4080 C C . GLY B 1 181 ? 9.023 23.469 10.984 1 96.44 181 GLY B C 1
ATOM 4081 O O . GLY B 1 181 ? 10.062 23.109 10.438 1 96.44 181 GLY B O 1
ATOM 4082 N N . ALA B 1 182 ? 8.734 24.672 11.32 1 94.69 182 ALA B N 1
ATOM 4083 C CA . ALA B 1 182 ? 9.727 25.75 11.172 1 94.69 182 ALA B CA 1
ATOM 4084 C C . ALA B 1 182 ? 10.773 25.672 12.273 1 94.69 182 ALA B C 1
ATOM 4086 O O . ALA B 1 182 ? 10.492 25.219 13.383 1 94.69 182 ALA B O 1
ATOM 4087 N N . THR B 1 183 ? 11.938 26.047 11.945 1 92.56 183 THR B N 1
ATOM 4088 C CA . THR B 1 183 ? 13.016 26.094 12.93 1 92.56 183 THR B CA 1
ATOM 4089 C C . THR B 1 183 ? 12.609 26.938 14.141 1 92.56 183 THR B C 1
ATOM 4091 O O . THR B 1 183 ? 12.922 26.578 15.273 1 92.56 183 THR B O 1
ATOM 4094 N N . ALA B 1 184 ? 11.875 27.969 13.891 1 90 184 ALA B N 1
ATOM 4095 C CA . ALA B 1 184 ? 11.469 28.906 14.938 1 90 184 ALA B CA 1
ATOM 4096 C C . ALA B 1 184 ? 10.43 28.266 15.859 1 90 184 ALA B C 1
ATOM 4098 O O . ALA B 1 184 ? 10.172 28.781 16.953 1 90 184 ALA B O 1
ATOM 4099 N N . ASP B 1 185 ? 9.867 27.203 15.422 1 90.44 185 ASP B N 1
ATOM 4100 C CA . ASP B 1 185 ? 8.812 26.562 16.203 1 90.44 185 ASP B CA 1
ATOM 4101 C C . ASP B 1 185 ? 9.406 25.672 17.297 1 90.44 185 ASP B C 1
ATOM 4103 O O . ASP B 1 185 ? 8.672 25.156 18.141 1 90.44 185 ASP B O 1
ATOM 4107 N N . TRP B 1 186 ? 10.641 25.562 17.328 1 92.38 186 TRP B N 1
ATOM 4108 C CA . TRP B 1 186 ? 11.266 24.766 18.375 1 92.38 186 TRP B CA 1
ATOM 4109 C C . TRP B 1 186 ? 11.977 25.672 19.375 1 92.38 186 TRP B C 1
ATOM 4111 O O . TRP B 1 186 ? 12.742 26.562 18.984 1 92.38 186 TRP B O 1
ATOM 4121 N N . PRO B 1 187 ? 11.703 25.469 20.719 1 94.88 187 PRO B N 1
ATOM 4122 C CA . PRO B 1 187 ? 11.102 24.297 21.375 1 94.88 187 PRO B CA 1
ATOM 4123 C C . PRO B 1 187 ? 9.609 24.484 21.641 1 94.88 187 PRO B C 1
ATOM 4125 O O . PRO B 1 187 ? 9.023 23.734 22.438 1 94.88 187 PRO B O 1
ATOM 4128 N N . ALA B 1 188 ? 9.023 25.516 21.031 1 94.25 188 ALA B N 1
ATOM 4129 C CA . ALA B 1 188 ? 7.613 25.797 21.281 1 94.25 188 ALA B CA 1
ATOM 4130 C C . ALA B 1 188 ? 6.738 24.594 20.938 1 94.25 188 ALA B C 1
ATOM 4132 O O . ALA B 1 188 ? 5.637 24.438 21.469 1 94.25 188 ALA B O 1
ATOM 4133 N N . ALA B 1 189 ? 7.227 23.688 20.094 1 96.75 189 ALA B N 1
ATOM 4134 C CA . ALA B 1 189 ? 6.449 22.531 19.656 1 96.75 189 ALA B CA 1
ATOM 4135 C C . ALA B 1 189 ? 6.848 21.281 20.422 1 96.75 189 ALA B C 1
ATOM 4137 O O . ALA B 1 189 ? 6.363 20.188 20.141 1 96.75 189 ALA B O 1
ATOM 4138 N N . GLU B 1 190 ? 7.68 21.359 21.406 1 97.19 190 GLU B N 1
ATOM 4139 C CA . GLU B 1 190 ? 8.211 20.188 22.094 1 97.19 190 GLU B CA 1
ATOM 4140 C C . GLU B 1 190 ? 7.105 19.422 22.812 1 97.19 190 GLU B C 1
ATOM 4142 O O . GLU B 1 190 ? 7.133 18.188 22.859 1 97.19 190 GLU B O 1
ATOM 4147 N N . ASP B 1 191 ? 6.195 20.094 23.406 1 97.44 191 ASP B N 1
ATOM 4148 C CA . ASP B 1 191 ? 5.105 19.406 24.094 1 97.44 191 ASP B CA 1
ATOM 4149 C C . ASP B 1 191 ? 4.301 18.547 23.125 1 97.44 191 ASP B C 1
ATOM 4151 O O . ASP B 1 191 ? 3.865 17.438 23.484 1 97.44 191 ASP B O 1
ATOM 4155 N N . ILE B 1 192 ? 4.094 19.031 21.891 1 98.25 192 ILE B N 1
ATOM 4156 C CA . ILE B 1 192 ? 3.371 18.266 20.875 1 98.25 192 ILE B CA 1
ATOM 4157 C C . ILE B 1 192 ? 4.148 17 20.531 1 98.25 192 ILE B C 1
ATOM 4159 O O . ILE B 1 192 ? 3.576 15.906 20.469 1 98.25 192 ILE B O 1
ATOM 4163 N N . ALA B 1 193 ? 5.465 17.125 20.359 1 98.25 193 ALA B N 1
ATOM 4164 C CA . ALA B 1 193 ? 6.324 15.977 20.078 1 98.25 193 ALA B CA 1
ATOM 4165 C C . ALA B 1 193 ? 6.266 14.953 21.203 1 98.25 193 ALA B C 1
ATOM 4167 O O . ALA B 1 193 ? 6.152 13.75 20.953 1 98.25 193 ALA B O 1
ATOM 4168 N N . ARG B 1 194 ? 6.309 15.438 22.422 1 98.12 194 ARG B N 1
ATOM 4169 C CA . ARG B 1 194 ? 6.277 14.57 23.594 1 98.12 194 ARG B CA 1
ATOM 4170 C C . ARG B 1 194 ? 4.941 13.852 23.703 1 98.12 194 ARG B C 1
ATOM 4172 O O . ARG B 1 194 ? 4.902 12.633 23.922 1 98.12 194 ARG B O 1
ATOM 4179 N N . LEU B 1 195 ? 3.885 14.539 23.547 1 98.38 195 LEU B N 1
ATOM 4180 C CA . LEU B 1 195 ? 2.549 13.984 23.734 1 98.38 195 LEU B CA 1
ATOM 4181 C C . LEU B 1 195 ? 2.211 12.977 22.641 1 98.38 195 LEU B C 1
ATOM 4183 O O . LEU B 1 195 ? 1.599 11.945 22.922 1 98.38 195 LEU B O 1
ATOM 4187 N N . LEU B 1 196 ? 2.646 13.258 21.406 1 98.25 196 LEU B N 1
ATOM 4188 C CA . LEU B 1 196 ? 2.355 12.359 20.297 1 98.25 196 LEU B CA 1
ATOM 4189 C C . LEU B 1 196 ? 3.389 11.242 20.203 1 98.25 196 LEU B C 1
ATOM 4191 O O . LEU B 1 196 ? 3.199 10.266 19.469 1 98.25 196 LEU B O 1
ATOM 4195 N N . GLY B 1 197 ? 4.48 11.398 20.953 1 97.62 197 GLY B N 1
ATOM 4196 C CA . GLY B 1 197 ? 5.539 10.406 20.906 1 97.62 197 GLY B CA 1
ATOM 4197 C C . GLY B 1 197 ? 6.336 10.438 19.609 1 97.62 197 GLY B C 1
ATOM 4198 O O . GLY B 1 197 ? 6.672 9.391 19.062 1 97.62 197 GLY B O 1
ATOM 4199 N N . ALA B 1 198 ? 6.578 11.641 19.125 1 98.12 198 ALA B N 1
ATOM 4200 C CA . ALA B 1 198 ? 7.344 11.781 17.891 1 98.12 198 ALA B CA 1
ATOM 4201 C C . ALA B 1 198 ? 8.789 11.32 18.094 1 98.12 198 ALA B C 1
ATOM 4203 O O . ALA B 1 198 ? 9.438 11.711 19.062 1 98.12 198 ALA B O 1
ATOM 4204 N N . GLU B 1 199 ? 9.281 10.531 17.172 1 97.5 199 GLU B N 1
ATOM 4205 C CA . GLU B 1 199 ? 10.648 10.047 17.281 1 97.5 199 GLU B CA 1
ATOM 4206 C C . GLU B 1 199 ? 11.617 10.938 16.516 1 97.5 199 GLU B C 1
ATOM 4208 O O . GLU B 1 199 ? 12.828 10.883 16.734 1 97.5 199 GLU B O 1
ATOM 4213 N N . ALA B 1 200 ? 11.102 11.734 15.633 1 97.69 200 ALA B N 1
ATOM 4214 C CA . ALA B 1 200 ? 11.898 12.703 14.898 1 97.69 200 ALA B CA 1
ATOM 4215 C C . ALA B 1 200 ? 11.125 14 14.672 1 97.69 200 ALA B C 1
ATOM 4217 O O . ALA B 1 200 ? 9.93 13.969 14.375 1 97.69 200 ALA B O 1
ATOM 4218 N N . VAL B 1 201 ? 11.75 15.094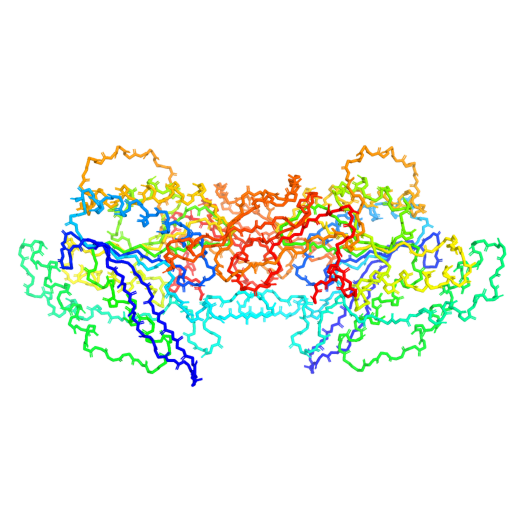 14.867 1 98 201 VAL B N 1
ATOM 4219 C CA . VAL B 1 201 ? 11.242 16.422 14.547 1 98 201 VAL B CA 1
ATOM 4220 C C . VAL B 1 201 ? 12.148 17.078 13.508 1 98 201 VAL B C 1
ATOM 4222 O O . VAL B 1 201 ? 13.328 17.359 13.781 1 98 201 VAL B O 1
ATOM 4225 N N . LEU B 1 202 ? 11.586 17.312 12.359 1 97.81 202 LEU B N 1
ATOM 4226 C CA . LEU B 1 202 ? 12.344 17.812 11.219 1 97.81 202 LEU B CA 1
ATOM 4227 C C . LEU B 1 202 ? 12.062 19.297 10.984 1 97.81 202 LEU B C 1
ATOM 4229 O O . LEU B 1 202 ? 10.93 19.672 10.688 1 97.81 202 LEU B O 1
ATOM 4233 N N . LEU B 1 203 ? 13.07 20.125 11.047 1 96.25 203 LEU B N 1
ATOM 4234 C CA . LEU B 1 203 ? 12.859 21.562 11.078 1 96.25 203 LEU B CA 1
ATOM 4235 C C . LEU B 1 203 ? 13.477 22.219 9.852 1 96.25 203 LEU B C 1
ATOM 4237 O O . LEU B 1 203 ? 14.594 21.891 9.453 1 96.25 203 LEU B O 1
ATOM 4241 N N . ALA B 1 204 ? 12.695 23.016 9.203 1 94.44 204 ALA B N 1
ATOM 4242 C CA . ALA B 1 204 ? 13.156 23.859 8.109 1 94.44 204 ALA B CA 1
ATOM 4243 C C . ALA B 1 204 ? 12.242 25.062 7.93 1 94.44 204 ALA B C 1
ATOM 4245 O O . ALA B 1 204 ? 11.023 24.953 8.055 1 94.44 204 ALA B O 1
ATOM 4246 N N . ASP B 1 205 ? 12.828 26.172 7.598 1 89.81 205 ASP B N 1
ATOM 4247 C CA . ASP B 1 205 ? 12.031 27.344 7.312 1 89.81 205 ASP B CA 1
ATOM 4248 C C . ASP B 1 205 ? 11.57 27.359 5.855 1 89.81 205 ASP B C 1
ATOM 4250 O O . ASP B 1 205 ? 10.516 27.922 5.535 1 89.81 205 ASP B O 1
ATOM 4254 N N . HIS B 1 206 ? 12.375 26.797 5.062 1 88.25 206 HIS B N 1
ATOM 4255 C CA . HIS B 1 206 ? 12.086 26.656 3.639 1 88.25 206 HIS B CA 1
ATOM 4256 C C . HIS B 1 206 ? 12.398 25.25 3.141 1 88.25 206 HIS B C 1
ATOM 4258 O O . HIS B 1 206 ? 13.562 24.922 2.924 1 88.25 206 HIS B O 1
ATOM 4264 N N . SER B 1 207 ? 11.336 24.531 2.904 1 89.81 207 SER B N 1
ATOM 4265 C CA . SER B 1 207 ? 11.555 23.141 2.527 1 89.81 207 SER B CA 1
ATOM 4266 C C . SER B 1 207 ? 11.359 22.938 1.029 1 89.81 207 SER B C 1
ATOM 4268 O O . SER B 1 207 ? 11.758 21.906 0.48 1 89.81 207 SER B O 1
ATOM 4270 N N . GLY B 1 208 ? 10.688 23.938 0.4 1 88.06 208 GLY B N 1
ATOM 4271 C CA . GLY B 1 208 ? 10.461 23.859 -1.035 1 88.06 208 GLY B CA 1
ATOM 4272 C C . GLY B 1 208 ? 8.992 23.766 -1.403 1 88.06 208 GLY B C 1
ATOM 4273 O O . GLY B 1 208 ? 8.211 23.109 -0.71 1 88.06 208 GLY B O 1
ATOM 4274 N N . ASP B 1 209 ? 8.547 24.531 -2.311 1 90.81 209 ASP B N 1
ATOM 4275 C CA . ASP B 1 209 ? 7.258 24.484 -2.998 1 90.81 209 ASP B CA 1
ATOM 4276 C C . ASP B 1 209 ? 6.125 24.906 -2.064 1 90.81 209 ASP B C 1
ATOM 4278 O O . ASP B 1 209 ? 4.98 24.484 -2.246 1 90.81 209 ASP B O 1
ATOM 4282 N N . GLN B 1 210 ? 6.371 25.5 -1.037 1 93.94 210 GLN B N 1
ATOM 4283 C CA . GLN B 1 210 ? 5.43 26.172 -0.156 1 93.94 210 GLN B CA 1
ATOM 4284 C C . GLN B 1 210 ? 4.332 25.234 0.316 1 93.94 210 GLN B C 1
ATOM 4286 O O . GLN B 1 210 ? 3.152 25.453 0.033 1 93.94 210 GLN B O 1
ATOM 4291 N N . PRO B 1 211 ? 4.66 24.234 1.045 1 97.12 211 PRO B N 1
ATOM 4292 C CA . PRO B 1 211 ? 3.627 23.359 1.604 1 97.12 211 PRO B CA 1
ATOM 4293 C C . PRO B 1 211 ? 2.691 24.094 2.562 1 97.12 211 PRO B C 1
ATOM 4295 O O . PRO B 1 211 ? 2.965 25.234 2.943 1 97.12 211 PRO B O 1
ATOM 4298 N N . PHE B 1 212 ? 1.579 23.438 2.908 1 98.44 212 PHE B N 1
ATOM 4299 C CA . PHE B 1 212 ? 0.498 24.062 3.666 1 98.44 212 PHE B CA 1
ATOM 4300 C C . PHE B 1 212 ? 1.017 24.641 4.973 1 98.44 212 PHE B C 1
ATOM 4302 O O . PHE B 1 212 ? 0.777 25.812 5.273 1 98.44 212 PHE B O 1
ATOM 4309 N N . ASP B 1 213 ? 1.783 23.875 5.785 1 97.69 213 ASP B N 1
ATOM 4310 C CA . ASP B 1 213 ? 2.27 24.359 7.078 1 97.69 213 ASP B CA 1
ATOM 4311 C C . ASP B 1 213 ? 3.201 25.547 6.906 1 97.69 213 ASP B C 1
ATOM 4313 O O . ASP B 1 213 ? 3.07 26.547 7.613 1 97.69 213 ASP B O 1
ATOM 4317 N N . GLU B 1 214 ? 4.07 25.516 5.922 1 96.19 214 GLU B N 1
ATOM 4318 C CA . GLU B 1 214 ? 5.02 26.594 5.691 1 96.19 214 GLU B CA 1
ATOM 4319 C C . GLU B 1 214 ? 4.316 27.844 5.184 1 96.19 214 GLU B C 1
ATOM 4321 O O . GLU B 1 214 ? 4.746 28.969 5.469 1 96.19 214 GLU B O 1
ATOM 4326 N N . SER B 1 215 ? 3.223 27.609 4.461 1 97.38 215 SER B N 1
ATOM 4327 C CA . SER B 1 215 ? 2.461 28.766 3.986 1 97.38 215 SER B CA 1
ATOM 4328 C C . SER B 1 215 ? 1.83 29.531 5.145 1 97.38 215 SER B C 1
ATOM 4330 O O . SER B 1 215 ? 1.534 30.719 5.023 1 97.38 215 SER B O 1
ATOM 4332 N N . LEU B 1 216 ? 1.589 28.859 6.234 1 98.12 216 LEU B N 1
ATOM 4333 C CA . LEU B 1 216 ? 1.002 29.484 7.414 1 98.12 216 LEU B CA 1
ATOM 4334 C C . LEU B 1 216 ? 2.082 30.109 8.289 1 98.12 216 LEU B C 1
ATOM 4336 O O . LEU B 1 216 ? 1.888 31.203 8.836 1 98.12 216 LEU B O 1
ATOM 4340 N N . SER B 1 217 ? 3.242 29.469 8.445 1 96.94 217 SER B N 1
ATOM 4341 C CA . SER B 1 217 ? 4.316 29.984 9.289 1 96.94 217 SER B CA 1
ATOM 4342 C C . SER B 1 217 ? 5.191 30.984 8.539 1 96.94 217 SER B C 1
ATOM 4344 O O . SER B 1 217 ? 5.855 31.812 9.156 1 96.94 217 SER B O 1
ATOM 4346 N N . GLY B 1 218 ? 5.195 30.938 7.262 1 96.38 218 GLY B N 1
ATOM 4347 C CA . GLY B 1 218 ? 6.07 31.703 6.391 1 96.38 218 GLY B CA 1
ATOM 4348 C C . GLY B 1 218 ? 6.012 33.188 6.652 1 96.38 218 GLY B C 1
ATOM 4349 O O . GLY B 1 218 ? 7.047 33.844 6.832 1 96.38 218 GLY B O 1
ATOM 4350 N N . PRO B 1 219 ? 4.82 33.781 6.664 1 97.38 219 PRO B N 1
ATOM 4351 C CA . PRO B 1 219 ? 4.703 35.219 6.926 1 97.38 219 PRO B CA 1
ATOM 4352 C C . PRO B 1 219 ? 5.355 35.625 8.242 1 97.38 219 PRO B C 1
ATOM 4354 O O . PRO B 1 219 ? 5.992 36.688 8.312 1 97.38 219 PRO B O 1
ATOM 4357 N N . TRP B 1 220 ? 5.234 34.812 9.203 1 96.94 220 TRP B N 1
ATOM 4358 C CA . TRP B 1 220 ? 5.793 35.094 10.516 1 96.94 220 TRP B CA 1
ATOM 4359 C C . TRP B 1 220 ? 7.312 34.969 10.508 1 96.94 220 TRP B C 1
ATOM 4361 O O . TRP B 1 220 ? 8.008 35.75 11.172 1 96.94 220 TRP B O 1
ATOM 4371 N N . THR B 1 221 ? 7.785 34 9.781 1 95.25 221 THR B N 1
ATOM 4372 C CA . THR B 1 221 ? 9.227 33.812 9.609 1 95.25 221 THR B CA 1
ATOM 4373 C C . THR B 1 221 ? 9.836 35.031 8.906 1 95.25 221 THR B C 1
ATOM 4375 O O . THR B 1 221 ? 10.891 35.531 9.312 1 95.25 221 THR B O 1
ATOM 4378 N N . ALA B 1 222 ? 9.172 35.469 7.887 1 96 222 ALA B N 1
ATOM 4379 C CA . ALA B 1 222 ? 9.633 36.656 7.168 1 96 222 ALA B CA 1
ATOM 4380 C C . ALA B 1 222 ? 9.656 37.875 8.086 1 96 222 ALA B C 1
ATOM 4382 O O . ALA B 1 222 ? 10.602 38.656 8.055 1 96 222 ALA B O 1
ATOM 4383 N N . LEU B 1 223 ? 8.633 38.031 8.852 1 95.5 223 LEU B N 1
ATOM 4384 C CA . LEU B 1 223 ? 8.539 39.156 9.797 1 95.5 223 LEU B CA 1
ATOM 4385 C C . LEU B 1 223 ? 9.664 39.094 10.828 1 95.5 223 LEU B C 1
ATOM 4387 O O . LEU B 1 223 ? 10.25 40.094 11.172 1 95.5 223 LEU B O 1
ATOM 4391 N N . ALA B 1 224 ? 9.906 37.906 11.328 1 93.75 224 ALA B N 1
ATOM 4392 C CA . ALA B 1 224 ? 10.977 37.719 12.305 1 93.75 224 ALA B CA 1
ATOM 4393 C C . ALA B 1 224 ? 12.328 38.125 11.727 1 93.75 224 ALA B C 1
ATOM 4395 O O . ALA B 1 224 ? 13.156 38.719 12.414 1 93.75 224 ALA B O 1
ATOM 4396 N N . ALA B 1 225 ? 12.547 37.719 10.523 1 93.31 225 ALA B N 1
ATOM 4397 C CA . ALA B 1 225 ? 13.789 38.094 9.859 1 93.31 225 ALA B CA 1
ATOM 4398 C C . ALA B 1 225 ? 13.938 39.625 9.75 1 93.31 225 ALA B C 1
ATOM 4400 O O . ALA B 1 225 ? 15.023 40.156 9.969 1 93.31 225 ALA B O 1
ATOM 4401 N N . ARG B 1 226 ? 12.898 40.25 9.461 1 94 226 ARG B N 1
ATOM 4402 C CA . ARG B 1 226 ? 12.891 41.719 9.312 1 94 226 ARG B CA 1
ATOM 4403 C C . ARG B 1 226 ? 13.102 42.406 10.664 1 94 226 ARG B C 1
ATOM 4405 O O . ARG 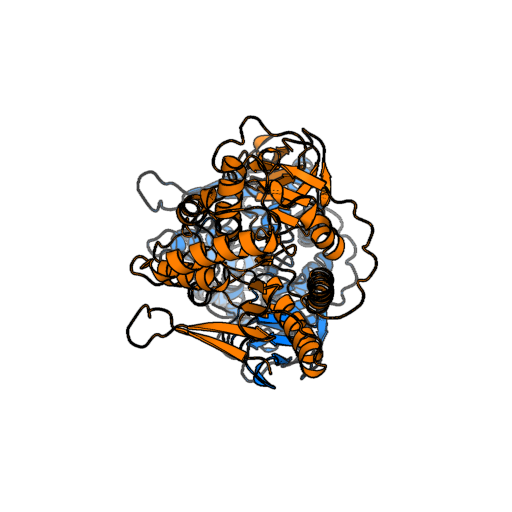B 1 226 ? 13.828 43.406 10.758 1 94 226 ARG B O 1
ATOM 4412 N N . ARG B 1 227 ? 12.508 41.875 11.664 1 91.81 227 ARG B N 1
ATOM 4413 C CA . ARG B 1 227 ? 12.531 42.469 12.992 1 91.81 227 ARG B CA 1
ATOM 4414 C C . ARG B 1 227 ? 13.773 42.062 13.766 1 91.81 227 ARG B C 1
ATOM 4416 O O . ARG B 1 227 ? 14.141 42.688 14.758 1 91.81 227 ARG B O 1
ATOM 4423 N N . GLY B 1 228 ? 14.367 40.906 13.391 1 89.75 228 GLY B N 1
ATOM 4424 C CA . GLY B 1 228 ? 15.531 40.375 14.086 1 89.75 228 GLY B CA 1
ATOM 4425 C C . GLY B 1 228 ? 15.156 39.469 15.242 1 89.75 228 GLY B C 1
ATOM 4426 O O . GLY B 1 228 ? 16.031 38.969 15.961 1 89.75 228 GLY B O 1
ATOM 4427 N N . ALA B 1 229 ? 13.844 39.312 15.422 1 88.44 229 ALA B N 1
ATOM 4428 C CA . ALA B 1 229 ? 13.383 38.406 16.469 1 88.44 229 ALA B CA 1
ATOM 4429 C C . ALA B 1 229 ? 11.977 37.875 16.172 1 88.44 229 ALA B C 1
ATOM 4431 O O . ALA B 1 229 ? 11.172 38.562 15.547 1 88.44 229 ALA B O 1
ATOM 4432 N N . PRO B 1 230 ? 11.688 36.719 16.641 1 89 230 PRO B N 1
ATOM 4433 C CA . PRO B 1 230 ? 10.328 36.188 16.453 1 89 230 PRO B CA 1
ATOM 4434 C C . PRO B 1 230 ? 9.273 37.031 17.172 1 89 230 PRO B C 1
ATOM 4436 O O . PRO B 1 230 ? 9.531 37.562 18.266 1 89 230 PRO B O 1
ATOM 4439 N N . LEU B 1 231 ? 8.141 37.156 16.609 1 91.81 231 LEU B N 1
ATOM 4440 C CA . LEU B 1 231 ? 7.008 37.812 17.25 1 91.81 231 LEU B CA 1
ATOM 4441 C C . LEU B 1 231 ? 6.215 36.812 18.094 1 91.81 231 LEU B C 1
ATOM 4443 O O . LEU B 1 231 ? 5.762 35.812 17.594 1 91.81 231 LEU B O 1
ATOM 4447 N N . PRO B 1 232 ? 6.117 37.125 19.391 1 91.81 232 PRO B N 1
ATOM 4448 C CA . PRO B 1 232 ? 5.219 36.281 20.172 1 91.81 232 PRO B CA 1
ATOM 4449 C C . PRO B 1 232 ? 3.814 36.219 19.578 1 91.81 232 PRO B C 1
ATOM 4451 O O . PRO B 1 232 ? 3.299 37.219 19.078 1 91.81 232 PRO B O 1
ATOM 4454 N N . GLY B 1 233 ? 3.238 35.031 19.562 1 92.38 233 GLY B N 1
ATOM 4455 C CA . GLY B 1 233 ? 1.907 34.844 19.016 1 92.38 233 GLY B CA 1
ATOM 4456 C C . GLY B 1 233 ? 1.924 34.312 17.578 1 92.38 233 GLY B C 1
ATOM 4457 O O . GLY B 1 233 ? 0.87 34.156 16.969 1 92.38 233 GLY B O 1
ATOM 4458 N N . ARG B 1 234 ? 3.061 34.062 17.047 1 95.06 234 ARG B N 1
ATOM 4459 C CA . ARG B 1 234 ? 3.172 33.5 15.703 1 95.06 234 ARG B CA 1
ATOM 4460 C C . ARG B 1 234 ? 2.387 32.219 15.578 1 95.06 234 ARG B C 1
ATOM 4462 O O . ARG B 1 234 ? 2.145 31.531 16.578 1 95.06 234 ARG B O 1
ATOM 4469 N N . CYS B 1 235 ? 2.002 31.922 14.375 1 97.25 235 CYS B N 1
ATOM 4470 C CA . CYS B 1 235 ? 1.338 30.656 14.102 1 97.25 235 CYS B CA 1
ATOM 4471 C C . CYS B 1 235 ? 2.316 29.484 14.211 1 97.25 235 CYS B C 1
ATOM 4473 O O . CYS B 1 235 ? 3.35 29.469 13.547 1 97.25 235 CYS B O 1
ATOM 4475 N N . LEU B 1 236 ? 2.066 28.594 15.094 1 97.5 236 LEU B N 1
ATOM 4476 C CA . LEU B 1 236 ? 2.771 27.328 15.117 1 97.5 236 LEU B CA 1
ATOM 4477 C C . LEU B 1 236 ? 2.111 26.312 14.18 1 97.5 236 LEU B C 1
ATOM 4479 O O . LEU B 1 236 ? 1.027 25.812 14.469 1 97.5 236 LEU B O 1
ATOM 4483 N N . ALA B 1 237 ? 2.717 26.094 13.023 1 98.31 237 ALA B N 1
ATOM 4484 C CA . ALA B 1 237 ? 2.17 25.219 11.992 1 98.31 237 ALA B CA 1
ATOM 4485 C C . ALA B 1 237 ? 3.043 23.969 11.812 1 98.31 237 ALA B C 1
ATOM 4487 O O . ALA B 1 237 ? 4.242 24.094 11.555 1 98.31 237 ALA B O 1
ATOM 4488 N N . LEU B 1 238 ? 2.438 22.797 11.977 1 98.56 238 LEU B N 1
ATOM 4489 C CA . LEU B 1 238 ? 3.18 21.547 11.859 1 98.56 238 LEU B CA 1
ATOM 4490 C C . LEU B 1 238 ? 2.49 20.594 10.883 1 98.56 238 LEU B C 1
ATOM 4492 O O . LEU B 1 238 ? 1.262 20.578 10.789 1 98.56 238 LEU B O 1
ATOM 4496 N N . THR B 1 239 ? 3.264 19.875 10.141 1 98.56 239 THR B N 1
ATOM 4497 C CA . THR B 1 239 ? 2.809 18.625 9.539 1 98.56 239 THR B CA 1
ATOM 4498 C C . THR B 1 239 ? 3.09 17.438 10.461 1 98.56 239 THR B C 1
ATOM 4500 O O . THR B 1 239 ? 4.234 17.219 10.859 1 98.56 239 THR B O 1
ATOM 4503 N N . VAL B 1 240 ? 2.059 16.766 10.852 1 98.75 240 VAL B N 1
ATOM 4504 C CA . VAL B 1 240 ? 2.17 15.625 11.75 1 98.75 240 VAL B CA 1
ATOM 4505 C C . VAL B 1 240 ? 2.045 14.328 10.953 1 98.75 240 VAL B C 1
ATOM 4507 O O . VAL B 1 240 ? 1.014 14.078 10.328 1 98.75 240 VAL B O 1
ATOM 4510 N N . GLU B 1 241 ? 3.033 13.508 11.008 1 98.69 241 GLU B N 1
ATOM 4511 C CA . GLU B 1 241 ? 3.004 12.195 10.375 1 98.69 241 GLU B CA 1
ATOM 4512 C C . GLU B 1 241 ? 2.684 11.094 11.383 1 98.69 241 GLU B C 1
ATOM 4514 O O . GLU B 1 241 ? 3.521 10.75 12.219 1 98.69 241 GLU B O 1
ATOM 4519 N N . LEU B 1 242 ? 1.513 10.602 11.281 1 98.5 242 LEU B N 1
ATOM 4520 C CA . LEU B 1 242 ? 0.982 9.648 12.25 1 98.5 242 LEU B CA 1
ATOM 4521 C C . LEU B 1 242 ? 1.344 8.219 11.852 1 98.5 242 LEU B C 1
ATOM 4523 O O . LEU B 1 242 ? 0.467 7.359 11.75 1 98.5 242 LEU B O 1
ATOM 4527 N N . ARG B 1 243 ? 2.693 8 11.609 1 98 243 ARG B N 1
ATOM 4528 C CA . ARG B 1 243 ? 3.268 6.688 11.328 1 98 243 ARG B CA 1
ATOM 4529 C C . ARG B 1 243 ? 3.01 6.273 9.883 1 98 243 ARG B C 1
ATOM 4531 O O . ARG B 1 243 ? 3.311 7.027 8.953 1 98 243 ARG B O 1
ATOM 4538 N N . GLY B 1 244 ? 2.629 5.027 9.68 1 96.25 244 GLY B N 1
ATOM 4539 C CA . GLY B 1 244 ? 2.426 4.48 8.352 1 96.25 244 GLY B CA 1
ATOM 4540 C C . GLY B 1 244 ? 0.981 4.547 7.891 1 96.25 244 GLY B C 1
ATOM 4541 O O . GLY B 1 244 ? 0.066 4.629 8.711 1 96.25 244 GLY B O 1
ATOM 4542 N N . ALA B 1 245 ? 0.771 4.398 6.59 1 94.25 245 ALA B N 1
ATOM 4543 C CA . ALA B 1 245 ? -0.542 4.52 5.965 1 94.25 245 ALA B CA 1
ATOM 4544 C C . ALA B 1 245 ? -1.456 3.371 6.375 1 94.25 245 ALA B C 1
ATOM 4546 O O . ALA B 1 245 ? -2.682 3.508 6.355 1 94.25 245 ALA B O 1
ATOM 4547 N N . ALA B 1 246 ? -0.923 2.24 6.754 1 93.19 246 ALA B N 1
ATOM 4548 C CA . ALA B 1 246 ? -1.73 1.079 7.117 1 93.19 246 ALA B CA 1
ATOM 4549 C C . ALA B 1 246 ? -2.242 1.191 8.547 1 93.19 246 ALA B C 1
ATOM 4551 O O . ALA B 1 246 ? -3.111 0.423 8.969 1 93.19 246 ALA B O 1
ATOM 4552 N N . GLU B 1 247 ? -1.751 2.203 9.305 1 95.44 247 GLU B N 1
ATOM 4553 C CA . GLU B 1 247 ? -2.086 2.307 10.719 1 95.44 247 GLU B CA 1
ATOM 4554 C C . GLU B 1 247 ? -3.416 3.029 10.922 1 95.44 247 GLU B C 1
ATOM 4556 O O . GLU B 1 247 ? -3.506 3.965 11.719 1 95.44 247 GLU B O 1
ATOM 4561 N N . VAL B 1 248 ? -4.453 2.623 10.234 1 96.94 248 VAL B N 1
ATOM 4562 C CA . VAL B 1 248 ? -5.832 3.059 10.43 1 96.94 248 VAL B CA 1
ATOM 4563 C C . VAL B 1 248 ? -6.492 2.199 11.508 1 96.94 248 VAL B C 1
ATOM 4565 O O . VAL B 1 248 ? -7.152 1.203 11.195 1 96.94 248 VAL B O 1
ATOM 4568 N N . ASP B 1 249 ? -6.344 2.654 12.719 1 96.44 249 ASP B N 1
ATOM 4569 C CA . ASP B 1 249 ? -6.691 1.858 13.891 1 96.44 249 ASP B CA 1
ATOM 4570 C C . ASP B 1 249 ? -7.379 2.715 14.953 1 96.44 249 ASP B C 1
ATOM 4572 O O . ASP B 1 249 ? -6.91 3.809 15.273 1 96.44 249 ASP B O 1
ATOM 4576 N N . ASP B 1 250 ? -8.453 2.197 15.578 1 96.44 250 ASP B N 1
ATOM 4577 C CA . ASP B 1 250 ? -9.258 2.975 16.516 1 96.44 250 ASP B CA 1
ATOM 4578 C C . ASP B 1 250 ? -8.484 3.24 17.812 1 96.44 250 ASP B C 1
ATOM 4580 O O . ASP B 1 250 ? -8.539 4.348 18.359 1 96.44 250 ASP B O 1
ATOM 4584 N N . ALA B 1 251 ? -7.855 2.207 18.25 1 96.94 251 ALA B N 1
ATOM 4585 C CA . ALA B 1 251 ? -7.152 2.363 19.516 1 96.94 251 ALA B CA 1
ATOM 4586 C C . ALA B 1 251 ? -6 3.357 19.391 1 96.94 251 ALA B C 1
ATOM 4588 O O . ALA B 1 251 ? -5.82 4.219 20.266 1 96.94 251 ALA B O 1
ATOM 4589 N N . LEU B 1 252 ? -5.242 3.256 18.344 1 96.94 252 LEU B N 1
ATOM 4590 C CA . LEU B 1 252 ? -4.145 4.18 18.078 1 96.94 252 LEU B CA 1
ATOM 4591 C C . LEU B 1 252 ? -4.664 5.602 17.906 1 96.94 252 LEU B C 1
ATOM 4593 O O . LEU B 1 252 ? -4.102 6.551 18.453 1 96.94 252 LEU B O 1
ATOM 4597 N N . ALA B 1 253 ? -5.754 5.734 17.172 1 98.44 253 ALA B N 1
ATOM 4598 C CA . ALA B 1 253 ? -6.34 7.043 16.891 1 98.44 253 ALA B CA 1
ATOM 4599 C C . ALA B 1 253 ? -6.871 7.691 18.156 1 98.44 253 ALA B C 1
ATOM 4601 O O . ALA B 1 253 ? -6.734 8.906 18.344 1 98.44 253 ALA B O 1
ATOM 4602 N N . ALA B 1 254 ? -7.477 6.883 19 1 98.5 254 ALA B N 1
ATOM 4603 C CA . ALA B 1 254 ? -7.992 7.402 20.266 1 98.5 254 ALA B CA 1
ATOM 4604 C C . ALA B 1 254 ? -6.863 7.949 21.125 1 98.5 254 ALA B C 1
ATOM 4606 O O . ALA B 1 254 ? -7.008 9 21.75 1 98.5 254 ALA B O 1
ATOM 4607 N N . LYS B 1 255 ? -5.789 7.195 21.172 1 98.38 255 LYS B N 1
ATOM 4608 C CA . LYS B 1 255 ? -4.621 7.641 21.922 1 98.38 255 LYS B CA 1
ATOM 4609 C C . LYS B 1 255 ? -4.09 8.969 21.391 1 98.38 255 LYS B C 1
ATOM 4611 O O . LYS B 1 255 ? -3.818 9.891 22.156 1 98.38 255 LYS B O 1
ATOM 4616 N N . ASP B 1 256 ? -3.945 9.086 20.109 1 98.69 256 ASP B N 1
ATOM 4617 C CA . ASP B 1 256 ? -3.445 10.305 19.484 1 98.69 256 ASP B CA 1
ATOM 4618 C C . ASP B 1 256 ? -4.418 11.469 19.688 1 98.69 256 ASP B C 1
ATOM 4620 O O . ASP B 1 256 ? -3.998 12.609 19.875 1 98.69 256 ASP B O 1
ATOM 4624 N N . ALA B 1 257 ? -5.727 11.211 19.625 1 98.81 257 ALA B N 1
ATOM 4625 C CA . ALA B 1 257 ? -6.742 12.234 19.844 1 98.81 257 ALA B CA 1
ATOM 4626 C C . ALA B 1 257 ? -6.648 12.805 21.25 1 98.81 257 ALA B C 1
ATOM 4628 O O . ALA B 1 257 ? -6.789 14.016 21.453 1 98.81 257 ALA B O 1
ATOM 4629 N N . ARG B 1 258 ? -6.402 11.93 22.219 1 98.31 258 ARG B N 1
ATOM 4630 C CA . ARG B 1 258 ? -6.234 12.398 23.594 1 98.31 258 ARG B CA 1
ATOM 4631 C C . ARG B 1 258 ? -5.004 13.297 23.719 1 98.31 258 ARG B C 1
ATOM 4633 O O . ARG B 1 258 ? -5.027 14.289 24.453 1 98.31 258 ARG B O 1
ATOM 4640 N N . ALA B 1 259 ? -3.975 12.891 23.047 1 98.56 259 ALA B N 1
ATOM 4641 C CA . ALA B 1 259 ? -2.771 13.719 23.031 1 98.56 259 ALA B CA 1
ATOM 4642 C C . ALA B 1 259 ? -3.062 15.102 22.453 1 98.56 259 ALA B C 1
ATOM 4644 O O . ALA B 1 259 ? -2.635 16.109 23 1 98.56 259 ALA B O 1
ATOM 4645 N N . LEU B 1 260 ? -3.797 15.148 21.359 1 98.69 260 LEU B N 1
ATOM 4646 C CA . LEU B 1 260 ? -4.125 16.422 20.734 1 98.69 260 LEU B CA 1
ATOM 4647 C C . LEU B 1 260 ? -5.051 17.25 21.609 1 98.69 260 LEU B C 1
ATOM 4649 O O . LEU B 1 260 ? -4.938 18.484 21.656 1 98.69 260 LEU B O 1
ATOM 4653 N N . ALA B 1 261 ? -5.98 16.609 22.281 1 98.56 261 ALA B N 1
ATOM 4654 C CA . ALA B 1 261 ? -6.82 17.328 23.234 1 98.56 261 ALA B CA 1
ATOM 4655 C C . ALA B 1 261 ? -5.98 17.969 24.344 1 98.56 261 ALA B C 1
ATOM 4657 O O . ALA B 1 261 ? -6.254 19.094 24.766 1 98.56 261 ALA B O 1
ATOM 4658 N N . GLU B 1 262 ? -4.992 17.234 24.766 1 98.44 262 GLU B N 1
ATOM 4659 C CA . GLU B 1 262 ? -4.086 17.766 25.766 1 98.44 262 GLU B CA 1
ATOM 4660 C C . GLU B 1 262 ? -3.311 18.969 25.219 1 98.44 262 GLU B C 1
ATOM 4662 O O . GLU B 1 262 ? -3.088 19.953 25.938 1 98.44 262 GLU B O 1
ATOM 4667 N N . VAL B 1 263 ? -2.879 18.859 24 1 98.5 263 VAL B N 1
ATOM 4668 C CA . VAL B 1 263 ? -2.213 19.984 23.344 1 98.5 263 VAL B CA 1
ATOM 4669 C C . VAL B 1 263 ? -3.133 21.219 23.359 1 98.5 263 VAL B C 1
ATOM 4671 O O . VAL B 1 263 ? -2.699 22.312 23.703 1 98.5 263 VAL B O 1
ATOM 4674 N N . LEU B 1 264 ? -4.398 21.031 23.031 1 98.5 264 LEU B N 1
ATOM 4675 C CA . LEU B 1 264 ? -5.371 22.125 22.984 1 98.5 264 LEU B CA 1
ATOM 4676 C C . LEU B 1 264 ? -5.594 22.703 24.375 1 98.5 264 LEU B C 1
ATOM 4678 O O . LEU B 1 264 ? -5.758 23.906 24.531 1 98.5 264 LEU B O 1
ATOM 4682 N N . THR B 1 265 ? -5.559 21.859 25.344 1 98.31 265 THR B N 1
ATOM 4683 C CA . THR B 1 265 ? -5.672 22.312 26.719 1 98.31 265 THR B CA 1
ATOM 4684 C C . THR B 1 265 ? -4.469 23.156 27.109 1 98.31 265 THR B C 1
ATOM 4686 O O . THR B 1 265 ? -4.629 24.25 27.672 1 98.31 265 THR B O 1
ATOM 4689 N N . ARG B 1 266 ? -3.318 22.672 26.797 1 97.25 266 ARG B N 1
ATOM 4690 C CA . ARG B 1 266 ? -2.082 23.375 27.141 1 97.25 266 ARG B CA 1
ATOM 4691 C C . ARG B 1 266 ? -1.996 24.719 26.438 1 97.25 266 ARG B C 1
ATOM 4693 O O . ARG B 1 266 ? -1.388 25.656 26.953 1 97.25 266 ARG B O 1
ATOM 4700 N N . ARG B 1 267 ? -2.645 24.828 25.297 1 96.31 267 ARG B N 1
ATOM 4701 C CA . ARG B 1 267 ? -2.611 26.062 24.531 1 96.31 267 ARG B CA 1
ATOM 4702 C C . ARG B 1 267 ? -3.762 26.984 24.906 1 96.31 267 ARG B C 1
ATOM 4704 O O . ARG B 1 267 ? -3.938 28.062 24.312 1 96.31 267 ARG B O 1
ATOM 4711 N N . GLY B 1 268 ? -4.648 26.547 25.812 1 96.5 268 GLY B N 1
ATOM 4712 C CA . GLY B 1 268 ? -5.688 27.406 26.359 1 96.5 268 GLY B CA 1
ATOM 4713 C C . GLY B 1 268 ? -6.98 27.359 25.562 1 96.5 268 GLY B C 1
ATOM 4714 O O . GLY B 1 268 ? -7.852 28.219 25.734 1 96.5 268 GLY B O 1
ATOM 4715 N N . LEU B 1 269 ? -7.113 26.406 24.688 1 98 269 LEU B N 1
ATOM 4716 C CA . LEU B 1 269 ? -8.32 26.297 23.875 1 98 269 LEU B CA 1
ATOM 4717 C C . LEU B 1 269 ? -9.406 25.516 24.625 1 98 269 LEU B C 1
ATOM 4719 O O . LEU B 1 269 ? -10.594 25.656 24.312 1 98 269 LEU B O 1
ATOM 4723 N N . ILE B 1 270 ? -9.031 24.641 25.5 1 97.94 270 ILE B N 1
ATOM 4724 C CA . ILE B 1 270 ? -9.922 23.891 26.359 1 97.94 270 ILE B CA 1
ATOM 4725 C C . ILE B 1 270 ? -9.578 24.156 27.828 1 97.94 270 ILE B C 1
ATOM 4727 O O . ILE B 1 270 ? -8.414 24.078 28.219 1 97.94 270 ILE B O 1
ATOM 4731 N N . SER B 1 271 ? -10.555 24.531 28.594 1 97.25 271 SER B N 1
ATOM 4732 C CA . SER B 1 271 ? -10.297 24.781 30.016 1 97.25 271 SER B CA 1
ATOM 4733 C C . SER B 1 271 ? -9.93 23.5 30.75 1 97.25 271 SER B C 1
ATOM 4735 O O . SER B 1 271 ? -10.469 22.438 30.453 1 97.25 271 SER B O 1
ATOM 4737 N N . GLY B 1 272 ? -8.953 23.578 31.625 1 93.25 272 GLY B N 1
ATOM 4738 C CA . GLY B 1 272 ? -8.516 22.453 32.406 1 93.25 272 GLY B CA 1
ATOM 4739 C C . GLY B 1 272 ? -7.047 22.5 32.781 1 93.25 272 GLY B C 1
ATOM 4740 O O . GLY B 1 272 ? -6.297 23.312 32.219 1 93.25 272 GLY B O 1
ATOM 4741 N N . ALA B 1 273 ? -6.691 21.688 33.719 1 92.69 273 ALA B N 1
ATOM 4742 C CA . ALA B 1 273 ? -5.293 21.594 34.156 1 92.69 273 ALA B CA 1
ATOM 4743 C C . ALA B 1 273 ? -4.488 20.719 33.188 1 92.69 273 ALA B C 1
ATOM 4745 O O . ALA B 1 273 ? -4.945 19.641 32.781 1 92.69 273 ALA B O 1
ATOM 4746 N N . ALA B 1 274 ? -3.371 21.219 32.844 1 91.25 274 ALA B N 1
ATOM 4747 C CA . ALA B 1 274 ? -2.506 20.469 31.938 1 91.25 274 ALA B CA 1
ATOM 4748 C C . ALA B 1 274 ? -1.854 19.297 32.656 1 91.25 274 ALA B C 1
ATOM 4750 O O . ALA B 1 274 ? -1.389 19.438 33.781 1 91.25 274 ALA B O 1
ATOM 4751 N N . ALA B 1 275 ? -1.846 18.188 32 1 91.5 275 ALA B N 1
ATOM 4752 C CA . ALA B 1 275 ? -1.167 17 32.531 1 91.5 275 ALA B CA 1
ATOM 4753 C C . ALA B 1 275 ? 0.346 17.125 32.375 1 91.5 275 ALA B C 1
ATOM 4755 O O . ALA B 1 275 ? 0.83 17.875 31.531 1 91.5 275 ALA B O 1
ATOM 4756 N N . PRO B 1 276 ? 1.073 16.438 33.312 1 94.19 276 PRO B N 1
ATOM 4757 C CA . PRO B 1 276 ? 2.523 16.391 33.094 1 94.19 276 PRO B CA 1
ATOM 4758 C C . PRO B 1 276 ? 2.91 15.797 31.75 1 94.19 276 PRO B C 1
ATOM 4760 O O . PRO B 1 276 ? 2.232 14.891 31.25 1 94.19 276 PRO B O 1
ATOM 4763 N N . LEU B 1 277 ? 3.945 16.344 31.219 1 96.44 277 LEU B N 1
ATOM 4764 C CA . LEU B 1 277 ? 4.418 15.875 29.922 1 96.44 277 LEU B CA 1
ATOM 4765 C C . LEU B 1 277 ? 5.223 14.586 30.078 1 96.44 277 LEU B C 1
ATOM 4767 O O . LEU B 1 277 ? 5.992 14.445 31.031 1 96.44 277 LEU B O 1
ATOM 4771 N N . PRO B 1 278 ? 5.035 13.641 29.203 1 96.38 278 PRO B N 1
ATOM 4772 C CA . PRO B 1 278 ? 5.867 12.438 29.219 1 96.38 278 PRO B CA 1
ATOM 4773 C C . PRO B 1 278 ? 7.328 12.711 28.891 1 96.38 278 PRO B C 1
ATOM 4775 O O . PRO B 1 278 ? 7.641 13.75 28.297 1 96.38 278 PRO B O 1
ATOM 4778 N N . GLU B 1 279 ? 8.188 11.805 29.328 1 95 279 GLU B N 1
ATOM 4779 C CA . GLU B 1 279 ? 9.57 11.867 28.875 1 95 279 GLU B CA 1
ATOM 4780 C C . GLU B 1 279 ? 9.672 11.703 27.375 1 95 279 GLU B C 1
ATOM 4782 O O . GLU B 1 279 ? 8.828 11.062 26.75 1 95 279 GLU B O 1
ATOM 4787 N N . TRP B 1 280 ? 10.633 12.375 26.797 1 92.88 280 TRP B N 1
ATOM 4788 C CA . TRP B 1 280 ? 10.758 12.352 25.344 1 92.88 280 TRP B CA 1
ATOM 4789 C C . TRP B 1 280 ? 12.188 12 24.938 1 92.88 280 TRP B C 1
ATOM 4791 O O . TRP B 1 280 ? 13.148 12.586 25.438 1 92.88 280 TRP B O 1
ATOM 4801 N N . ARG B 1 281 ? 12.391 11.008 24.062 1 87.69 281 ARG B N 1
ATOM 4802 C CA . ARG B 1 281 ? 13.703 10.555 23.594 1 87.69 281 ARG B CA 1
ATOM 4803 C C . ARG B 1 281 ? 13.844 10.727 22.094 1 87.69 281 ARG B C 1
ATOM 4805 O O . ARG B 1 281 ? 14.688 10.086 21.469 1 87.69 281 ARG B O 1
ATOM 4812 N N . GLY B 1 282 ? 13.031 11.625 21.5 1 93.25 282 GLY B N 1
ATOM 4813 C CA . GLY B 1 282 ? 13.117 11.805 20.062 1 93.25 282 GLY B CA 1
ATOM 4814 C C . GLY B 1 282 ? 14.242 12.727 19.641 1 93.25 282 GLY B C 1
ATOM 4815 O O . GLY B 1 282 ? 14.977 13.25 20.484 1 93.25 282 GLY B O 1
ATOM 4816 N N . ARG B 1 283 ? 14.445 12.844 18.344 1 94.31 283 ARG B N 1
ATOM 4817 C CA . ARG B 1 283 ? 15.531 13.625 17.781 1 94.31 283 ARG B CA 1
ATOM 4818 C C . ARG B 1 283 ? 14.992 14.867 17.062 1 94.31 283 ARG B C 1
ATOM 4820 O O . ARG B 1 283 ? 14.047 14.781 16.281 1 94.31 283 ARG B O 1
ATOM 4827 N N . VAL B 1 284 ? 15.594 15.977 17.406 1 96.38 284 VAL B N 1
ATOM 4828 C CA . VAL B 1 284 ? 15.383 17.172 16.594 1 96.38 284 VAL B CA 1
ATOM 4829 C C . VAL B 1 284 ? 16.453 17.25 15.5 1 96.38 284 VAL B C 1
ATOM 4831 O O . VAL B 1 284 ? 17.641 17.172 15.781 1 96.38 284 VAL B O 1
ATOM 4834 N N . CYS B 1 285 ? 16.016 17.359 14.25 1 95.62 285 CYS B N 1
ATOM 4835 C CA . CYS B 1 285 ? 16.875 17.234 13.086 1 95.62 285 CYS B CA 1
ATOM 4836 C C . CYS B 1 285 ? 16.609 18.359 12.086 1 95.62 285 CYS B C 1
ATOM 4838 O O . CYS B 1 285 ? 15.477 18.516 11.625 1 95.62 285 CYS B O 1
ATOM 4840 N N . PRO B 1 286 ? 17.719 19.141 11.766 1 95.12 286 PRO B N 1
ATOM 4841 C CA . PRO B 1 286 ? 17.5 19.969 10.57 1 95.12 286 PRO B CA 1
ATOM 4842 C C . PRO B 1 286 ? 17.109 19.141 9.344 1 95.12 286 PRO B C 1
ATOM 4844 O O . PRO B 1 286 ? 17.688 18.078 9.109 1 95.12 286 PRO B O 1
ATOM 4847 N N . LEU B 1 287 ? 16.156 19.625 8.633 1 95.25 287 LEU B N 1
ATOM 4848 C CA . LEU B 1 287 ? 15.688 18.875 7.469 1 95.25 287 LEU B CA 1
ATOM 4849 C C . LEU B 1 287 ? 16.844 18.609 6.504 1 95.25 287 LEU B C 1
ATOM 4851 O O . LEU B 1 287 ? 16.875 17.562 5.852 1 95.25 287 LEU B O 1
ATOM 4855 N N . ALA B 1 288 ? 17.828 19.5 6.441 1 94.06 288 ALA B N 1
ATOM 4856 C CA . ALA B 1 288 ? 19 19.375 5.578 1 94.06 288 ALA B CA 1
ATOM 4857 C C . ALA B 1 288 ? 19.922 18.25 6.062 1 94.06 288 ALA B C 1
ATOM 4859 O O . ALA B 1 288 ? 20.812 17.812 5.34 1 94.06 288 ALA B O 1
ATOM 4860 N N . ALA B 1 289 ? 19.672 17.75 7.227 1 95.69 289 ALA B N 1
ATOM 4861 C CA . ALA B 1 289 ? 20.5 16.672 7.777 1 95.69 289 ALA B CA 1
ATOM 4862 C C . ALA B 1 289 ? 19.844 15.312 7.52 1 95.69 289 ALA B C 1
ATOM 4864 O O . ALA B 1 289 ? 20.422 14.273 7.863 1 95.69 289 ALA B O 1
ATOM 4865 N N . VAL B 1 290 ? 18.688 15.328 6.938 1 96.25 290 VAL B N 1
ATOM 4866 C CA . VAL B 1 290 ? 18 14.078 6.625 1 96.25 290 VAL B CA 1
ATOM 4867 C C . VAL B 1 290 ? 18.656 13.414 5.422 1 96.25 290 VAL B C 1
ATOM 4869 O O . VAL B 1 290 ? 18.859 14.047 4.383 1 96.25 290 VAL B O 1
ATOM 4872 N N . ASP B 1 291 ? 19.047 12.18 5.574 1 96.56 291 ASP B N 1
ATOM 4873 C CA . ASP B 1 291 ? 19.5 11.367 4.453 1 96.56 291 ASP B CA 1
ATOM 4874 C C . ASP B 1 291 ? 18.312 10.75 3.711 1 96.56 291 ASP B C 1
ATOM 4876 O O . ASP B 1 291 ? 17.641 9.859 4.23 1 96.56 291 ASP B O 1
ATOM 4880 N N . MET B 1 292 ? 18.016 11.289 2.566 1 95.88 292 MET B N 1
ATOM 4881 C CA . MET B 1 292 ? 17.094 10.656 1.63 1 95.88 292 MET B CA 1
ATOM 4882 C C . MET B 1 292 ? 17.797 9.562 0.834 1 95.88 292 MET B C 1
ATOM 4884 O O . MET B 1 292 ? 18.312 9.812 -0.253 1 95.88 292 MET B O 1
ATOM 4888 N N . VAL B 1 293 ? 17.719 8.398 1.305 1 96.5 293 VAL B N 1
ATOM 4889 C CA . VAL B 1 293 ? 18.5 7.312 0.737 1 96.5 293 VAL B CA 1
ATOM 4890 C C . VAL B 1 293 ? 17.922 6.906 -0.616 1 96.5 293 VAL B C 1
ATOM 4892 O O . VAL B 1 293 ? 16.781 6.461 -0.699 1 96.5 293 VAL B O 1
ATOM 4895 N N . ALA B 1 294 ? 18.719 7.016 -1.595 1 95.5 294 ALA B N 1
ATOM 4896 C CA . ALA B 1 294 ? 18.297 6.695 -2.955 1 95.5 294 ALA B CA 1
ATOM 4897 C C . ALA B 1 294 ? 18.734 5.289 -3.35 1 95.5 294 ALA B C 1
ATOM 4899 O O . ALA B 1 294 ? 19.844 4.863 -3.014 1 95.5 294 ALA B O 1
ATOM 4900 N N . ALA B 1 295 ? 17.922 4.566 -4.039 1 95.44 295 ALA B N 1
ATOM 4901 C CA . ALA B 1 295 ? 18.297 3.268 -4.594 1 95.44 295 ALA B CA 1
ATOM 4902 C C . ALA B 1 295 ? 19.438 3.402 -5.602 1 95.44 295 ALA B C 1
ATOM 4904 O O . ALA B 1 295 ? 19.328 4.152 -6.574 1 95.44 295 ALA B O 1
ATOM 4905 N N . PRO B 1 296 ? 20.469 2.658 -5.414 1 95.69 296 PRO B N 1
ATOM 4906 C CA . PRO B 1 296 ? 21.594 2.768 -6.352 1 95.69 296 PRO B CA 1
ATOM 4907 C C . PRO B 1 296 ? 21.328 2.053 -7.676 1 95.69 296 PRO B C 1
ATOM 4909 O O . PRO B 1 296 ? 21.969 2.352 -8.68 1 95.69 296 PRO B O 1
ATOM 4912 N N . VAL B 1 297 ? 20.422 1.076 -7.715 1 95.38 297 VAL B N 1
ATOM 4913 C CA . VAL B 1 297 ? 20.047 0.285 -8.883 1 95.38 297 VAL B CA 1
ATOM 4914 C C . VAL B 1 297 ? 18.562 -0.037 -8.836 1 95.38 297 VAL B C 1
ATOM 4916 O O . VAL B 1 297 ? 17.891 0.213 -7.832 1 95.38 297 VAL B O 1
ATOM 4919 N N . SER B 1 298 ? 18.031 -0.501 -9.992 1 94.62 298 SER B N 1
ATOM 4920 C CA . SER B 1 298 ? 16.641 -0.966 -10.023 1 94.62 298 SER B CA 1
ATOM 4921 C C . SER B 1 298 ? 16.531 -2.402 -9.523 1 94.62 298 SER B C 1
ATOM 4923 O O . SER B 1 298 ? 17.484 -3.178 -9.625 1 94.62 298 SER B O 1
ATOM 4925 N N . GLY B 1 299 ? 15.367 -2.764 -8.953 1 95.88 299 GLY B N 1
ATOM 4926 C CA . GLY B 1 299 ? 15.133 -4.117 -8.477 1 95.88 299 GLY B CA 1
ATOM 4927 C C . GLY B 1 299 ? 14.156 -4.18 -7.312 1 95.88 299 GLY B C 1
ATOM 4928 O O . GLY B 1 299 ? 13.328 -3.287 -7.145 1 95.88 299 GLY B O 1
ATOM 4929 N N . VAL B 1 300 ? 14.219 -5.301 -6.582 1 96.88 300 VAL B N 1
ATOM 4930 C CA . VAL B 1 300 ? 13.328 -5.539 -5.449 1 96.88 300 VAL B CA 1
ATOM 4931 C C . VAL B 1 300 ? 14.023 -5.129 -4.152 1 96.88 300 VAL B C 1
ATOM 4933 O O . VAL B 1 300 ? 15.047 -5.707 -3.781 1 96.88 300 VAL B O 1
ATOM 4936 N N . MET B 1 301 ? 13.461 -4.141 -3.416 1 97.06 301 MET B N 1
ATOM 4937 C CA . MET B 1 301 ? 14.023 -3.648 -2.16 1 97.06 301 MET B CA 1
ATOM 4938 C C . MET B 1 301 ? 13.719 -4.613 -1.017 1 97.06 301 MET B C 1
ATOM 4940 O O . MET B 1 301 ? 12.562 -4.941 -0.767 1 97.06 301 MET B O 1
ATOM 4944 N N . ILE B 1 302 ? 14.781 -5.105 -0.317 1 97.56 302 ILE B N 1
ATOM 4945 C CA . ILE B 1 302 ? 14.68 -5.949 0.869 1 97.56 302 ILE B CA 1
ATOM 4946 C C . ILE B 1 302 ? 15.352 -5.254 2.053 1 97.56 302 ILE B C 1
ATOM 4948 O O . ILE B 1 302 ? 16.562 -5.043 2.051 1 97.56 302 ILE B O 1
ATOM 4952 N N . TYR B 1 303 ? 14.633 -4.938 3.125 1 97.69 303 TYR B N 1
ATOM 4953 C CA . TYR B 1 303 ? 15.18 -4.203 4.258 1 97.69 303 TYR B CA 1
ATOM 4954 C C . TYR B 1 303 ? 15.82 -5.156 5.262 1 97.69 303 TYR B C 1
ATOM 4956 O O . TYR B 1 303 ? 15.336 -6.27 5.473 1 97.69 303 TYR B O 1
ATOM 4964 N N . ARG B 1 304 ? 16.844 -4.688 5.938 1 97.19 304 ARG B N 1
ATOM 4965 C CA . ARG B 1 304 ? 17.484 -5.387 7.043 1 97.19 304 ARG B CA 1
ATOM 4966 C C . ARG B 1 304 ? 17.172 -4.711 8.375 1 97.19 304 ARG B C 1
ATOM 4968 O O . ARG B 1 304 ? 17.312 -5.324 9.438 1 97.19 304 ARG B O 1
ATOM 4975 N N . ARG B 1 305 ? 16.797 -3.418 8.336 1 97 305 ARG B N 1
ATOM 4976 C CA . ARG B 1 305 ? 16.516 -2.627 9.531 1 97 305 ARG B CA 1
ATOM 4977 C C . ARG B 1 305 ? 15.086 -2.102 9.516 1 97 305 ARG B C 1
ATOM 4979 O O . ARG B 1 305 ? 14.586 -1.674 8.477 1 97 305 ARG B O 1
ATOM 4986 N N . PRO B 1 306 ? 14.414 -2.193 10.641 1 96.5 306 PRO B N 1
ATOM 4987 C CA . PRO B 1 306 ? 13.055 -1.65 10.734 1 96.5 306 PRO B CA 1
ATOM 4988 C C . PRO B 1 306 ? 13.039 -0.141 10.969 1 96.5 306 PRO B C 1
ATOM 4990 O O . PRO B 1 306 ? 14.07 0.447 11.305 1 96.5 306 PRO B O 1
ATOM 4993 N N . VAL B 1 307 ? 11.922 0.52 10.82 1 97.44 307 VAL B N 1
ATOM 4994 C CA . VAL B 1 307 ? 11.766 1.915 11.219 1 97.44 307 VAL B CA 1
ATOM 4995 C C . VAL B 1 307 ? 12.008 2.053 12.719 1 97.44 307 VAL B C 1
ATOM 4997 O O . VAL B 1 307 ? 11.695 1.139 13.492 1 97.44 307 VAL B O 1
ATOM 5000 N N . GLY B 1 308 ? 12.508 3.178 13.125 1 97.19 308 GLY B N 1
ATOM 5001 C CA . GLY B 1 308 ? 12.836 3.424 14.516 1 97.19 308 GLY B CA 1
ATOM 5002 C C . GLY B 1 308 ? 14.25 3.01 14.883 1 97.19 308 GLY B C 1
ATOM 5003 O O . GLY B 1 308 ? 14.797 3.471 15.883 1 97.19 308 GLY B O 1
ATOM 5004 N N . ALA B 1 309 ? 14.859 2.139 14.086 1 97.56 309 ALA B N 1
ATOM 5005 C CA . ALA B 1 309 ? 16.188 1.637 14.383 1 97.56 309 ALA B CA 1
ATOM 5006 C C . ALA B 1 309 ? 17.25 2.727 14.188 1 97.56 309 ALA B C 1
ATOM 5008 O O . ALA B 1 309 ? 17.188 3.49 13.227 1 97.56 309 ALA B O 1
ATOM 5009 N N . MET B 1 310 ? 18.188 2.752 15.148 1 97.62 310 MET B N 1
ATOM 5010 C CA . MET B 1 310 ? 19.359 3.59 15.008 1 97.62 310 MET B CA 1
ATOM 5011 C C . MET B 1 310 ? 20.391 2.936 14.078 1 97.62 310 MET B C 1
ATOM 5013 O O . MET B 1 310 ? 20.672 1.742 14.203 1 97.62 310 MET B O 1
ATOM 5017 N N . VAL B 1 311 ? 20.859 3.748 13.078 1 98.25 311 VAL B N 1
ATOM 5018 C CA . VAL B 1 311 ? 21.859 3.213 12.156 1 98.25 311 VAL B CA 1
ATOM 5019 C C . VAL B 1 311 ? 23.078 4.137 12.117 1 98.25 311 VAL B C 1
ATOM 5021 O O . VAL B 1 311 ? 23 5.281 12.57 1 98.25 311 VAL B O 1
ATOM 5024 N N . GLU B 1 312 ? 24.219 3.611 11.594 1 98.06 312 GLU B N 1
ATOM 5025 C CA . GLU B 1 312 ? 25.453 4.363 11.453 1 98.06 312 GLU B CA 1
ATOM 5026 C C . GLU B 1 312 ? 25.781 4.617 9.984 1 98.06 312 GLU B C 1
ATOM 5028 O O . GLU B 1 312 ? 25.391 3.836 9.109 1 98.06 312 GLU B O 1
ATOM 5033 N N . THR B 1 313 ? 26.516 5.684 9.836 1 97.25 313 THR B N 1
ATOM 5034 C CA . THR B 1 313 ? 26.969 5.992 8.484 1 97.25 313 THR B CA 1
ATOM 5035 C C . THR B 1 313 ? 27.703 4.797 7.875 1 97.25 313 THR B C 1
ATOM 5037 O O . THR B 1 313 ? 28.594 4.215 8.508 1 97.25 313 THR B O 1
ATOM 5040 N N . GLY B 1 314 ? 27.234 4.363 6.68 1 97.62 314 GLY B N 1
ATOM 5041 C CA . GLY B 1 314 ? 27.875 3.264 5.977 1 97.62 314 GLY B CA 1
ATOM 5042 C C . GLY B 1 314 ? 27.25 1.915 6.273 1 97.62 314 GLY B C 1
ATOM 5043 O O . GLY B 1 314 ? 27.562 0.922 5.609 1 97.62 314 GLY B O 1
ATOM 5044 N N . GLU B 1 315 ? 26.359 1.856 7.203 1 97.94 315 GLU B N 1
ATOM 5045 C CA . GLU B 1 315 ? 25.672 0.614 7.539 1 97.94 315 GLU B CA 1
ATOM 5046 C C . GLU B 1 315 ? 24.781 0.157 6.395 1 97.94 315 GLU B C 1
ATOM 5048 O O . GLU B 1 315 ? 24.094 0.973 5.766 1 97.94 315 GLU B O 1
ATOM 5053 N N . VAL B 1 316 ? 24.781 -1.111 6.086 1 98.19 316 VAL B N 1
ATOM 5054 C CA . VAL B 1 316 ? 23.859 -1.691 5.121 1 98.19 316 VAL B CA 1
ATOM 5055 C C . VAL B 1 316 ? 22.469 -1.829 5.754 1 98.19 316 VAL B C 1
ATOM 5057 O O . VAL B 1 316 ? 22.266 -2.676 6.625 1 98.19 316 VAL B O 1
ATOM 5060 N N . ILE B 1 317 ? 21.562 -1.051 5.301 1 98.19 317 ILE B N 1
ATOM 5061 C CA . ILE B 1 317 ? 20.234 -1.049 5.918 1 98.19 317 ILE B CA 1
ATOM 5062 C C . ILE B 1 317 ? 19.312 -1.993 5.156 1 98.19 317 ILE B C 1
ATOM 5064 O O . ILE B 1 317 ? 18.219 -2.301 5.625 1 98.19 317 ILE B O 1
ATOM 5068 N N . GLY B 1 318 ? 19.719 -2.475 3.975 1 98 318 GLY B N 1
ATOM 5069 C CA . GLY B 1 318 ? 19.016 -3.4 3.105 1 98 318 GLY B CA 1
ATOM 5070 C C . GLY B 1 318 ? 19.75 -3.682 1.807 1 98 318 GLY B C 1
ATOM 5071 O O . GLY B 1 318 ? 20.875 -3.217 1.609 1 98 318 GLY B O 1
ATOM 5072 N N . GLU B 1 319 ? 19.078 -4.445 0.935 1 97.81 319 GLU B N 1
ATOM 5073 C CA . GLU B 1 319 ? 19.625 -4.801 -0.366 1 97.81 319 GLU B CA 1
ATOM 5074 C C . GLU B 1 319 ? 18.578 -4.723 -1.462 1 97.81 319 GLU B C 1
ATOM 5076 O O . GLU B 1 319 ? 17.375 -4.848 -1.188 1 97.81 319 GLU B O 1
ATOM 5081 N N . ILE B 1 320 ? 19.047 -4.461 -2.625 1 97 320 ILE B N 1
ATOM 5082 C CA . ILE B 1 320 ? 18.188 -4.523 -3.805 1 97 320 ILE B CA 1
ATOM 5083 C C . ILE B 1 320 ? 18.531 -5.758 -4.633 1 97 320 ILE B C 1
ATOM 5085 O O . ILE B 1 320 ? 19.688 -5.961 -5 1 97 320 ILE B O 1
ATOM 5089 N N . LEU B 1 321 ? 17.516 -6.555 -4.926 1 97.38 321 LEU B N 1
ATOM 5090 C CA . LEU B 1 321 ? 17.656 -7.836 -5.605 1 97.38 321 LEU B CA 1
ATOM 5091 C C . LEU B 1 321 ? 17.266 -7.727 -7.07 1 97.38 321 LEU B C 1
ATOM 5093 O O . LEU B 1 321 ? 16.188 -7.211 -7.391 1 97.38 321 LEU B O 1
ATOM 5097 N N . ASP B 1 322 ? 18.109 -8.102 -7.969 1 94.81 322 ASP B N 1
ATOM 5098 C CA . ASP B 1 322 ? 17.797 -8.484 -9.344 1 94.81 322 ASP B CA 1
ATOM 5099 C C . ASP B 1 322 ? 17.969 -9.984 -9.547 1 94.81 322 ASP B C 1
ATOM 5101 O O . ASP B 1 322 ? 19.094 -10.469 -9.727 1 94.81 322 ASP B O 1
ATOM 5105 N N . PRO B 1 323 ? 16.844 -10.711 -9.523 1 90.94 323 PRO B N 1
ATOM 5106 C CA . PRO B 1 323 ? 16.969 -12.172 -9.539 1 90.94 323 PRO B CA 1
ATOM 5107 C C . PRO B 1 323 ? 17.531 -12.703 -10.852 1 90.94 323 PRO B C 1
ATOM 5109 O O . PRO B 1 323 ? 17.875 -13.891 -10.945 1 90.94 323 PRO B O 1
ATOM 5112 N N . LEU B 1 324 ? 17.578 -11.922 -11.914 1 90 324 LEU B N 1
ATOM 5113 C CA . LEU B 1 324 ? 18.062 -12.375 -13.211 1 90 324 LEU B CA 1
ATOM 5114 C C . LEU B 1 324 ? 19.547 -12.031 -13.391 1 90 324 LEU B C 1
ATOM 5116 O O . LEU B 1 324 ? 20.188 -12.531 -14.312 1 90 324 LEU B O 1
ATOM 5120 N N . ALA B 1 325 ? 20.047 -11.156 -12.523 1 89.69 325 ALA B N 1
ATOM 5121 C CA . ALA B 1 325 ? 21.469 -10.789 -12.594 1 89.69 325 ALA B CA 1
ATOM 5122 C C . ALA B 1 325 ? 22.344 -11.891 -12.023 1 89.69 325 ALA B C 1
ATOM 5124 O O . ALA B 1 325 ? 21.859 -12.844 -11.414 1 89.69 325 ALA B O 1
ATOM 5125 N N . GLU B 1 326 ? 23.688 -11.789 -12.32 1 90.19 326 GLU B N 1
ATOM 5126 C CA . GLU B 1 326 ? 24.656 -12.766 -11.844 1 90.19 326 GLU B CA 1
ATOM 5127 C C . GLU B 1 326 ? 25.703 -12.109 -10.945 1 90.19 326 GLU B C 1
ATOM 5129 O O . GLU B 1 326 ? 25.891 -10.891 -10.992 1 90.19 326 GLU B O 1
ATOM 5134 N N . GLY B 1 327 ? 26.281 -12.906 -10.039 1 89.75 327 GLY B N 1
ATOM 5135 C CA . GLY B 1 327 ? 27.375 -12.438 -9.211 1 89.75 327 GLY B CA 1
ATOM 5136 C C . GLY B 1 327 ? 26.984 -11.328 -8.258 1 89.75 327 GLY B C 1
ATOM 5137 O O . GLY B 1 327 ? 25.906 -11.383 -7.645 1 89.75 327 GLY B O 1
ATOM 5138 N N . ALA B 1 328 ? 27.844 -10.422 -8.109 1 88.38 328 ALA B N 1
ATOM 5139 C CA . ALA B 1 328 ? 27.688 -9.336 -7.137 1 88.38 328 ALA B CA 1
ATOM 5140 C C . ALA B 1 328 ? 26.531 -8.414 -7.523 1 88.38 328 ALA B C 1
ATOM 5142 O O . ALA B 1 328 ? 25.984 -7.699 -6.676 1 88.38 328 ALA B O 1
ATOM 5143 N N . ALA B 1 329 ? 26.156 -8.523 -8.789 1 90.56 329 ALA B N 1
ATOM 5144 C CA . ALA B 1 329 ? 25.109 -7.637 -9.281 1 90.56 329 ALA B CA 1
ATOM 5145 C C . ALA B 1 329 ? 23.719 -8.141 -8.859 1 90.56 329 ALA B C 1
ATOM 5147 O O . ALA B 1 329 ? 22.734 -7.41 -8.969 1 90.56 329 ALA B O 1
ATOM 5148 N N . ARG B 1 330 ? 23.703 -9.328 -8.398 1 93.75 330 ARG B N 1
ATOM 5149 C CA . ARG B 1 330 ? 22.422 -9.922 -8.023 1 93.75 330 ARG B CA 1
ATOM 5150 C C . ARG B 1 330 ? 21.812 -9.219 -6.812 1 93.75 330 ARG B C 1
ATOM 5152 O O . ARG B 1 330 ? 20.609 -9 -6.746 1 93.75 330 ARG B O 1
ATOM 5159 N N . ARG B 1 331 ? 22.641 -8.938 -5.871 1 96.19 331 ARG B N 1
ATOM 5160 C CA . ARG B 1 331 ? 22.234 -8.211 -4.672 1 96.19 331 ARG B CA 1
ATOM 5161 C C . ARG B 1 331 ? 23.172 -7.047 -4.387 1 96.19 331 ARG B C 1
ATOM 5163 O O . ARG B 1 331 ? 24.375 -7.25 -4.18 1 96.19 331 ARG B O 1
ATOM 5170 N N . VAL B 1 332 ? 22.625 -5.832 -4.379 1 96.62 332 VAL B N 1
ATOM 5171 C CA . VAL B 1 332 ? 23.391 -4.621 -4.156 1 96.62 332 VAL B CA 1
ATOM 5172 C C . VAL B 1 332 ? 22.984 -3.971 -2.838 1 96.62 332 VAL B C 1
ATOM 5174 O O . VAL B 1 332 ? 21.797 -3.752 -2.596 1 96.62 332 VAL B O 1
ATOM 5177 N N . GLY B 1 333 ? 23.922 -3.65 -1.999 1 97.44 333 GLY B N 1
ATOM 5178 C CA . GLY B 1 333 ? 23.656 -3.055 -0.701 1 97.44 333 GLY B CA 1
ATOM 5179 C C . GLY B 1 333 ? 23.156 -1.622 -0.794 1 97.44 333 GLY B C 1
ATOM 5180 O O . GLY B 1 333 ? 23.625 -0.857 -1.646 1 97.44 333 GLY B O 1
ATOM 5181 N N . VAL B 1 334 ? 22.25 -1.246 0.078 1 97.69 334 VAL B N 1
ATOM 5182 C CA . VAL B 1 334 ? 21.812 0.127 0.3 1 97.69 334 VAL B CA 1
ATOM 5183 C C . VAL B 1 334 ? 22.406 0.656 1.604 1 97.69 334 VAL B C 1
ATOM 5185 O O . VAL B 1 334 ? 22.141 0.114 2.678 1 97.69 334 VAL B O 1
ATOM 5188 N N . LEU B 1 335 ? 23.109 1.721 1.506 1 97.75 335 LEU B N 1
ATOM 5189 C CA . LEU B 1 335 ? 23.906 2.176 2.639 1 97.75 335 LEU B CA 1
ATOM 5190 C C . LEU B 1 335 ? 23.328 3.455 3.232 1 97.75 335 LEU B C 1
ATOM 5192 O O . LEU B 1 335 ? 22.844 4.328 2.5 1 97.75 335 LEU B O 1
ATOM 5196 N N . ALA B 1 336 ? 23.422 3.564 4.547 1 97.69 336 ALA B N 1
ATOM 5197 C CA . ALA B 1 336 ? 23.062 4.801 5.234 1 97.69 336 ALA B CA 1
ATOM 5198 C C . ALA B 1 336 ? 24.062 5.906 4.949 1 97.69 336 ALA B C 1
ATOM 5200 O O . ALA B 1 336 ? 25.281 5.703 5.098 1 97.69 336 ALA B O 1
ATOM 5201 N N . GLY B 1 337 ? 23.578 7.027 4.598 1 95.94 337 GLY B N 1
ATOM 5202 C CA . GLY B 1 337 ? 24.453 8.164 4.324 1 95.94 337 GLY B CA 1
ATOM 5203 C C . GLY B 1 337 ? 24.734 9 5.555 1 95.94 337 GLY B C 1
ATOM 5204 O O . GLY B 1 337 ? 25.594 9.891 5.523 1 95.94 337 GLY B O 1
ATOM 5205 N N . THR B 1 338 ? 24 8.789 6.629 1 96.81 338 THR B N 1
ATOM 5206 C CA . THR B 1 338 ? 24.203 9.469 7.906 1 96.81 338 THR B CA 1
ATOM 5207 C C . THR B 1 338 ? 23.859 8.547 9.07 1 96.81 338 THR B C 1
ATOM 5209 O O . THR B 1 338 ? 23.391 7.426 8.867 1 96.81 338 THR B O 1
ATOM 5212 N N . SER B 1 339 ? 24.234 8.961 10.258 1 97.56 339 SER B N 1
ATOM 5213 C CA . SER B 1 339 ? 23.859 8.242 11.477 1 97.56 339 SER B CA 1
ATOM 5214 C C . SER B 1 339 ? 22.609 8.836 12.117 1 97.56 339 SER B C 1
ATOM 5216 O O . SER B 1 339 ? 22.484 10.055 12.227 1 97.56 339 SER B O 1
ATOM 5218 N N . GLY B 1 340 ? 21.688 8.008 12.508 1 97.5 340 GLY B N 1
ATOM 5219 C CA . GLY B 1 340 ? 20.438 8.422 13.109 1 97.5 340 GLY B CA 1
ATOM 5220 C C . GLY B 1 340 ? 19.328 7.383 12.969 1 97.5 340 GLY B C 1
ATOM 5221 O O . GLY B 1 340 ? 19.562 6.289 12.453 1 97.5 340 GLY B O 1
ATOM 5222 N N . PRO B 1 341 ? 18.219 7.664 13.453 1 98.12 341 PRO B N 1
ATOM 5223 C CA . PRO B 1 341 ? 17.094 6.727 13.328 1 98.12 341 PRO B CA 1
ATOM 5224 C C . PRO B 1 341 ? 16.5 6.707 11.922 1 98.12 341 PRO B C 1
ATOM 5226 O O . PRO B 1 341 ? 16.391 7.758 11.281 1 98.12 341 PRO B O 1
ATOM 5229 N N . ILE B 1 342 ? 16.172 5.508 11.453 1 98.44 342 ILE B N 1
ATOM 5230 C CA . ILE B 1 342 ? 15.297 5.391 10.297 1 98.44 342 ILE B CA 1
ATOM 5231 C C . ILE B 1 342 ? 13.875 5.805 10.68 1 98.44 342 ILE B C 1
ATOM 5233 O O . ILE B 1 342 ? 13.211 5.113 11.453 1 98.44 342 ILE B O 1
ATOM 5237 N N . PHE B 1 343 ? 13.398 6.914 10.086 1 98.19 343 PHE B N 1
ATOM 5238 C CA . PHE B 1 343 ? 12.078 7.32 10.555 1 98.19 343 PHE B CA 1
ATOM 5239 C C . PHE B 1 343 ? 11.016 6.996 9.516 1 98.19 343 PHE B C 1
ATOM 5241 O O . PHE B 1 343 ? 9.82 7.027 9.812 1 98.19 343 PHE B O 1
ATOM 5248 N N . ALA B 1 344 ? 11.406 6.684 8.281 1 98.25 344 ALA B N 1
ATOM 5249 C CA . ALA B 1 344 ? 10.438 6.309 7.246 1 98.25 344 ALA B CA 1
ATOM 5250 C C . ALA B 1 344 ? 11.094 5.438 6.176 1 98.25 344 ALA B C 1
ATOM 5252 O O . ALA B 1 344 ? 12.281 5.598 5.875 1 98.25 344 ALA B O 1
ATOM 5253 N N . ARG B 1 345 ? 10.336 4.582 5.598 1 97.88 345 ARG B N 1
ATOM 5254 C CA . ARG B 1 345 ? 10.75 3.732 4.488 1 97.88 345 ARG B CA 1
ATOM 5255 C C . ARG B 1 345 ? 9.547 3.275 3.67 1 97.88 345 ARG B C 1
ATOM 5257 O O . ARG B 1 345 ? 8.414 3.695 3.93 1 97.88 345 ARG B O 1
ATOM 5264 N N . LEU B 1 346 ? 9.844 2.48 2.637 1 95.19 346 LEU B N 1
ATOM 5265 C CA . LEU B 1 346 ? 8.75 1.968 1.811 1 95.19 346 LEU B CA 1
ATOM 5266 C C . LEU B 1 346 ? 7.961 0.9 2.557 1 95.19 346 LEU B C 1
ATOM 5268 O O . LEU B 1 346 ? 8.508 0.198 3.41 1 95.19 346 LEU B O 1
ATOM 5272 N N . SER B 1 347 ? 6.711 0.853 2.205 1 94.25 347 SE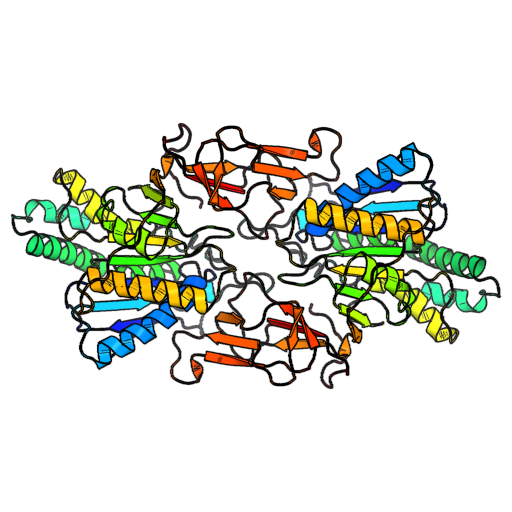R B N 1
ATOM 5273 C CA . SER B 1 347 ? 5.887 -0.229 2.732 1 94.25 347 SER B CA 1
ATOM 5274 C C . SER B 1 347 ? 5.797 -1.388 1.744 1 94.25 347 SER B C 1
ATOM 5276 O O . SER B 1 347 ? 6.723 -2.195 1.642 1 94.25 347 SER B O 1
ATOM 5278 N N . ASP B 1 348 ? 4.703 -1.425 0.928 1 91.44 348 ASP B N 1
ATOM 5279 C CA . ASP B 1 348 ? 4.516 -2.576 0.051 1 91.44 348 ASP B CA 1
ATOM 5280 C C . ASP B 1 348 ? 5.086 -2.309 -1.339 1 91.44 348 ASP B C 1
ATOM 5282 O O . ASP B 1 348 ? 5.297 -3.24 -2.119 1 91.44 348 ASP B O 1
ATOM 5286 N N . GLN B 1 349 ? 5.34 -1.087 -1.702 1 91.44 349 GLN B N 1
ATOM 5287 C CA . GLN B 1 349 ? 5.918 -0.733 -2.994 1 91.44 349 GLN B CA 1
ATOM 5288 C C . GLN B 1 349 ? 7.43 -0.957 -3.002 1 91.44 349 GLN B C 1
ATOM 5290 O O . GLN B 1 349 ? 8.203 -0.002 -2.912 1 91.44 349 GLN B O 1
ATOM 5295 N N . ARG B 1 350 ? 7.77 -2.262 -3.271 1 94.62 350 ARG B N 1
ATOM 5296 C CA . ARG B 1 350 ? 9.164 -2.645 -3.082 1 94.62 350 ARG B CA 1
ATOM 5297 C C . ARG B 1 350 ? 9.883 -2.789 -4.418 1 94.62 350 ARG B C 1
ATOM 5299 O O . ARG B 1 350 ? 11.078 -3.064 -4.461 1 94.62 350 ARG B O 1
ATOM 5306 N N . LEU B 1 351 ? 9.18 -2.668 -5.594 1 94.75 351 LEU B N 1
ATOM 5307 C CA . LEU B 1 351 ? 9.82 -2.572 -6.898 1 94.75 351 LEU B CA 1
ATOM 5308 C C . LEU B 1 351 ? 10.312 -1.152 -7.16 1 94.75 351 LEU B C 1
ATOM 5310 O O . LEU B 1 351 ? 9.508 -0.229 -7.309 1 94.75 351 LEU B O 1
ATOM 5314 N N . VAL B 1 352 ? 11.672 -0.972 -7.195 1 94.88 352 VAL B N 1
ATOM 5315 C CA . VAL B 1 352 ? 12.211 0.382 -7.234 1 94.88 352 VAL B CA 1
ATOM 5316 C C . VAL B 1 352 ? 13.07 0.558 -8.484 1 94.88 352 VAL B C 1
ATOM 5318 O O . VAL B 1 352 ? 13.531 -0.423 -9.07 1 94.88 352 VAL B O 1
ATOM 5321 N N . ARG B 1 353 ? 13.18 1.786 -8.945 1 93.25 353 ARG B N 1
ATOM 5322 C CA . ARG B 1 353 ? 14.125 2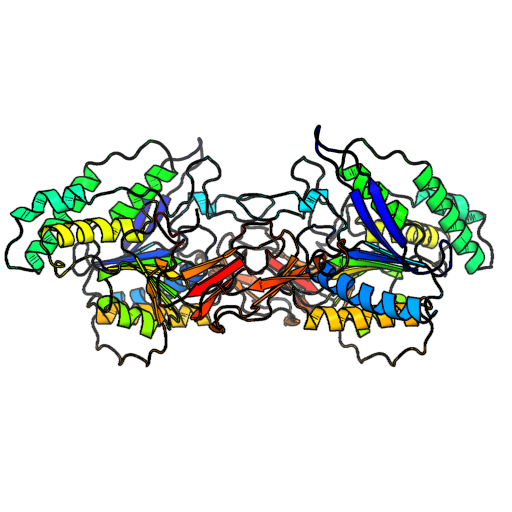.211 -9.969 1 93.25 353 ARG B CA 1
ATOM 5323 C C . ARG B 1 353 ? 15.32 2.934 -9.352 1 93.25 353 ARG B C 1
ATOM 5325 O O . ARG B 1 353 ? 15.234 3.428 -8.219 1 93.25 353 ARG B O 1
ATOM 5332 N N . ALA B 1 354 ? 16.391 2.943 -10.117 1 94.25 354 ALA B N 1
ATOM 5333 C CA . ALA B 1 354 ? 17.531 3.734 -9.672 1 94.25 354 ALA B CA 1
ATOM 5334 C C . ALA B 1 354 ? 17.125 5.184 -9.406 1 94.25 354 ALA B C 1
ATOM 5336 O O . ALA B 1 354 ? 16.438 5.797 -10.227 1 94.25 354 ALA B O 1
ATOM 5337 N N . GLY B 1 355 ? 17.469 5.734 -8.148 1 93.88 355 GLY B N 1
ATOM 5338 C CA . GLY B 1 355 ? 17.172 7.121 -7.816 1 93.88 355 GLY B CA 1
ATOM 5339 C C . GLY B 1 355 ? 15.961 7.277 -6.926 1 93.88 355 GLY B C 1
ATOM 5340 O O . GLY B 1 355 ? 15.766 8.328 -6.316 1 93.88 355 GLY B O 1
ATOM 5341 N N . ASP B 1 356 ? 15.094 6.176 -6.871 1 94.38 356 ASP B N 1
ATOM 5342 C CA . ASP B 1 356 ? 13.953 6.242 -5.965 1 94.38 356 ASP B CA 1
ATOM 5343 C C . ASP B 1 356 ? 14.406 6.418 -4.516 1 94.38 356 ASP B C 1
ATOM 5345 O O . ASP B 1 356 ? 15.391 5.805 -4.09 1 94.38 356 ASP B O 1
ATOM 5349 N N . ILE B 1 357 ? 13.734 7.223 -3.74 1 95.31 357 ILE B N 1
ATOM 5350 C CA . ILE B 1 357 ? 14.008 7.328 -2.311 1 95.31 357 ILE B CA 1
ATOM 5351 C C . ILE B 1 357 ? 13.391 6.141 -1.577 1 95.31 357 ILE B C 1
ATOM 5353 O O . ILE B 1 357 ? 12.18 5.949 -1.6 1 95.31 357 ILE B O 1
ATOM 5357 N N . VAL B 1 358 ? 14.266 5.352 -0.851 1 97 358 VAL B N 1
ATOM 5358 C CA . VAL B 1 358 ? 13.781 4.082 -0.316 1 97 358 VAL B CA 1
ATOM 5359 C C . VAL B 1 358 ? 13.805 4.125 1.211 1 97 358 VAL B C 1
ATOM 5361 O O . VAL B 1 358 ? 13.289 3.215 1.869 1 97 358 VAL B O 1
ATOM 5364 N N . CYS B 1 359 ? 14.406 5.141 1.737 1 97.69 359 CYS B N 1
ATOM 5365 C CA . CYS B 1 359 ? 14.539 5.266 3.184 1 97.69 359 CYS B CA 1
ATOM 5366 C C . CYS B 1 359 ? 14.891 6.695 3.578 1 97.69 359 CYS B C 1
ATOM 5368 O O . CYS B 1 359 ? 15.523 7.422 2.807 1 97.69 359 CYS B O 1
ATOM 5370 N N . LYS B 1 360 ? 14.484 7.125 4.742 1 98.12 360 LYS B N 1
ATOM 5371 C CA . LYS B 1 360 ? 14.828 8.43 5.297 1 98.12 360 LYS B CA 1
ATOM 5372 C C . LYS B 1 360 ? 15.414 8.297 6.699 1 98.12 360 LYS B C 1
ATOM 5374 O O . LYS B 1 360 ? 14.82 7.645 7.562 1 98.12 360 LYS B O 1
ATOM 5379 N N . ILE B 1 361 ? 16.562 8.93 6.891 1 98.12 361 ILE B N 1
ATOM 5380 C CA . ILE B 1 361 ? 17.297 8.836 8.148 1 98.12 361 ILE B CA 1
ATOM 5381 C C . ILE B 1 361 ? 17.5 10.234 8.727 1 98.12 361 ILE B C 1
ATOM 5383 O O . ILE B 1 361 ? 17.984 11.133 8.023 1 98.12 361 ILE B O 1
ATOM 5387 N N . ALA B 1 362 ? 17.125 10.438 9.961 1 98.06 362 ALA B N 1
ATOM 5388 C CA . ALA B 1 362 ? 17.281 11.734 10.625 1 98.06 362 ALA B CA 1
ATOM 5389 C C . ALA B 1 362 ? 18.672 11.906 11.195 1 98.06 362 ALA B C 1
ATOM 5391 O O . ALA B 1 362 ? 18.953 11.469 12.32 1 98.06 362 ALA B O 1
ATOM 5392 N N . GLY B 1 363 ? 19.469 12.57 10.461 1 96 363 GLY B N 1
ATOM 5393 C CA . GLY B 1 363 ? 20.812 12.859 10.898 1 96 363 GLY B CA 1
ATOM 5394 C C . GLY B 1 363 ? 20.906 14.078 11.797 1 96 363 GLY B C 1
ATOM 5395 O O . GLY B 1 363 ? 19.891 14.633 12.203 1 96 363 GLY B O 1
ATOM 5396 N N . GLN B 1 364 ? 22.109 14.422 12.141 1 93.12 364 GLN B N 1
ATOM 5397 C CA . GLN B 1 364 ? 22.328 15.57 13.016 1 93.12 364 GLN B CA 1
ATOM 5398 C C . GLN B 1 364 ? 22.969 16.734 12.258 1 93.12 364 GLN B C 1
ATOM 5400 O O . GLN B 1 364 ? 22.578 17.891 12.445 1 93.12 364 GLN B O 1
ATOM 5405 N N . GLU B 1 365 ? 23.828 16.406 11.398 1 92.94 365 GLU B N 1
ATOM 5406 C CA . GLU B 1 365 ? 24.562 17.422 10.648 1 92.94 365 GLU B CA 1
ATOM 5407 C C . GLU B 1 365 ? 24.047 17.516 9.211 1 92.94 365 GLU B C 1
ATOM 5409 O O . GLU B 1 365 ? 23.875 16.5 8.539 1 92.94 365 GLU B O 1
ATOM 5414 N N . PRO B 1 366 ? 23.844 18.719 8.789 1 92.69 366 PRO B N 1
ATOM 5415 C CA . PRO B 1 366 ? 23.391 18.875 7.406 1 92.69 366 PRO B CA 1
ATOM 5416 C C . PRO B 1 366 ? 24.312 18.188 6.406 1 92.69 366 PRO B C 1
ATOM 5418 O O . PRO B 1 366 ? 25.547 18.188 6.574 1 92.69 366 PRO B O 1
ATOM 5421 N N . LEU B 1 367 ? 23.75 17.641 5.457 1 90.06 367 LEU B N 1
ATOM 5422 C CA . LEU B 1 367 ? 24.484 16.953 4.398 1 90.06 367 LEU B CA 1
ATOM 5423 C C . LEU B 1 367 ? 24.781 17.906 3.238 1 90.06 367 LEU B C 1
ATOM 5425 O O . LEU B 1 367 ? 23.922 18.703 2.855 1 90.06 367 LEU B O 1
ATOM 5429 N N . ALA B 1 368 ? 25.906 17.781 2.654 1 84.62 368 ALA B N 1
ATOM 5430 C CA . ALA B 1 368 ? 26.406 18.719 1.657 1 84.62 368 ALA B CA 1
ATOM 5431 C C . ALA B 1 368 ? 25.484 18.781 0.441 1 84.62 368 ALA B C 1
ATOM 5433 O O . ALA B 1 368 ? 25.297 19.844 -0.152 1 84.62 368 ALA B O 1
ATOM 5434 N N . HIS B 1 369 ? 24.922 17.703 0.078 1 84.81 369 HIS B N 1
ATOM 5435 C CA . HIS B 1 369 ? 24.141 17.656 -1.149 1 84.81 369 HIS B CA 1
ATOM 5436 C C . HIS B 1 369 ? 22.703 18.078 -0.901 1 84.81 369 HIS B C 1
ATOM 5438 O O . HIS B 1 369 ? 21.922 18.219 -1.845 1 84.81 369 HIS B O 1
ATOM 5444 N N . ARG B 1 370 ? 22.312 18.266 0.287 1 85.94 370 ARG B N 1
ATOM 5445 C CA . ARG B 1 370 ? 20.953 18.625 0.664 1 85.94 370 ARG B CA 1
ATOM 5446 C C . ARG B 1 370 ? 20.781 20.141 0.696 1 85.94 370 ARG B C 1
ATOM 5448 O O . ARG B 1 370 ? 20.781 20.75 1.77 1 85.94 370 ARG B O 1
ATOM 5455 N N . THR B 1 371 ? 20.625 20.75 -0.478 1 80.06 371 THR B N 1
ATOM 5456 C CA . THR B 1 371 ? 20.422 22.172 -0.635 1 80.06 371 THR B CA 1
ATOM 5457 C C . THR B 1 371 ? 19.188 22.469 -1.492 1 80.06 371 THR B C 1
ATOM 5459 O O . THR B 1 371 ? 18.766 21.609 -2.266 1 80.06 371 THR B O 1
ATOM 5462 N N . GLY B 1 372 ? 18.547 23.578 -1.287 1 76.12 372 GLY B N 1
ATOM 5463 C CA . GLY B 1 372 ? 17.391 23.922 -2.098 1 76.12 372 GLY B CA 1
ATOM 5464 C C . GLY B 1 372 ? 16.109 23.234 -1.641 1 76.12 372 GLY B C 1
ATOM 5465 O O . GLY B 1 372 ? 15.727 23.344 -0.474 1 76.12 372 GLY B O 1
ATOM 5466 N N . THR B 1 373 ? 15.539 22.562 -2.533 1 78.12 373 THR B N 1
ATOM 5467 C CA . THR B 1 373 ? 14.312 21.828 -2.225 1 78.12 373 THR B CA 1
ATOM 5468 C C . THR B 1 373 ? 14.617 20.578 -1.396 1 78.12 373 THR B C 1
ATOM 5470 O O . THR B 1 373 ? 15.391 19.719 -1.822 1 78.12 373 THR B O 1
ATOM 5473 N N . LEU B 1 374 ? 14.039 20.5 -0.281 1 83.94 374 LEU B N 1
ATOM 5474 C CA . LEU B 1 374 ? 14.414 19.484 0.686 1 83.94 374 LEU B CA 1
ATOM 5475 C C . LEU B 1 374 ? 13.344 18.391 0.751 1 83.94 374 LEU B C 1
ATOM 5477 O O . LEU B 1 374 ? 13.562 17.344 1.361 1 83.94 374 LEU B O 1
ATOM 5481 N N . LEU B 1 375 ? 12.211 18.641 0.148 1 81.81 375 LEU B N 1
ATOM 5482 C CA . LEU B 1 375 ? 11.117 17.688 0.18 1 81.81 375 LEU B CA 1
ATOM 5483 C C . LEU B 1 375 ? 11.008 16.938 -1.148 1 81.81 375 LEU B C 1
ATOM 5485 O O . LEU B 1 375 ? 11.391 17.469 -2.193 1 81.81 375 LEU B O 1
ATOM 5489 N N . THR B 1 376 ? 10.578 15.797 -1.055 1 76.06 376 THR B N 1
ATOM 5490 C CA . THR B 1 376 ? 10.25 15.086 -2.285 1 76.06 376 THR B CA 1
ATOM 5491 C C . THR B 1 376 ? 9.07 15.742 -2.992 1 76.06 376 THR B C 1
ATOM 5493 O O . THR B 1 376 ? 8.297 16.469 -2.371 1 76.06 376 THR B O 1
ATOM 5496 N N . ALA B 1 377 ? 8.859 15.68 -4.309 1 70.56 377 ALA B N 1
ATOM 5497 C CA . ALA B 1 377 ? 7.812 16.297 -5.117 1 70.56 377 ALA B CA 1
ATOM 5498 C C . ALA B 1 377 ? 6.426 15.867 -4.652 1 70.56 377 ALA B C 1
ATOM 5500 O O . ALA B 1 377 ? 6.273 14.805 -4.039 1 70.56 377 ALA B O 1
#

InterPro domains:
  IPR053138 N-alpha-acetyl-L-2,4-diaminobutyric acid deacetylase [PTHR37326] (29-363)
  IPR055438 Succinylglutamate desuccinylase/Aspartoacylase, catalytic domain [PF24827] (32-108)

Sequence (754 aa):
MVERISLPLPGPTPGTSRALGGLRYGRRGARPKAYLQAALHADELPGVVVLDHLARLLDRAEAEGRITGEIILVPLANPIGLGQRIGGMAFGRFDLDGGGNFNRHYGDYAPAALAVAEDLGADPGADAARVREALSAAWAGTKPPPGEVAALRHTLQGLALDADLALDLHCDLDAVVHLYGATADWPAAEDIARLLGAEAVLLADHSGDQPFDESLSGPWTALAARRGAPLPGRCLALTVELRGAAEVDDALAAKDARALAEVLTRRGLISGAAAPLPEWRGRVCPLAAVDMVAAPVSGVMIYRRPVGAMVETGEVIGEILDPLAEGAARRVGVLAGTSGPIFARLSDQRLVRAGDIVCKIAGQEPLAHRTGTLLTAMVERISLPLPGPTPGTSRALGGLRYGRRGARPKAYLQAALHADELPGVVVLDHLARLLDRAEAEGRITGEIILVPLANPIGLGQRIGGMAFGRFDLDGGGNFNRHYGDYAPAALAVAEDLGADPGADAARVREALSAAWAGTKPPPGEVAALRHTLQGLALDADLALDLHCDLDAVVHLYGATADWPAAEDIARLLGAEAVLLADHSGDQPFDESLSGPWTALAARRGAPLPGRCLALTVELRGAAEVDDALAAKDARALAEVLTRRGLISGAAAPLPEWRGRVCPLAAVDMVAAPVSGVMIYRRPVGAMVETGEVIGEILDPLAEGAARRVGVLAGTSGPIFARLSDQRLVRAGDIVCKIAGQEPLAHRTGTLLTA

Radius of gyration: 29.26 Å; Cα contacts (8 Å, |Δi|>4): 1834; chains: 2; bounding box: 54×98×68 Å

pLDDT: mean 94.85, std 4.66, range [70.56, 98.94]